Protein AF-A0A0M0JX37-F1 (afdb_monomer)

Structure (mmCIF, N/CA/C/O backbone):
data_AF-A0A0M0JX37-F1
#
_entry.id   AF-A0A0M0JX37-F1
#
loop_
_atom_site.group_PDB
_atom_site.id
_atom_site.type_symbol
_atom_site.label_atom_id
_atom_site.label_alt_id
_atom_site.label_comp_id
_atom_site.label_asym_id
_atom_site.label_entity_id
_atom_site.label_seq_id
_atom_site.pdbx_PDB_ins_code
_atom_site.Cartn_x
_atom_site.Cartn_y
_atom_site.Cartn_z
_atom_site.occupancy
_atom_site.B_iso_or_equiv
_atom_site.auth_seq_id
_atom_site.auth_comp_id
_atom_site.auth_asym_id
_atom_site.auth_atom_id
_atom_site.pdbx_PDB_model_num
ATOM 1 N N . MET A 1 1 ? 23.709 -24.108 39.079 1.00 43.50 1 MET A N 1
ATOM 2 C CA . MET A 1 1 ? 23.744 -23.024 38.073 1.00 43.50 1 MET A CA 1
ATOM 3 C C . MET A 1 1 ? 22.311 -22.611 37.793 1.00 43.50 1 MET A C 1
ATOM 5 O O . MET A 1 1 ? 21.494 -23.518 37.670 1.00 43.50 1 MET A O 1
ATOM 9 N N . PRO A 1 2 ? 21.967 -21.312 37.758 1.00 40.97 2 PRO A N 1
ATOM 10 C CA . PRO A 1 2 ? 20.615 -20.899 37.403 1.00 40.97 2 PRO A CA 1
ATOM 11 C C . PRO A 1 2 ? 20.337 -21.386 35.981 1.00 40.97 2 PRO A C 1
ATOM 13 O O . PRO A 1 2 ? 21.146 -21.147 35.084 1.00 40.97 2 PRO A O 1
ATOM 16 N N . ALA A 1 3 ? 19.241 -22.118 35.790 1.00 45.28 3 ALA A N 1
ATOM 17 C CA . ALA A 1 3 ? 18.798 -22.518 34.466 1.00 45.28 3 ALA A CA 1
ATOM 18 C C . ALA A 1 3 ? 18.571 -21.245 33.643 1.00 45.28 3 ALA A C 1
ATOM 20 O O . ALA A 1 3 ? 17.800 -20.374 34.050 1.00 45.28 3 ALA A O 1
ATOM 21 N N . HIS A 1 4 ? 19.271 -21.114 32.518 1.00 48.41 4 HIS A N 1
ATOM 22 C CA . HIS A 1 4 ? 19.013 -20.048 31.562 1.00 48.41 4 HIS A CA 1
ATOM 23 C C . HIS A 1 4 ? 17.577 -20.262 31.073 1.00 48.41 4 HIS A C 1
ATOM 25 O O . HIS A 1 4 ? 17.318 -21.204 30.323 1.00 48.41 4 HIS A O 1
ATOM 31 N N . ALA A 1 5 ? 16.625 -19.468 31.572 1.00 55.91 5 ALA A N 1
ATOM 32 C CA . ALA A 1 5 ? 15.259 -19.512 31.072 1.00 55.91 5 ALA A CA 1
ATOM 33 C C . ALA A 1 5 ? 15.344 -19.335 29.554 1.00 55.91 5 ALA A C 1
ATOM 35 O O . ALA A 1 5 ? 16.020 -18.416 29.087 1.00 55.91 5 ALA A O 1
ATOM 36 N N . ALA A 1 6 ? 14.744 -20.252 28.795 1.00 59.88 6 ALA A N 1
ATOM 37 C CA . ALA A 1 6 ? 14.702 -20.167 27.345 1.00 59.88 6 ALA A CA 1
ATOM 38 C C . ALA A 1 6 ? 13.860 -18.942 26.966 1.00 59.88 6 ALA A C 1
ATOM 40 O O . ALA A 1 6 ? 12.642 -19.019 26.819 1.00 59.88 6 ALA A O 1
ATOM 41 N N . THR A 1 7 ? 14.492 -17.774 26.901 1.00 65.38 7 THR A N 1
ATOM 42 C CA . THR A 1 7 ? 13.841 -16.532 26.511 1.00 65.38 7 THR A CA 1
ATOM 43 C C . THR A 1 7 ? 13.560 -16.599 25.016 1.00 65.38 7 THR A C 1
ATOM 45 O O . THR A 1 7 ? 14.462 -16.859 24.218 1.00 65.38 7 THR A O 1
ATOM 48 N N . ALA A 1 8 ? 12.300 -16.387 24.630 1.00 73.44 8 ALA A N 1
ATOM 49 C CA . ALA A 1 8 ? 11.906 -16.328 23.226 1.00 73.44 8 ALA A CA 1
ATOM 50 C C . ALA A 1 8 ? 12.762 -15.300 22.469 1.00 73.44 8 ALA A C 1
ATOM 52 O O . ALA A 1 8 ? 13.095 -14.243 23.012 1.00 73.44 8 ALA A O 1
ATOM 53 N N . CYS A 1 9 ? 13.114 -15.604 21.215 1.00 73.00 9 CYS A N 1
ATOM 54 C CA . CYS A 1 9 ? 13.956 -14.734 20.400 1.00 73.00 9 CYS A CA 1
ATOM 55 C C . CYS A 1 9 ? 13.321 -13.333 20.288 1.00 73.00 9 CYS A C 1
ATOM 57 O O . CYS A 1 9 ? 12.240 -13.207 19.705 1.00 73.00 9 CYS A O 1
ATOM 59 N N . PRO A 1 10 ? 13.969 -12.266 20.791 1.00 68.12 10 PRO A N 1
ATOM 60 C CA . PRO A 1 10 ? 13.379 -10.928 20.805 1.00 68.12 10 PRO A CA 1
ATOM 61 C C . PRO A 1 10 ? 13.088 -10.388 19.396 1.00 68.12 10 PRO A C 1
ATOM 63 O O . PRO A 1 10 ? 12.138 -9.630 19.224 1.00 68.12 10 PRO A O 1
ATOM 66 N N . LEU A 1 11 ? 13.833 -10.849 18.381 1.00 71.38 11 LEU A N 1
ATOM 67 C CA . LEU A 1 11 ? 13.597 -10.512 16.972 1.00 71.38 11 LEU A CA 1
ATOM 68 C C . LEU A 1 11 ? 12.279 -11.090 16.433 1.00 71.38 11 LEU A C 1
ATOM 70 O O . LEU A 1 11 ? 11.669 -10.506 15.545 1.00 71.38 11 LEU A O 1
ATOM 74 N N . VAL A 1 12 ? 11.833 -12.230 16.967 1.00 78.62 12 VAL A N 1
ATOM 75 C CA . VAL A 1 12 ? 10.585 -12.894 16.559 1.00 78.62 12 VAL A CA 1
ATOM 76 C C . VAL A 1 12 ? 9.405 -12.382 17.379 1.00 78.62 12 VAL A C 1
ATOM 78 O O . VAL A 1 12 ? 8.304 -12.236 16.850 1.00 78.62 12 VAL A O 1
ATOM 81 N N . THR A 1 13 ? 9.629 -12.076 18.657 1.00 84.25 13 THR A N 1
ATOM 82 C CA . THR A 1 13 ? 8.584 -11.620 19.579 1.00 84.25 13 THR A CA 1
ATOM 83 C C . THR A 1 13 ? 7.881 -10.359 19.076 1.00 84.25 13 THR A C 1
ATOM 85 O O . THR A 1 13 ? 6.653 -10.324 19.048 1.00 84.25 13 THR A O 1
ATOM 88 N N . GLU A 1 14 ? 8.625 -9.342 18.632 1.00 83.12 14 GLU A N 1
ATOM 89 C CA . GLU A 1 14 ? 8.019 -8.099 18.126 1.00 83.12 14 GLU A CA 1
ATOM 90 C C . GLU A 1 14 ? 7.300 -8.300 16.786 1.00 83.12 14 GLU A C 1
ATOM 92 O O . GLU A 1 14 ? 6.177 -7.830 16.615 1.00 83.12 14 GLU A O 1
ATOM 97 N N . LEU A 1 15 ? 7.876 -9.080 15.865 1.00 86.38 15 LEU A N 1
ATOM 98 C CA . LEU A 1 15 ? 7.219 -9.413 14.595 1.00 86.38 15 LEU A CA 1
ATOM 99 C C . LEU A 1 15 ? 5.904 -10.171 14.811 1.00 86.38 15 LEU A C 1
ATOM 101 O O . LEU A 1 15 ? 4.911 -9.894 14.141 1.00 86.38 15 LEU A O 1
ATOM 105 N N . THR A 1 16 ? 5.885 -11.091 15.777 1.00 89.31 16 THR A N 1
ATOM 106 C CA . THR A 1 16 ? 4.686 -11.859 16.136 1.00 89.31 16 THR A CA 1
ATOM 107 C C . THR A 1 16 ? 3.609 -10.940 16.705 1.00 89.31 16 THR A C 1
ATOM 109 O O . THR A 1 16 ? 2.463 -11.008 16.275 1.00 89.31 16 THR A O 1
ATOM 112 N N . LYS A 1 17 ? 3.974 -10.019 17.608 1.00 90.50 17 LYS A N 1
ATOM 113 C CA . LYS A 1 17 ? 3.039 -9.013 18.138 1.00 90.50 17 LYS A CA 1
ATOM 114 C C . LYS A 1 17 ? 2.466 -8.122 17.036 1.00 90.50 17 LYS A C 1
ATOM 116 O O . LYS A 1 17 ? 1.277 -7.821 17.065 1.00 90.50 17 LYS A O 1
ATOM 121 N N . ASN A 1 18 ? 3.290 -7.717 16.070 1.00 92.94 18 ASN A N 1
ATOM 122 C CA . ASN A 1 18 ? 2.837 -6.908 14.943 1.00 92.94 18 ASN A CA 1
ATOM 123 C C . ASN A 1 18 ? 1.846 -7.687 14.061 1.00 92.94 18 ASN A C 1
ATOM 125 O O . ASN A 1 18 ? 0.766 -7.179 13.773 1.00 92.94 18 ASN A O 1
ATOM 129 N N . ALA A 1 19 ? 2.158 -8.936 13.699 1.00 92.88 19 ALA A N 1
ATOM 130 C CA . ALA A 1 19 ? 1.266 -9.800 12.918 1.00 92.88 19 ALA A CA 1
ATOM 131 C C . ALA A 1 19 ? -0.067 -10.096 13.637 1.00 92.88 19 ALA A C 1
ATOM 133 O O . ALA A 1 19 ? -1.130 -10.156 13.007 1.00 92.88 19 ALA A O 1
ATOM 134 N N . ASP A 1 20 ? -0.032 -10.224 14.964 1.00 93.38 20 ASP A N 1
ATOM 135 C CA . ASP A 1 20 ? -1.213 -10.424 15.804 1.00 93.38 20 ASP A CA 1
ATOM 136 C C . ASP A 1 20 ? -2.228 -9.279 15.679 1.00 93.38 20 ASP A C 1
ATOM 138 O O . ASP A 1 20 ? -3.432 -9.532 15.731 1.00 93.38 20 ASP A O 1
ATOM 142 N N . ILE A 1 21 ? -1.770 -8.036 15.473 1.00 92.75 21 ILE A N 1
ATOM 143 C CA . ILE A 1 21 ? -2.649 -6.869 15.287 1.00 92.75 21 ILE A CA 1
ATOM 144 C C . ILE A 1 21 ? -3.532 -7.056 14.051 1.00 92.75 21 ILE A C 1
ATOM 146 O O . ILE A 1 21 ? -4.739 -6.834 14.125 1.00 92.75 21 ILE A O 1
ATOM 150 N N . PHE A 1 22 ? -2.949 -7.499 12.935 1.00 91.62 22 PHE A N 1
ATOM 151 C CA . PHE A 1 22 ? -3.676 -7.708 11.680 1.00 91.62 22 PHE A CA 1
ATOM 152 C C . PHE A 1 22 ? -4.553 -8.958 11.732 1.00 91.62 22 PHE A C 1
ATOM 154 O O . PHE A 1 22 ? -5.691 -8.932 11.273 1.00 91.62 22 PHE A O 1
ATOM 161 N N . THR A 1 23 ? -4.058 -10.029 12.357 1.00 90.06 23 THR A N 1
ATOM 162 C CA . THR A 1 23 ? -4.804 -11.288 12.503 1.00 90.06 23 THR A CA 1
ATOM 163 C C . THR A 1 23 ? -6.061 -11.100 13.354 1.00 90.06 23 THR A C 1
ATOM 165 O O . THR A 1 23 ? -7.126 -11.607 13.012 1.00 90.06 23 THR A O 1
ATOM 168 N N . LYS A 1 24 ? -5.954 -10.336 14.448 1.00 89.25 24 LYS A N 1
ATOM 169 C CA . LYS A 1 24 ? -7.068 -10.041 15.365 1.00 89.25 24 LYS A CA 1
ATOM 170 C C . LYS A 1 24 ? -7.867 -8.794 14.970 1.00 89.25 24 LYS A C 1
ATOM 172 O O . LYS A 1 24 ? -8.839 -8.474 15.644 1.00 89.25 24 LYS A O 1
ATOM 177 N N . LYS A 1 25 ? -7.463 -8.093 13.902 1.00 88.06 25 LYS A N 1
ATOM 178 C CA . LYS A 1 25 ? -8.054 -6.825 13.435 1.00 88.06 25 LYS A CA 1
ATOM 179 C C . LYS A 1 25 ? -8.181 -5.776 14.549 1.00 88.06 25 LYS A C 1
ATOM 181 O O . LYS A 1 25 ? -9.197 -5.095 14.679 1.00 88.06 25 LYS A O 1
ATOM 186 N N . THR A 1 26 ? -7.146 -5.647 15.376 1.00 87.38 26 THR A N 1
ATOM 187 C CA . THR A 1 26 ? -7.180 -4.822 16.591 1.00 87.38 26 THR A CA 1
ATOM 188 C C . THR A 1 26 ? -7.049 -3.331 16.261 1.00 87.38 26 THR A C 1
ATOM 190 O O . THR A 1 26 ? -5.960 -2.753 16.325 1.00 87.38 26 THR A O 1
ATOM 193 N N . LEU A 1 27 ? -8.162 -2.680 15.918 1.00 85.00 27 LEU A N 1
ATOM 194 C CA . LEU A 1 27 ? -8.190 -1.245 15.634 1.00 85.00 27 LEU A CA 1
ATOM 195 C C . LEU A 1 27 ? -7.794 -0.418 16.866 1.00 85.00 27 LEU A C 1
ATOM 197 O O . LEU A 1 27 ? -8.333 -0.585 17.958 1.00 85.00 27 LEU A O 1
ATOM 201 N N . GLY A 1 28 ? -6.839 0.497 16.678 1.00 77.56 28 GLY A N 1
ATOM 202 C CA . GLY A 1 28 ? -6.257 1.313 17.752 1.00 77.56 28 GLY A CA 1
ATOM 203 C C . GLY A 1 28 ? -4.965 0.746 18.351 1.00 77.56 28 GLY A C 1
ATOM 204 O O . GLY A 1 28 ? -4.298 1.455 19.105 1.00 77.56 28 GLY A O 1
ATOM 205 N N . ALA A 1 29 ? -4.579 -0.480 17.987 1.00 87.00 29 ALA A N 1
ATOM 206 C CA . ALA A 1 29 ? -3.215 -0.964 18.171 1.00 87.00 29 ALA A CA 1
ATOM 207 C C . ALA A 1 29 ? -2.327 -0.531 16.995 1.00 87.00 29 ALA A C 1
ATOM 209 O O . ALA A 1 29 ? -2.815 -0.251 15.898 1.00 87.00 29 ALA A O 1
ATOM 210 N N . SER A 1 30 ? -1.015 -0.501 17.223 1.00 88.25 30 SER A N 1
ATOM 211 C CA . SER A 1 30 ? -0.051 -0.052 16.219 1.00 88.25 30 SER A CA 1
ATOM 212 C C . SER A 1 30 ? 1.200 -0.918 16.246 1.00 88.25 30 SER A C 1
ATOM 214 O O . SER A 1 30 ? 1.770 -1.092 17.328 1.00 88.25 30 SER A O 1
ATOM 216 N N . PRO A 1 31 ? 1.657 -1.411 15.086 1.00 90.44 31 PRO A N 1
ATOM 217 C CA . PRO A 1 31 ? 2.929 -2.101 14.971 1.00 90.44 31 PRO A CA 1
ATOM 218 C C . PRO A 1 31 ? 4.108 -1.287 15.512 1.00 90.44 31 PRO A C 1
ATOM 220 O O . PRO A 1 31 ? 4.218 -0.079 15.275 1.00 90.44 31 PRO A O 1
ATOM 223 N N . THR A 1 32 ? 5.029 -1.969 16.187 1.00 88.00 32 THR A N 1
ATOM 224 C CA . THR A 1 32 ? 6.313 -1.399 16.606 1.00 88.00 32 THR A CA 1
ATOM 225 C C . THR A 1 32 ? 7.360 -1.706 15.544 1.00 88.00 32 THR A C 1
ATOM 227 O O . THR A 1 32 ? 7.677 -2.865 15.297 1.00 88.00 32 THR A O 1
ATOM 230 N N . VAL A 1 33 ? 7.917 -0.666 14.919 1.00 83.56 33 VAL A N 1
ATOM 231 C CA . VAL A 1 33 ? 8.891 -0.799 13.814 1.00 83.56 33 VAL A CA 1
ATOM 232 C C . VAL A 1 33 ? 10.235 -0.112 14.092 1.00 83.56 33 VAL A C 1
ATOM 234 O O . VAL A 1 33 ? 11.102 -0.064 13.222 1.00 83.56 33 VAL A O 1
ATOM 237 N N . ALA A 1 34 ? 10.429 0.392 15.316 1.00 69.69 34 ALA A N 1
ATOM 238 C CA . ALA A 1 34 ? 11.557 1.245 15.705 1.00 69.69 34 ALA A CA 1
ATOM 239 C C . ALA A 1 34 ? 12.943 0.618 15.466 1.00 69.69 34 ALA A C 1
ATOM 241 O O . ALA A 1 34 ? 13.889 1.335 15.161 1.00 69.69 34 ALA A O 1
ATOM 242 N N . TYR A 1 35 ? 13.056 -0.707 15.575 1.00 74.38 35 TYR A N 1
ATOM 243 C CA . TYR A 1 35 ? 14.320 -1.435 15.398 1.00 74.38 35 TYR A CA 1
ATOM 244 C C . TYR A 1 35 ? 14.400 -2.205 14.074 1.00 74.38 35 TYR A C 1
ATOM 246 O O . TYR A 1 35 ? 15.377 -2.907 13.829 1.00 74.38 35 TYR A O 1
ATOM 254 N N . SER A 1 36 ? 13.370 -2.107 13.232 1.00 79.31 36 SER A N 1
ATOM 255 C CA . SER A 1 36 ? 13.226 -2.915 12.013 1.00 79.31 36 SER A CA 1
ATOM 256 C C . SER A 1 36 ? 13.274 -2.084 10.731 1.00 79.31 36 SER A C 1
ATOM 258 O O . SER A 1 36 ? 13.366 -2.648 9.644 1.00 79.31 36 SER A O 1
ATOM 260 N N . MET A 1 37 ? 13.214 -0.754 10.842 1.00 84.69 37 MET A N 1
ATOM 261 C CA . MET A 1 37 ? 13.268 0.177 9.716 1.00 84.69 37 MET A CA 1
ATOM 262 C C . MET A 1 37 ? 14.546 1.014 9.749 1.00 84.69 37 MET A C 1
ATOM 264 O O . MET A 1 37 ? 15.038 1.384 10.814 1.00 84.69 37 MET A O 1
ATOM 268 N N . THR A 1 38 ? 15.069 1.347 8.569 1.00 83.75 38 THR A N 1
ATOM 269 C CA . THR A 1 38 ? 16.132 2.351 8.442 1.00 83.75 38 THR A CA 1
ATOM 270 C C . THR A 1 38 ? 15.597 3.734 8.820 1.00 83.75 38 THR A C 1
ATOM 272 O O . THR A 1 38 ? 14.388 3.968 8.798 1.00 83.75 38 THR A O 1
ATOM 275 N N . HIS A 1 39 ? 16.490 4.677 9.133 1.00 81.12 39 HIS A N 1
ATOM 276 C CA . HIS A 1 39 ? 16.096 6.047 9.479 1.00 81.12 39 HIS A CA 1
ATOM 277 C C . HIS A 1 39 ? 15.224 6.698 8.389 1.00 81.12 39 HIS A C 1
ATOM 279 O O . HIS A 1 39 ? 14.171 7.258 8.681 1.00 81.12 39 HIS A O 1
ATOM 285 N N . GLU A 1 40 ? 15.619 6.568 7.122 1.00 82.88 40 GLU A N 1
ATOM 286 C CA . GLU A 1 40 ? 14.880 7.134 5.986 1.00 82.88 40 GLU A CA 1
ATOM 287 C C . GLU A 1 40 ? 13.478 6.526 5.837 1.00 82.88 40 GLU A C 1
ATOM 289 O O . GLU A 1 40 ? 12.509 7.230 5.543 1.00 82.88 40 GLU A O 1
ATOM 294 N N . LEU A 1 41 ? 13.351 5.220 6.085 1.00 84.31 41 LEU A N 1
ATOM 295 C CA . LEU A 1 41 ? 12.073 4.523 6.037 1.00 84.31 41 LEU A CA 1
ATOM 296 C C . LEU A 1 41 ? 11.187 4.931 7.224 1.00 84.31 41 LEU A C 1
ATOM 298 O O . LEU A 1 41 ? 10.011 5.237 7.036 1.00 84.31 41 LEU A O 1
ATOM 302 N N . ALA A 1 42 ? 11.755 5.048 8.426 1.00 83.81 42 ALA A N 1
ATOM 303 C CA . ALA A 1 42 ? 11.043 5.520 9.612 1.00 83.81 42 ALA A CA 1
ATOM 304 C C . ALA A 1 42 ? 10.475 6.945 9.438 1.00 83.81 42 ALA A C 1
ATOM 306 O O . ALA A 1 42 ? 9.391 7.237 9.943 1.00 83.81 42 ALA A O 1
ATOM 307 N N . MET A 1 43 ? 11.142 7.813 8.664 1.00 82.56 43 MET A N 1
ATOM 308 C CA . MET A 1 43 ? 10.614 9.142 8.316 1.00 82.56 43 MET A CA 1
ATOM 309 C C . MET A 1 43 ? 9.352 9.082 7.439 1.00 82.56 43 MET A C 1
ATOM 311 O O . MET A 1 43 ? 8.501 9.967 7.536 1.00 82.56 43 MET A O 1
ATOM 315 N N . GLN A 1 44 ? 9.202 8.058 6.592 1.00 84.50 44 GLN A N 1
ATOM 316 C CA . GLN A 1 44 ? 7.991 7.865 5.779 1.00 84.50 44 GLN A CA 1
ATOM 317 C C . GLN A 1 44 ? 6.884 7.118 6.538 1.00 84.50 44 GLN A C 1
ATOM 319 O O . GLN A 1 44 ? 5.698 7.357 6.289 1.00 84.50 44 GLN A O 1
ATOM 324 N N . PHE A 1 45 ? 7.261 6.241 7.472 1.00 86.69 45 PHE A N 1
ATOM 325 C CA . PHE A 1 45 ? 6.369 5.388 8.263 1.00 86.69 45 PHE A CA 1
ATOM 326 C C . PHE A 1 45 ? 6.270 5.871 9.715 1.00 86.69 45 PHE A C 1
ATOM 328 O O . PHE A 1 45 ? 6.532 5.140 10.669 1.00 86.69 45 PHE A O 1
ATOM 335 N N . THR A 1 46 ? 5.856 7.127 9.882 1.00 86.06 46 THR A N 1
ATOM 336 C CA . THR A 1 46 ? 5.562 7.698 11.201 1.00 86.06 46 THR A CA 1
ATOM 337 C C . THR A 1 46 ? 4.381 6.987 11.865 1.00 86.06 46 THR A C 1
ATOM 339 O O . THR A 1 46 ? 3.574 6.330 11.203 1.00 86.06 46 THR A O 1
ATOM 342 N N . ARG A 1 47 ? 4.225 7.151 13.185 1.00 84.06 47 ARG A N 1
ATOM 343 C CA . ARG A 1 47 ? 3.144 6.508 13.950 1.00 84.06 47 ARG A CA 1
ATOM 344 C C . ARG A 1 47 ? 1.745 6.698 13.327 1.00 84.06 47 ARG A C 1
ATOM 346 O O . ARG A 1 47 ? 1.075 5.690 13.134 1.00 84.06 47 ARG A O 1
ATOM 353 N N . PRO A 1 48 ? 1.316 7.908 12.911 1.00 83.50 48 PRO A N 1
ATOM 354 C CA . PRO A 1 48 ? 0.021 8.071 12.245 1.00 83.50 48 PRO A CA 1
ATOM 355 C C . PRO A 1 48 ? -0.106 7.300 10.922 1.00 83.50 48 PRO A C 1
ATOM 357 O O . PRO A 1 48 ? -1.195 6.846 10.581 1.00 83.50 48 PRO A O 1
ATOM 360 N N . VAL A 1 49 ? 0.989 7.146 10.167 1.00 86.12 49 VAL A N 1
ATOM 361 C CA . VAL A 1 49 ? 1.004 6.369 8.916 1.00 86.12 49 VAL A CA 1
ATOM 362 C C . VAL A 1 49 ? 0.863 4.880 9.214 1.00 86.12 49 VAL A C 1
ATOM 364 O O . VAL A 1 49 ? 0.077 4.206 8.555 1.00 86.12 49 VAL A O 1
ATOM 367 N N . VAL A 1 50 ? 1.575 4.378 10.222 1.00 89.62 50 VAL A N 1
ATOM 368 C CA . VAL A 1 50 ? 1.466 2.984 10.672 1.00 89.62 50 VAL A CA 1
ATOM 369 C C . VAL A 1 50 ? 0.052 2.678 11.176 1.00 89.62 50 VAL A C 1
ATOM 371 O O . VAL A 1 50 ? -0.524 1.668 10.780 1.00 89.62 50 VAL A O 1
ATOM 374 N N . ASP A 1 51 ? -0.556 3.575 11.955 1.00 87.56 51 ASP A N 1
ATOM 375 C CA . ASP A 1 51 ? -1.946 3.429 12.410 1.00 87.56 51 ASP A CA 1
ATOM 376 C C . ASP A 1 51 ? -2.933 3.406 11.232 1.00 87.56 51 ASP A C 1
ATOM 378 O O . ASP A 1 51 ? -3.883 2.623 11.224 1.00 87.56 51 ASP A O 1
ATOM 382 N N . ALA A 1 52 ? -2.696 4.234 10.210 1.00 86.69 52 ALA A N 1
ATOM 383 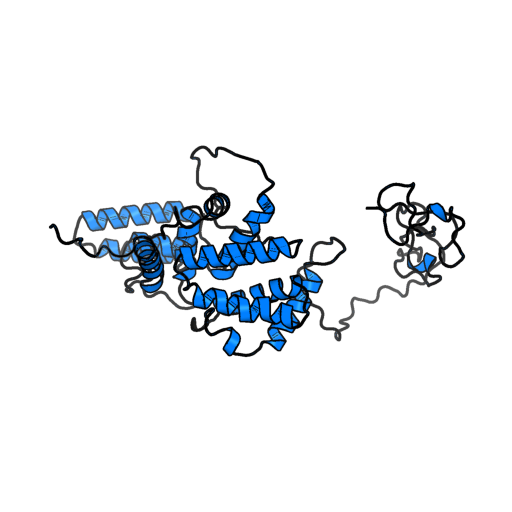C CA . ALA A 1 52 ? -3.517 4.237 9.004 1.00 86.69 52 ALA A CA 1
ATOM 384 C C . ALA A 1 52 ? -3.386 2.934 8.210 1.00 86.69 52 ALA A C 1
ATOM 386 O O . ALA A 1 52 ? -4.381 2.452 7.683 1.00 86.69 52 ALA A O 1
ATOM 387 N N . ILE A 1 53 ? -2.195 2.328 8.160 1.00 90.44 53 ILE A N 1
ATOM 388 C CA . ILE A 1 53 ? -1.999 1.012 7.534 1.00 90.44 53 ILE A CA 1
ATOM 389 C C . ILE A 1 53 ? -2.818 -0.058 8.258 1.00 90.44 53 ILE A C 1
ATOM 391 O O . ILE A 1 53 ? -3.444 -0.879 7.591 1.00 90.44 53 ILE A O 1
ATOM 395 N N . VAL A 1 54 ? -2.861 -0.032 9.596 1.00 90.88 54 VAL A N 1
ATOM 396 C CA . VAL A 1 54 ? -3.726 -0.937 10.374 1.00 90.88 54 VAL A CA 1
ATOM 397 C C . VAL A 1 54 ? -5.189 -0.728 9.999 1.00 90.88 54 VAL A C 1
ATOM 399 O O . VAL A 1 54 ? -5.871 -1.707 9.710 1.00 90.88 54 VAL A O 1
ATOM 402 N N . GLY A 1 55 ? -5.650 0.526 9.938 1.00 88.06 55 GLY A N 1
ATOM 403 C CA . GLY A 1 55 ? -6.998 0.863 9.476 1.00 88.06 55 GLY A CA 1
ATOM 404 C C . GLY A 1 55 ? -7.298 0.279 8.095 1.00 88.06 55 GLY A C 1
ATOM 405 O O . GLY A 1 55 ? -8.182 -0.556 7.955 1.00 88.06 55 GLY A O 1
ATOM 406 N N . LEU A 1 56 ? -6.494 0.625 7.088 1.00 87.94 56 LEU A N 1
ATOM 407 C CA . LEU A 1 56 ? -6.686 0.156 5.711 1.00 87.94 56 LEU A CA 1
ATOM 408 C C . LEU A 1 56 ? -6.693 -1.379 5.606 1.00 87.94 56 LEU A C 1
ATOM 410 O O . LEU A 1 56 ? -7.571 -1.945 4.958 1.00 87.94 56 LEU A O 1
ATOM 414 N N . ALA A 1 57 ? -5.756 -2.059 6.272 1.00 89.12 57 ALA A N 1
ATOM 415 C CA . ALA A 1 57 ? -5.660 -3.519 6.233 1.00 89.12 57 ALA A CA 1
ATOM 416 C C . ALA A 1 57 ? -6.854 -4.203 6.925 1.00 89.12 57 ALA A C 1
ATOM 418 O O . ALA A 1 57 ? -7.338 -5.243 6.470 1.00 89.12 57 ALA A O 1
ATOM 419 N N . CYS A 1 58 ? -7.347 -3.609 8.016 1.00 87.69 58 CYS A N 1
ATOM 420 C CA . CYS A 1 58 ? -8.457 -4.135 8.812 1.00 87.69 58 CYS A CA 1
ATOM 421 C C . CYS A 1 58 ? -9.835 -3.662 8.330 1.00 87.69 58 CYS A C 1
ATOM 423 O O . CYS A 1 58 ? -10.837 -4.064 8.923 1.00 87.69 58 CYS A O 1
ATOM 425 N N . ALA A 1 59 ? -9.904 -2.834 7.282 1.00 85.00 59 ALA A N 1
ATOM 426 C CA . ALA A 1 59 ? -11.159 -2.347 6.719 1.00 85.00 59 ALA A CA 1
ATOM 427 C C . ALA A 1 59 ? -12.111 -3.507 6.384 1.00 85.00 59 ALA A C 1
ATOM 429 O O . ALA A 1 59 ? -11.652 -4.627 6.165 1.00 85.00 59 ALA A O 1
ATOM 430 N N . PRO A 1 60 ? -13.429 -3.306 6.334 1.00 81.75 60 PRO A N 1
ATOM 431 C CA . PRO A 1 60 ? -14.337 -4.274 5.724 1.00 81.75 60 PRO A CA 1
ATOM 432 C C . PRO A 1 60 ? -14.171 -4.307 4.194 1.00 81.75 60 PRO A C 1
ATOM 434 O O . PRO A 1 60 ? -13.518 -3.450 3.590 1.00 81.75 60 PRO A O 1
ATOM 437 N N . VAL A 1 61 ? -14.747 -5.320 3.540 1.00 78.75 61 VAL A N 1
ATOM 438 C CA . VAL A 1 61 ? -14.911 -5.304 2.075 1.00 78.75 61 VAL A CA 1
ATOM 439 C C . VAL A 1 61 ? -15.748 -4.082 1.698 1.00 78.75 61 VAL A C 1
ATOM 441 O O . VAL A 1 61 ? -16.735 -3.775 2.368 1.00 78.75 61 VAL A O 1
ATOM 444 N N . GLN A 1 62 ? -15.366 -3.386 0.627 1.00 73.56 62 GLN A N 1
ATOM 445 C CA . GLN A 1 62 ? -16.130 -2.237 0.148 1.00 73.56 62 GLN A CA 1
ATOM 446 C C . GLN A 1 62 ? -17.576 -2.640 -0.165 1.00 73.56 62 GLN A C 1
ATOM 448 O O . GLN A 1 62 ? -17.822 -3.625 -0.858 1.00 73.56 62 GLN A O 1
ATOM 453 N N . GLY A 1 63 ? -18.530 -1.868 0.353 1.00 72.75 63 GLY A N 1
ATOM 454 C CA . GLY A 1 63 ? -19.961 -2.115 0.161 1.00 72.75 63 GLY A CA 1
ATOM 455 C C . GLY A 1 63 ? -20.589 -3.122 1.131 1.00 72.75 63 GLY A C 1
ATOM 456 O O . GLY A 1 63 ? -21.798 -3.323 1.063 1.00 72.75 63 GLY A O 1
ATOM 457 N N . VAL A 1 64 ? -19.821 -3.725 2.046 1.00 79.38 64 VAL A N 1
ATOM 458 C CA . VAL A 1 64 ? -20.362 -4.592 3.106 1.00 79.38 64 VAL A CA 1
ATOM 459 C C . VAL A 1 64 ? -20.648 -3.766 4.361 1.00 79.38 64 VAL A C 1
ATOM 461 O O . VAL A 1 64 ? -19.816 -2.964 4.782 1.00 79.38 64 VAL A O 1
ATOM 464 N N . GLN A 1 65 ? -21.827 -3.967 4.958 1.00 79.38 65 GLN A N 1
ATOM 465 C CA . GLN A 1 65 ? -22.192 -3.343 6.232 1.00 79.38 65 GLN A CA 1
ATOM 466 C C . GLN A 1 65 ? -21.299 -3.851 7.367 1.00 79.38 65 GLN A C 1
ATOM 468 O O . GLN A 1 65 ? -20.942 -5.029 7.415 1.00 79.38 65 GLN A O 1
ATOM 473 N N . ILE A 1 66 ? -20.943 -2.960 8.289 1.00 86.44 66 ILE A N 1
ATOM 474 C CA . ILE A 1 66 ? -20.114 -3.312 9.441 1.00 86.44 66 ILE A CA 1
ATOM 475 C C . ILE A 1 66 ? -20.975 -3.920 10.534 1.00 86.44 66 ILE A C 1
ATOM 477 O O . ILE A 1 66 ? -21.975 -3.338 10.944 1.00 86.44 66 ILE A O 1
ATOM 481 N N . ASP A 1 67 ? -20.521 -5.052 11.061 1.00 88.06 67 ASP A N 1
ATOM 482 C CA . ASP A 1 67 ? -21.003 -5.557 12.337 1.00 88.06 67 ASP A CA 1
ATOM 483 C C . ASP A 1 67 ? -20.193 -4.931 13.479 1.00 88.06 67 ASP A C 1
ATOM 485 O O . ASP A 1 67 ? -19.036 -5.283 13.720 1.00 88.06 67 ASP A O 1
ATOM 489 N N . PHE A 1 68 ? -20.801 -3.983 14.193 1.00 89.00 68 PHE A N 1
ATOM 490 C CA . PHE A 1 68 ? -20.179 -3.331 15.348 1.00 89.00 68 PHE A CA 1
ATOM 491 C C . PHE A 1 68 ? -20.093 -4.233 16.589 1.00 89.00 68 PHE A C 1
ATOM 493 O O . PHE A 1 68 ? -19.504 -3.812 17.587 1.00 89.00 68 PHE A O 1
ATOM 500 N N . ASN A 1 69 ? -20.638 -5.452 16.543 1.00 87.12 69 ASN A N 1
ATOM 501 C CA . ASN A 1 69 ? -20.469 -6.455 17.596 1.00 87.12 69 ASN A CA 1
ATOM 502 C C . ASN A 1 69 ? -19.198 -7.297 17.419 1.00 87.12 69 ASN A C 1
ATOM 504 O O . ASN A 1 69 ? -18.817 -8.022 18.340 1.00 87.12 69 ASN A O 1
ATOM 508 N N . ASP A 1 70 ? -18.518 -7.194 16.272 1.00 87.88 70 ASP A N 1
ATOM 509 C CA . ASP A 1 70 ? -17.231 -7.853 16.057 1.00 87.88 70 ASP A CA 1
ATOM 510 C C . ASP A 1 70 ? -16.193 -7.365 17.088 1.00 87.88 70 ASP A C 1
ATOM 512 O O . ASP A 1 70 ? -16.143 -6.186 17.467 1.00 87.88 70 ASP A O 1
ATOM 516 N N . ALA A 1 71 ? -15.326 -8.278 17.533 1.00 85.31 71 ALA A N 1
ATOM 517 C CA . ALA A 1 71 ? -14.267 -7.994 18.497 1.00 85.31 71 ALA A CA 1
ATOM 518 C C . ALA A 1 71 ? -13.365 -6.818 18.067 1.00 85.31 71 ALA A C 1
ATOM 520 O O . ALA A 1 71 ? -12.891 -6.070 18.931 1.00 85.31 71 ALA A O 1
ATOM 521 N N . ALA A 1 72 ? -13.194 -6.604 16.757 1.00 84.56 72 ALA A N 1
ATOM 522 C CA . ALA A 1 72 ? -12.454 -5.489 16.169 1.00 84.56 72 ALA A CA 1
ATOM 523 C C . ALA A 1 72 ? -13.008 -4.105 16.560 1.00 84.56 72 ALA A C 1
ATOM 525 O O . ALA A 1 72 ? -12.247 -3.138 16.631 1.00 84.56 72 ALA A O 1
ATOM 526 N N . TYR A 1 73 ? -14.309 -4.004 16.857 1.00 89.94 73 TYR A N 1
ATOM 527 C CA . TYR A 1 73 ? -15.008 -2.754 17.196 1.00 89.94 73 TYR A CA 1
ATOM 528 C C . TYR A 1 73 ? -15.499 -2.716 18.651 1.00 89.94 73 TYR A C 1
ATOM 530 O O . TYR A 1 73 ? -16.298 -1.858 19.035 1.00 89.94 73 TYR A O 1
ATOM 538 N N . SER A 1 74 ? -15.010 -3.626 19.494 1.00 87.50 74 SER A N 1
ATOM 539 C CA . SER A 1 74 ? -15.424 -3.753 20.899 1.00 87.50 74 SER A CA 1
ATOM 540 C C . SER A 1 74 ? -15.147 -2.499 21.742 1.00 87.50 74 SER A C 1
ATOM 542 O O . SER A 1 74 ? -15.927 -2.163 22.630 1.00 87.50 74 SER A O 1
ATOM 544 N N . SER A 1 75 ? -14.082 -1.746 21.446 1.00 89.62 75 SER A N 1
ATOM 545 C CA . SER A 1 75 ? -13.746 -0.518 22.181 1.00 89.62 75 SER A CA 1
ATOM 546 C C . SER A 1 75 ? -14.342 0.745 21.543 1.00 89.62 75 SER A C 1
ATOM 548 O O . SER A 1 75 ? -14.405 0.872 20.322 1.00 89.62 75 SER A O 1
ATOM 550 N N . ALA A 1 76 ? -14.716 1.734 22.364 1.00 90.88 76 ALA A N 1
ATOM 551 C CA . ALA A 1 76 ? -15.234 3.019 21.874 1.00 90.88 76 ALA A CA 1
ATOM 552 C C . ALA A 1 76 ? -14.234 3.741 20.949 1.00 90.88 76 ALA A C 1
ATOM 554 O O . ALA A 1 76 ? -14.612 4.302 19.925 1.00 90.88 76 ALA A O 1
ATOM 555 N N . ASN A 1 77 ? -12.935 3.666 21.260 1.00 90.00 77 ASN A N 1
ATOM 556 C CA . ASN A 1 77 ? -11.890 4.250 20.420 1.00 90.00 77 ASN A CA 1
ATOM 557 C C . ASN A 1 77 ? -11.740 3.512 19.075 1.00 90.00 77 ASN A C 1
ATOM 559 O O . ASN A 1 77 ? -11.458 4.146 18.062 1.00 90.00 77 ASN A O 1
ATOM 563 N N . ALA A 1 78 ? -11.968 2.194 19.032 1.00 90.94 78 ALA A N 1
ATOM 564 C CA . ALA A 1 78 ? -11.960 1.445 17.776 1.00 90.94 78 ALA A CA 1
ATOM 565 C C . ALA A 1 78 ? -13.059 1.928 16.817 1.00 90.94 78 ALA A C 1
ATOM 567 O O . ALA A 1 78 ? -12.797 2.036 15.623 1.00 90.94 78 ALA A O 1
ATOM 568 N N . ILE A 1 79 ? -14.238 2.311 17.326 1.00 91.44 79 ILE A N 1
ATOM 569 C CA . ILE A 1 79 ? -15.305 2.918 16.509 1.00 91.44 79 ILE A CA 1
ATOM 570 C C . ILE A 1 79 ? -14.859 4.268 15.933 1.00 91.44 79 ILE A C 1
ATOM 572 O O . ILE A 1 79 ? -15.059 4.537 14.750 1.00 91.44 79 ILE A O 1
ATOM 576 N N . VAL A 1 80 ? -14.187 5.102 16.733 1.00 90.31 80 VAL A N 1
ATOM 577 C CA . VAL A 1 80 ? -13.632 6.374 16.240 1.00 90.31 80 VAL A CA 1
ATOM 578 C C . VAL A 1 80 ? -12.619 6.125 15.126 1.00 90.31 80 VAL A C 1
ATOM 580 O O . VAL A 1 80 ? -12.680 6.760 14.076 1.00 90.31 80 VAL A O 1
ATOM 583 N N . LYS A 1 81 ? -11.707 5.166 15.319 1.00 88.31 81 LYS A N 1
ATOM 584 C CA . LYS A 1 81 ? -10.730 4.778 14.295 1.00 88.31 81 LYS A CA 1
ATOM 585 C C . LYS A 1 81 ? -11.398 4.207 13.044 1.00 88.31 81 LYS A C 1
ATOM 587 O O . LYS A 1 81 ? -10.954 4.523 11.946 1.00 88.31 81 LYS A O 1
ATOM 592 N N . ALA A 1 82 ? -12.477 3.444 13.192 1.00 88.94 82 ALA A N 1
ATOM 593 C CA . ALA A 1 82 ? -13.266 2.937 12.076 1.00 88.94 82 ALA A CA 1
ATOM 594 C C . ALA A 1 82 ? -13.821 4.084 11.214 1.00 88.94 82 ALA A C 1
ATOM 596 O O . ALA A 1 82 ? -13.707 4.033 9.992 1.00 88.94 82 ALA A O 1
ATOM 597 N N . ALA A 1 83 ? -14.346 5.147 11.830 1.00 88.19 83 ALA A N 1
ATOM 598 C CA . ALA A 1 83 ? -14.796 6.334 11.098 1.00 88.19 83 ALA A CA 1
ATOM 599 C C . ALA A 1 83 ? -13.630 7.086 10.436 1.00 88.19 83 ALA A C 1
ATOM 601 O O . ALA A 1 83 ? -13.691 7.428 9.257 1.00 88.19 83 ALA A O 1
ATOM 602 N N . VAL A 1 84 ? -12.532 7.296 11.172 1.00 85.88 84 VAL A N 1
ATOM 603 C CA . VAL A 1 84 ? -11.343 8.003 10.665 1.00 85.88 84 VAL A CA 1
ATOM 604 C C . VAL A 1 84 ? -10.718 7.286 9.469 1.00 85.88 84 VAL A C 1
ATOM 606 O O . VAL A 1 84 ? -10.244 7.949 8.551 1.00 85.88 84 VAL A O 1
ATOM 609 N N . TYR A 1 85 ? -10.720 5.955 9.447 1.00 83.75 85 TYR A N 1
ATOM 610 C CA . TYR A 1 85 ? -10.151 5.165 8.352 1.00 83.75 85 TYR A CA 1
ATOM 611 C C . TYR A 1 85 ? -11.178 4.737 7.295 1.00 83.75 85 TYR A C 1
ATOM 613 O O . TYR A 1 85 ? -10.865 3.918 6.432 1.00 83.75 85 TYR A O 1
ATOM 621 N N . GLY A 1 86 ? -12.392 5.294 7.340 1.00 82.19 86 GLY A N 1
ATOM 622 C CA . GLY A 1 86 ? -13.397 5.110 6.295 1.00 82.19 86 GLY A CA 1
ATOM 623 C C . GLY A 1 86 ? -14.026 3.717 6.259 1.00 82.19 86 GLY A C 1
ATOM 624 O O . GLY A 1 86 ? -14.450 3.270 5.195 1.00 82.19 86 GLY A O 1
ATOM 625 N N . HIS A 1 87 ? -14.066 3.016 7.394 1.00 86.88 87 HIS A N 1
ATOM 626 C CA . HIS A 1 87 ? -14.833 1.780 7.536 1.00 86.88 87 HIS A CA 1
ATOM 627 C C . HIS A 1 87 ? -16.331 2.126 7.558 1.00 86.88 87 HIS A C 1
ATOM 629 O O . HIS A 1 87 ? -17.106 1.558 6.798 1.00 86.88 87 HIS A O 1
ATOM 635 N N . CYS A 1 88 ? -16.719 3.088 8.400 1.00 87.31 88 CYS A N 1
ATOM 636 C CA . CYS A 1 88 ? -18.087 3.591 8.547 1.00 87.31 88 CYS A CA 1
ATOM 637 C C . CYS A 1 88 ? -18.126 5.114 8.390 1.00 87.31 88 CYS A C 1
ATOM 639 O O . CYS A 1 88 ? -17.093 5.787 8.394 1.00 87.31 88 CYS A O 1
ATOM 641 N N . SER A 1 89 ? -19.331 5.669 8.273 1.00 87.69 89 SER A N 1
ATOM 642 C CA . SER A 1 89 ? -19.510 7.125 8.290 1.00 87.69 89 SER A CA 1
ATOM 643 C C . SER A 1 89 ? -19.369 7.699 9.707 1.00 87.69 89 SER A C 1
ATOM 645 O O . SER A 1 89 ? -19.665 7.030 10.696 1.00 87.69 89 SER A O 1
ATOM 647 N N . PHE A 1 90 ? -18.987 8.976 9.828 1.00 89.06 90 PHE A N 1
ATOM 648 C CA . PHE A 1 90 ? -18.967 9.663 11.130 1.00 89.06 90 PHE A CA 1
ATOM 649 C C . PHE A 1 90 ? -20.341 9.676 11.813 1.00 89.06 90 PHE A C 1
ATOM 651 O O . PHE A 1 90 ? -20.416 9.554 13.032 1.00 89.06 90 PHE A O 1
ATOM 658 N N . SER A 1 91 ? -21.425 9.798 11.040 1.00 89.69 91 SER A N 1
ATOM 659 C CA . SER A 1 91 ? -22.798 9.739 11.554 1.00 89.69 91 SER A CA 1
ATOM 660 C C . SER A 1 91 ? -23.146 8.369 12.128 1.00 89.69 91 SER A C 1
ATOM 662 O O . SER A 1 91 ? -23.751 8.286 13.191 1.00 89.69 91 SER A O 1
ATOM 664 N N . GLU A 1 92 ? -22.736 7.300 11.450 1.00 90.00 92 GLU A N 1
ATOM 665 C CA . GLU A 1 92 ? -22.955 5.925 11.900 1.00 90.00 92 GLU A CA 1
ATOM 666 C C . GLU A 1 92 ? -22.144 5.626 13.163 1.00 90.00 92 GLU A C 1
ATOM 668 O O . GLU A 1 92 ? -22.698 5.164 14.155 1.00 90.00 92 GLU A O 1
ATOM 673 N N . ALA A 1 93 ? -20.864 6.008 13.190 1.00 91.81 93 ALA A N 1
ATOM 674 C CA . ALA A 1 93 ? -20.035 5.906 14.388 1.00 91.81 93 ALA A CA 1
ATOM 675 C C . ALA A 1 93 ? -20.618 6.686 15.578 1.00 91.81 93 ALA A C 1
ATOM 677 O O . ALA A 1 93 ? -20.604 6.192 16.705 1.00 91.81 93 ALA A O 1
ATOM 678 N N . ALA A 1 94 ? -21.151 7.890 15.343 1.00 92.62 94 ALA A N 1
ATOM 679 C CA . ALA A 1 94 ? -21.790 8.690 16.384 1.00 92.62 94 ALA A CA 1
ATOM 680 C C . ALA A 1 94 ? -23.064 8.023 16.925 1.00 92.62 94 ALA A C 1
ATOM 682 O O . ALA A 1 94 ? -23.268 8.022 18.137 1.00 92.62 94 ALA A O 1
ATOM 683 N N . ALA A 1 95 ? -23.884 7.433 16.049 1.00 93.12 95 ALA A N 1
ATOM 684 C CA . ALA A 1 95 ? -25.093 6.712 16.443 1.00 93.12 95 ALA A CA 1
ATOM 685 C C . ALA A 1 95 ? -24.765 5.485 17.309 1.00 93.12 95 ALA A C 1
ATOM 687 O O . ALA A 1 95 ? -25.334 5.331 18.386 1.00 93.12 95 ALA A O 1
ATOM 688 N N . ILE A 1 96 ? -23.782 4.677 16.900 1.00 94.31 96 ILE A N 1
ATOM 689 C CA . ILE A 1 96 ? -23.351 3.494 17.662 1.00 94.31 96 ILE A CA 1
ATOM 690 C C . ILE A 1 96 ? -22.750 3.883 19.018 1.00 94.31 96 ILE A C 1
ATOM 692 O O . ILE A 1 96 ? -22.997 3.223 20.027 1.00 94.31 96 ILE A O 1
ATOM 696 N N . LEU A 1 97 ? -21.953 4.955 19.078 1.00 94.56 97 LEU A N 1
ATOM 697 C CA . LEU A 1 97 ? -21.415 5.437 20.353 1.00 94.56 97 LEU A CA 1
ATOM 698 C C . LEU A 1 97 ? -22.519 5.951 21.285 1.00 94.56 97 LEU A C 1
ATOM 700 O O . LEU A 1 97 ? -22.417 5.728 22.488 1.00 94.56 97 LEU A O 1
ATOM 704 N N . ALA A 1 98 ? -23.558 6.599 20.753 1.00 93.62 98 ALA A N 1
ATOM 705 C CA . ALA A 1 98 ? -24.711 7.031 21.539 1.00 93.62 98 ALA A CA 1
ATOM 706 C C . ALA A 1 98 ? -25.503 5.832 22.092 1.00 93.62 98 ALA A C 1
ATOM 708 O O . ALA A 1 98 ? -25.780 5.794 23.284 1.00 93.62 98 ALA A O 1
ATOM 709 N N . GLU A 1 99 ? -25.756 4.805 21.275 1.00 93.88 99 GLU A N 1
ATOM 710 C CA . GLU A 1 99 ? -26.409 3.567 21.726 1.00 93.88 99 GLU A CA 1
ATOM 711 C C . GLU A 1 99 ? -25.618 2.879 22.853 1.00 93.88 99 GLU A C 1
ATOM 713 O O . GLU A 1 99 ? -26.175 2.476 23.875 1.00 93.88 99 GLU A O 1
ATOM 718 N N . ARG A 1 100 ? -24.286 2.804 22.720 1.00 93.56 100 ARG A N 1
ATOM 719 C CA . ARG A 1 100 ? -23.420 2.256 23.778 1.00 93.56 100 ARG A CA 1
ATOM 720 C C . ARG A 1 100 ? -23.390 3.121 25.035 1.00 93.56 100 ARG A C 1
ATOM 722 O O . ARG A 1 100 ? -23.156 2.585 26.115 1.00 93.56 100 ARG A O 1
ATOM 729 N N . LEU A 1 101 ? -23.571 4.436 24.900 1.00 93.62 101 LEU A N 1
ATOM 730 C CA . LEU A 1 101 ? -23.646 5.352 26.034 1.00 93.62 101 LEU A CA 1
ATOM 731 C C . LEU A 1 101 ? -24.921 5.105 26.844 1.00 93.62 101 LEU A C 1
ATOM 733 O O . LEU A 1 101 ? -24.844 5.048 28.068 1.00 93.62 101 LEU A O 1
ATOM 737 N N . ASP A 1 102 ? -26.052 4.904 26.166 1.00 92.56 102 ASP A N 1
ATOM 738 C CA . ASP A 1 102 ? -27.340 4.608 26.802 1.00 92.56 102 ASP A CA 1
ATOM 739 C C . ASP A 1 102 ? -27.321 3.254 27.533 1.00 92.56 102 ASP A C 1
ATOM 741 O O . ASP A 1 102 ? -27.927 3.105 28.593 1.00 92.56 102 ASP A O 1
ATOM 745 N N . GLY A 1 103 ? -26.586 2.272 26.998 1.00 90.31 103 GLY A N 1
ATOM 746 C CA . GLY A 1 103 ? -26.401 0.951 27.609 1.00 90.31 103 GLY A CA 1
ATOM 747 C C . GLY A 1 103 ? -25.278 0.849 28.653 1.00 90.31 103 GLY A C 1
ATOM 748 O O . GLY A 1 103 ? -25.028 -0.246 29.161 1.00 90.31 103 GLY A O 1
ATOM 749 N N . ALA A 1 104 ? -24.561 1.934 28.961 1.00 91.88 104 ALA A N 1
ATOM 750 C CA . ALA A 1 104 ? -23.410 1.890 29.863 1.00 91.88 104 ALA A CA 1
ATOM 751 C C . ALA A 1 104 ? -23.838 1.743 31.335 1.00 91.88 104 ALA A C 1
ATOM 753 O O . ALA A 1 104 ? -24.615 2.539 31.857 1.00 91.88 104 ALA A O 1
ATOM 754 N N . ALA A 1 105 ? -23.287 0.741 32.026 1.00 91.00 105 ALA A N 1
ATOM 755 C CA . ALA A 1 105 ? -23.640 0.435 33.415 1.00 91.00 105 ALA A CA 1
ATOM 756 C C . ALA A 1 105 ? -22.796 1.198 34.456 1.00 91.00 105 ALA A C 1
ATOM 758 O O . ALA A 1 105 ? -23.218 1.335 35.603 1.00 91.00 105 ALA A O 1
ATOM 759 N N . ASP A 1 106 ? -21.604 1.672 34.080 1.00 93.31 106 ASP A N 1
ATOM 760 C CA . ASP A 1 106 ? -20.636 2.297 34.982 1.00 93.31 106 ASP A CA 1
ATOM 761 C C . ASP A 1 106 ? -20.126 3.657 34.476 1.00 93.31 106 ASP A C 1
ATOM 763 O O . ASP A 1 106 ? -19.989 3.910 33.277 1.00 93.31 106 ASP A O 1
ATOM 767 N N . GLU A 1 107 ? -19.791 4.541 35.419 1.00 91.38 107 GLU A N 1
ATOM 768 C CA . GLU A 1 107 ? -19.348 5.913 35.138 1.00 91.38 107 GLU A CA 1
ATOM 769 C C . GLU A 1 107 ? -18.025 5.962 34.349 1.00 91.38 107 GLU A C 1
ATOM 771 O O . GLU A 1 107 ? -17.790 6.872 33.550 1.00 91.38 107 GLU A O 1
ATOM 776 N N . LEU A 1 108 ? -17.172 4.944 34.503 1.00 90.88 108 LEU A N 1
ATOM 777 C CA . LEU A 1 108 ? -15.913 4.838 33.772 1.00 90.88 108 LEU A CA 1
ATOM 778 C C . LEU A 1 108 ? -16.142 4.477 32.294 1.00 90.88 108 LEU A C 1
ATOM 780 O O . LEU A 1 108 ? -15.474 5.040 31.420 1.00 90.88 108 LEU A O 1
ATOM 784 N N . ALA A 1 109 ? -17.095 3.594 31.985 1.00 90.06 109 ALA A N 1
ATOM 785 C CA . ALA A 1 109 ? -17.539 3.338 30.615 1.00 90.06 109 ALA A CA 1
ATOM 786 C C . ALA A 1 109 ? -18.173 4.584 29.982 1.00 90.06 109 ALA A C 1
ATOM 788 O O . ALA A 1 109 ? -17.790 4.954 28.868 1.00 90.06 109 ALA A O 1
ATOM 789 N N . VAL A 1 110 ? -19.047 5.284 30.714 1.00 92.75 110 VAL A N 1
ATOM 790 C CA . VAL A 1 110 ? -19.640 6.564 30.282 1.00 92.75 110 VAL A CA 1
ATOM 791 C C . VAL A 1 110 ? -18.549 7.580 29.927 1.00 92.75 110 VAL A C 1
ATOM 793 O O . VAL A 1 110 ? -18.587 8.183 28.851 1.00 92.75 110 VAL A O 1
ATOM 796 N N . GLY A 1 111 ? -17.533 7.734 30.783 1.00 93.19 111 GLY A N 1
ATOM 797 C CA . GLY A 1 111 ? -16.405 8.636 30.543 1.00 93.19 111 GLY A CA 1
ATOM 798 C C . GLY A 1 111 ? -15.600 8.279 29.288 1.00 93.19 111 GLY A C 1
ATOM 799 O O . GLY A 1 111 ? -15.300 9.154 28.473 1.00 93.19 111 GLY A O 1
ATOM 800 N N . LYS A 1 112 ? -15.298 6.989 29.078 1.00 92.44 112 LYS A N 1
ATOM 801 C CA . LYS A 1 112 ? -14.587 6.508 27.877 1.00 92.44 112 LYS A CA 1
ATOM 802 C C . LYS A 1 112 ? -15.373 6.770 26.593 1.00 92.44 112 LYS A C 1
ATOM 804 O O . LYS A 1 112 ? -14.784 7.195 25.599 1.00 92.44 112 LYS A O 1
ATOM 809 N N . ILE A 1 113 ? -16.681 6.516 26.603 1.00 94.38 113 ILE A N 1
ATOM 810 C CA . ILE A 1 113 ? -17.546 6.706 25.432 1.00 94.38 113 ILE A CA 1
ATOM 811 C C . ILE A 1 113 ? -17.699 8.197 25.123 1.00 94.38 113 ILE A C 1
ATOM 813 O O . ILE A 1 113 ? -17.529 8.598 23.973 1.00 94.38 113 ILE A O 1
ATOM 817 N N . ARG A 1 114 ? -17.907 9.042 26.140 1.00 93.50 114 ARG A N 1
ATOM 818 C CA . ARG A 1 114 ? -17.980 10.500 25.961 1.00 93.50 114 ARG A CA 1
ATOM 819 C C . ARG A 1 114 ? -16.687 11.069 25.372 1.00 93.50 114 ARG A C 1
ATOM 821 O O . ARG A 1 114 ? -16.743 11.816 24.398 1.00 93.50 114 ARG A O 1
ATOM 828 N N . GLY A 1 115 ? -15.527 10.656 25.890 1.00 92.94 115 GLY A N 1
ATOM 829 C CA . GLY A 1 115 ? -14.231 11.054 25.330 1.00 92.94 115 GLY A CA 1
ATOM 830 C C . GLY A 1 115 ? -14.036 10.593 23.879 1.00 92.94 115 GLY A C 1
ATOM 831 O O . GLY A 1 115 ? -13.489 11.327 23.052 1.00 92.94 115 GLY A O 1
ATOM 832 N N . ALA A 1 116 ? -14.539 9.406 23.527 1.00 92.12 116 ALA A N 1
ATOM 833 C CA . ALA A 1 116 ? -14.534 8.923 22.147 1.00 92.12 116 ALA A CA 1
ATOM 834 C C . ALA A 1 116 ? -15.436 9.775 21.233 1.00 92.12 116 ALA A C 1
ATOM 836 O O . ALA A 1 116 ? -15.015 10.130 20.134 1.00 92.12 116 ALA A O 1
ATOM 837 N N . MET A 1 117 ? -16.630 10.169 21.688 1.00 92.12 117 MET A N 1
ATOM 838 C CA . MET A 1 117 ? -17.528 11.057 20.934 1.00 92.12 117 MET A CA 1
ATOM 839 C C . MET A 1 117 ? -16.921 12.449 20.705 1.00 92.12 117 MET A C 1
ATOM 841 O O . MET A 1 117 ? -17.026 12.994 19.605 1.00 92.12 117 MET A O 1
ATOM 845 N N . GLU A 1 118 ? -16.242 13.020 21.704 1.00 91.38 118 GLU A N 1
ATOM 846 C CA . GLU A 1 118 ? -15.512 14.287 21.546 1.00 91.38 118 GLU A CA 1
ATOM 847 C C . GLU A 1 118 ? -14.377 14.161 20.523 1.00 91.38 118 GLU A C 1
ATOM 849 O O . GLU A 1 118 ? -14.230 15.009 19.637 1.00 91.38 118 GLU A O 1
ATOM 854 N N . THR A 1 119 ? -13.624 13.059 20.590 1.00 88.31 119 THR A N 1
ATOM 855 C CA . THR A 1 119 ? -12.557 12.760 19.626 1.00 88.31 119 THR A CA 1
ATOM 856 C C . THR A 1 119 ? -13.123 12.627 18.212 1.00 88.31 119 THR A C 1
ATOM 858 O O . THR A 1 119 ? -12.599 13.242 17.283 1.00 88.31 119 THR A O 1
ATOM 861 N N . LEU A 1 120 ? -14.227 11.892 18.043 1.00 88.69 120 LEU A N 1
ATOM 862 C CA . LEU A 1 120 ? -14.922 11.722 16.766 1.00 88.69 120 LEU A CA 1
ATOM 863 C C . LEU A 1 120 ? -15.330 13.070 16.163 1.00 88.69 120 LEU A C 1
ATOM 865 O O . LEU A 1 120 ? -15.073 13.324 14.988 1.00 88.69 120 LEU A O 1
ATOM 869 N N . LYS A 1 121 ? -15.897 13.962 16.984 1.00 86.62 121 LYS A N 1
ATOM 870 C CA . LYS A 1 121 ? -16.290 15.313 16.566 1.00 86.62 121 LYS A CA 1
ATOM 871 C C . LYS A 1 121 ? -15.093 16.136 16.088 1.00 86.62 121 LYS A C 1
ATOM 873 O O . LYS A 1 121 ? -15.208 16.852 15.100 1.00 86.62 121 LYS A O 1
ATOM 878 N N . SER A 1 122 ? -13.948 16.021 16.761 1.00 83.06 122 SER A N 1
ATOM 879 C CA . SER A 1 122 ? -12.718 16.708 16.346 1.00 83.06 122 SER A CA 1
ATOM 880 C C . SER A 1 122 ? -12.073 16.115 15.086 1.00 83.06 122 SER A C 1
ATOM 882 O O . SER A 1 122 ? -11.326 16.806 14.399 1.00 83.06 122 SER A O 1
ATOM 884 N N . ALA A 1 123 ? -12.359 14.848 14.775 1.00 76.50 123 ALA A N 1
ATOM 885 C CA . ALA A 1 123 ? -11.744 14.117 13.672 1.00 76.50 123 ALA A CA 1
ATOM 886 C C . ALA A 1 123 ?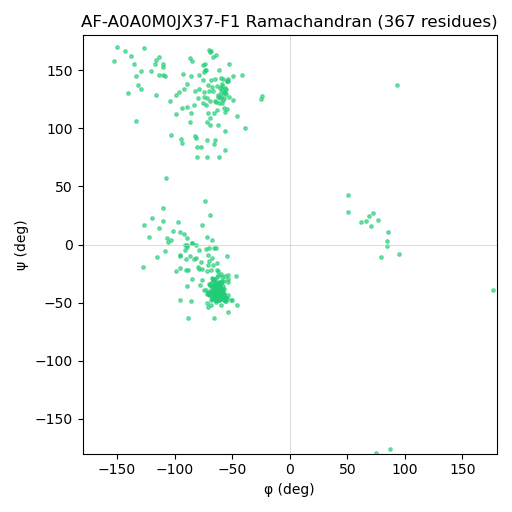 -12.505 14.232 12.338 1.00 76.50 123 ALA A C 1
ATOM 888 O O . ALA A 1 123 ? -11.936 13.867 11.305 1.00 76.50 123 ALA A O 1
ATOM 889 N N . GLY A 1 124 ? -13.742 14.752 12.350 1.00 61.78 124 GLY A N 1
ATOM 890 C CA . GLY A 1 124 ? -14.666 14.843 11.204 1.00 61.78 124 GLY A CA 1
ATOM 891 C C . GLY A 1 124 ? -14.067 15.375 9.894 1.00 61.78 124 GLY A C 1
ATOM 892 O O . GLY A 1 124 ? -14.501 14.976 8.818 1.00 61.78 124 GLY A O 1
ATOM 893 N N . ASP A 1 125 ? -13.017 16.196 9.976 1.00 55.22 125 ASP A N 1
ATOM 894 C CA . ASP A 1 125 ? -12.359 16.827 8.823 1.00 55.22 125 ASP A CA 1
ATOM 895 C C . ASP A 1 125 ? -11.190 16.016 8.219 1.00 55.22 125 ASP A C 1
ATOM 897 O O . ASP A 1 125 ? -10.546 16.468 7.272 1.00 55.22 125 ASP A O 1
ATOM 901 N N . THR A 1 126 ? -10.860 14.839 8.764 1.00 60.16 126 THR A N 1
ATOM 902 C CA . THR A 1 126 ? -9.610 14.109 8.441 1.00 60.16 126 THR A CA 1
ATOM 903 C C . THR A 1 126 ? -9.800 12.657 7.991 1.00 60.16 126 THR A C 1
ATOM 905 O O . THR A 1 126 ? -8.834 11.893 7.985 1.00 60.16 126 THR A O 1
ATOM 908 N N . ALA A 1 127 ? -11.015 12.260 7.593 1.00 62.31 127 ALA A N 1
ATOM 909 C CA . ALA A 1 127 ? -11.270 10.892 7.135 1.00 62.31 127 ALA A CA 1
ATOM 910 C C . ALA A 1 127 ? -10.349 10.468 5.980 1.00 62.31 127 ALA A C 1
ATOM 912 O O . ALA A 1 127 ? -10.237 11.133 4.947 1.00 62.31 127 ALA A O 1
ATOM 913 N N . VAL A 1 128 ? -9.722 9.308 6.156 1.00 64.25 128 VAL A N 1
ATOM 914 C CA . VAL A 1 128 ? -8.964 8.607 5.127 1.00 64.25 128 VAL A CA 1
ATOM 915 C C . VAL A 1 128 ? -9.956 7.868 4.242 1.00 64.25 128 VAL A C 1
ATOM 917 O O . VAL A 1 128 ? -10.780 7.092 4.720 1.00 64.25 128 VAL A O 1
ATOM 920 N N . ASN A 1 129 ? -9.875 8.098 2.934 1.00 59.94 129 ASN A N 1
ATOM 921 C CA . ASN A 1 129 ? -10.709 7.382 1.983 1.00 59.94 129 ASN A CA 1
ATOM 922 C C . ASN A 1 129 ? -10.237 5.917 1.885 1.00 59.94 129 ASN A C 1
ATOM 924 O O . ASN A 1 129 ? -9.138 5.645 1.387 1.00 59.94 129 ASN A O 1
ATOM 928 N N . SER A 1 130 ? -11.081 4.984 2.338 1.00 54.69 130 SER A N 1
ATOM 929 C CA . SER A 1 130 ? -10.866 3.528 2.292 1.00 54.69 130 SER A CA 1
ATOM 930 C C . SER A 1 130 ? -10.793 2.961 0.865 1.00 54.69 130 SER A C 1
ATOM 932 O O . SER A 1 130 ? -10.490 1.785 0.671 1.00 54.69 130 SER A O 1
ATOM 934 N N . ALA A 1 131 ? -10.981 3.803 -0.158 1.00 52.69 131 ALA A N 1
ATOM 935 C CA . ALA A 1 131 ? -10.668 3.500 -1.553 1.00 52.69 131 ALA A CA 1
ATOM 936 C C . ALA A 1 131 ? -9.163 3.314 -1.844 1.00 52.69 131 ALA A C 1
ATOM 938 O O . ALA A 1 131 ? -8.797 3.019 -2.979 1.00 52.69 131 ALA A O 1
ATOM 939 N N . THR A 1 132 ? -8.282 3.491 -0.856 1.00 65.81 132 THR A N 1
ATOM 940 C CA . THR A 1 132 ? -6.831 3.343 -1.029 1.00 65.81 132 THR A CA 1
ATOM 941 C C . THR A 1 132 ? -6.369 1.970 -0.544 1.00 65.81 132 THR A C 1
ATOM 943 O O . THR A 1 132 ? -6.389 1.693 0.650 1.00 65.81 132 THR A O 1
ATOM 946 N N . GLY A 1 133 ? -5.927 1.116 -1.467 1.00 83.75 133 GLY A N 1
ATOM 947 C CA . GLY A 1 133 ? -5.381 -0.205 -1.157 1.00 83.75 133 GLY A CA 1
ATOM 948 C C . GLY A 1 133 ? -4.167 -0.174 -0.220 1.00 83.75 133 GLY A C 1
ATOM 949 O O . GLY A 1 133 ? -3.328 0.727 -0.317 1.00 83.75 133 GLY A O 1
ATOM 950 N N . THR A 1 134 ? -4.056 -1.148 0.690 1.00 90.88 134 THR A N 1
ATOM 951 C CA . THR A 1 134 ? -2.973 -1.215 1.686 1.00 90.88 134 THR A CA 1
ATOM 952 C C . THR A 1 134 ? -1.601 -1.366 1.033 1.00 90.88 134 THR A C 1
ATOM 954 O O . THR A 1 134 ? -0.672 -0.632 1.381 1.00 90.88 134 THR A O 1
ATOM 957 N N . LEU A 1 135 ? -1.450 -2.292 0.084 1.00 94.31 135 LEU A N 1
ATOM 958 C CA . LEU A 1 135 ? -0.166 -2.559 -0.564 1.00 94.31 135 LEU A CA 1
ATOM 959 C C . LEU A 1 135 ? 0.263 -1.388 -1.445 1.00 94.31 135 LEU A C 1
ATOM 961 O O . LEU A 1 135 ? 1.417 -0.962 -1.375 1.00 94.31 135 LEU A O 1
ATOM 965 N N . LEU A 1 136 ? -0.671 -0.814 -2.205 1.00 92.12 136 LEU A N 1
ATOM 966 C CA . LEU A 1 136 ? -0.422 0.377 -3.018 1.00 92.12 136 LEU A CA 1
ATOM 967 C C . LEU A 1 136 ? -0.059 1.598 -2.163 1.00 92.12 136 LEU A C 1
ATOM 969 O O . LEU A 1 136 ? 0.824 2.372 -2.545 1.00 92.12 136 LEU A O 1
ATOM 973 N N . PHE A 1 137 ? -0.687 1.770 -0.997 1.00 91.25 137 PHE A N 1
ATOM 974 C CA . PHE A 1 137 ? -0.342 2.836 -0.055 1.00 91.25 137 PHE A CA 1
ATOM 975 C C . PHE A 1 137 ? 1.088 2.677 0.478 1.00 91.25 137 PHE A C 1
ATOM 977 O O . PHE A 1 137 ? 1.874 3.630 0.446 1.00 91.25 137 PHE A O 1
ATOM 984 N N . ILE A 1 138 ? 1.454 1.464 0.909 1.00 93.94 138 ILE A N 1
ATOM 985 C CA . ILE A 1 138 ? 2.805 1.149 1.393 1.00 93.94 138 ILE A CA 1
ATOM 986 C C . ILE A 1 138 ? 3.834 1.361 0.282 1.00 93.94 138 ILE A C 1
ATOM 988 O O . ILE A 1 138 ? 4.834 2.044 0.506 1.00 93.94 138 ILE A O 1
ATOM 992 N N . TRP A 1 139 ? 3.579 0.842 -0.922 1.00 94.94 139 TRP A N 1
ATOM 993 C CA . TRP A 1 139 ? 4.465 1.019 -2.073 1.00 94.94 139 TRP A CA 1
ATOM 994 C C . TRP A 1 139 ? 4.667 2.499 -2.409 1.00 94.94 139 TRP A C 1
ATOM 996 O O . TRP A 1 139 ? 5.792 2.951 -2.619 1.00 94.94 139 TRP A O 1
ATOM 1006 N N . SER A 1 140 ? 3.596 3.292 -2.366 1.00 91.25 140 SER A N 1
ATOM 1007 C CA . SER A 1 140 ? 3.668 4.737 -2.592 1.00 91.25 140 SER A CA 1
ATOM 1008 C C . SER A 1 140 ? 4.525 5.438 -1.533 1.00 91.25 140 SER A C 1
ATOM 1010 O O . SER A 1 140 ? 5.354 6.279 -1.880 1.00 91.25 140 SER A O 1
ATOM 1012 N N . LYS A 1 141 ? 4.413 5.075 -0.249 1.00 90.38 141 LYS A N 1
ATOM 1013 C CA . LYS A 1 141 ? 5.289 5.615 0.810 1.00 90.38 141 LYS A CA 1
ATOM 1014 C C . LYS A 1 141 ? 6.749 5.202 0.612 1.00 90.38 141 LYS A C 1
ATOM 1016 O O . LYS A 1 141 ? 7.627 6.056 0.701 1.00 90.38 141 LYS A O 1
ATOM 1021 N N . VAL A 1 142 ? 7.004 3.940 0.269 1.00 93.50 142 VAL A N 1
ATOM 1022 C CA . VAL A 1 142 ? 8.352 3.437 -0.043 1.00 93.50 142 VAL A CA 1
ATOM 1023 C C . VAL A 1 142 ? 8.964 4.180 -1.231 1.00 93.50 142 VAL A C 1
ATOM 1025 O O . VAL A 1 142 ? 10.121 4.579 -1.160 1.00 93.50 142 VAL A O 1
ATOM 1028 N N . SER A 1 143 ? 8.187 4.455 -2.282 1.00 91.06 143 SER A N 1
ATOM 1029 C CA . SER A 1 143 ? 8.672 5.174 -3.468 1.00 91.06 143 SER A CA 1
ATOM 1030 C C . SER A 1 143 ? 9.196 6.584 -3.180 1.00 91.06 143 SER A C 1
ATOM 1032 O O . SER A 1 143 ? 10.046 7.099 -3.900 1.00 91.06 143 SER A O 1
ATOM 1034 N N . ASN A 1 144 ? 8.725 7.205 -2.096 1.00 88.25 144 ASN A N 1
ATOM 1035 C CA . ASN A 1 144 ? 9.177 8.528 -1.686 1.00 88.25 144 ASN A CA 1
ATOM 1036 C C . ASN A 1 144 ? 10.555 8.499 -1.003 1.00 88.25 144 ASN A C 1
ATOM 1038 O O . ASN A 1 144 ? 11.154 9.560 -0.866 1.00 88.25 144 ASN A O 1
ATOM 1042 N N . VAL A 1 145 ? 11.058 7.333 -0.574 1.00 88.31 145 VAL A N 1
ATOM 1043 C CA . VAL A 1 145 ? 12.369 7.213 0.087 1.00 88.31 145 VAL A CA 1
ATOM 1044 C C . VAL A 1 145 ? 13.511 7.571 -0.872 1.00 88.31 145 VAL A C 1
ATOM 1046 O O . VAL A 1 145 ? 14.166 8.583 -0.620 1.00 88.31 145 VAL A O 1
ATOM 1049 N N . PRO A 1 146 ? 13.739 6.844 -1.987 1.00 86.56 146 PRO A N 1
ATOM 1050 C CA . PRO A 1 146 ? 14.814 7.197 -2.912 1.00 86.56 146 PRO A CA 1
ATOM 1051 C C . PRO A 1 146 ? 14.577 8.567 -3.560 1.00 86.56 146 PRO A C 1
ATOM 1053 O O . PRO A 1 146 ? 15.513 9.350 -3.689 1.00 86.56 146 PRO A O 1
ATOM 1056 N N . ALA A 1 147 ? 13.320 8.905 -3.874 1.00 78.75 147 ALA A N 1
ATOM 1057 C CA . ALA A 1 147 ? 12.963 10.173 -4.509 1.00 78.75 147 ALA A CA 1
ATOM 1058 C C . ALA A 1 147 ? 13.298 11.409 -3.657 1.00 78.75 147 ALA A C 1
ATOM 1060 O O . ALA A 1 147 ? 13.652 12.450 -4.200 1.00 78.75 147 ALA A O 1
ATOM 1061 N N . LYS A 1 148 ? 13.190 11.305 -2.326 1.00 75.12 148 LYS A N 1
ATOM 1062 C CA . LYS A 1 148 ? 13.453 12.413 -1.391 1.00 75.12 148 LYS A CA 1
ATOM 1063 C C . LYS A 1 148 ? 14.796 12.294 -0.683 1.00 75.12 148 LYS A C 1
ATOM 1065 O O . LYS A 1 148 ? 15.101 13.122 0.168 1.00 75.12 148 LYS A O 1
ATOM 1070 N N . ARG A 1 149 ? 15.617 11.292 -1.011 1.00 74.50 149 ARG A N 1
ATOM 1071 C CA . ARG A 1 149 ? 16.914 11.081 -0.349 1.00 74.50 149 ARG A CA 1
ATOM 1072 C C . ARG A 1 149 ? 17.848 12.286 -0.492 1.00 74.50 149 ARG A C 1
ATOM 1074 O O . ARG A 1 149 ? 18.642 12.556 0.402 1.00 74.50 149 ARG A O 1
ATOM 1081 N N . LEU A 1 150 ? 17.738 13.018 -1.600 1.00 66.44 150 LEU A N 1
ATOM 1082 C CA . LEU A 1 150 ? 18.520 14.230 -1.860 1.00 66.44 150 LEU A CA 1
ATOM 1083 C C . LEU A 1 150 ? 17.827 15.520 -1.382 1.00 66.44 150 LEU A C 1
ATOM 1085 O O . LEU A 1 150 ? 18.440 16.588 -1.417 1.00 66.44 150 LEU A O 1
ATOM 1089 N N . ASP A 1 151 ? 16.586 15.440 -0.891 1.00 64.06 151 ASP A N 1
ATOM 1090 C CA . ASP A 1 151 ? 15.874 16.578 -0.310 1.00 64.06 151 ASP A CA 1
ATOM 1091 C C . ASP A 1 151 ? 16.347 16.801 1.136 1.00 64.06 151 ASP A C 1
ATOM 1093 O O . ASP A 1 151 ? 15.712 16.391 2.106 1.00 64.06 151 ASP A O 1
ATOM 1097 N N . PHE A 1 152 ? 17.461 17.515 1.307 1.00 50.00 152 PHE A N 1
ATOM 1098 C CA . PHE A 1 152 ? 18.022 17.886 2.618 1.00 50.00 152 PHE A CA 1
ATOM 1099 C C . PHE A 1 152 ? 17.229 18.990 3.350 1.00 50.00 152 PHE A C 1
ATOM 1101 O O . PHE A 1 152 ? 17.800 19.863 4.005 1.00 50.00 152 PHE A O 1
ATOM 1108 N N . THR A 1 153 ? 15.898 18.989 3.256 1.00 50.41 153 THR A N 1
ATOM 1109 C CA . THR A 1 153 ? 15.056 19.974 3.950 1.00 50.41 153 THR A CA 1
ATOM 1110 C C . THR A 1 153 ? 14.603 19.430 5.303 1.00 50.41 153 THR A C 1
ATOM 1112 O O . THR A 1 153 ? 13.520 18.863 5.435 1.00 50.41 153 THR A O 1
ATOM 1115 N N . TYR A 1 154 ? 15.414 19.640 6.339 1.00 43.59 154 TYR A N 1
ATOM 1116 C CA . TYR A 1 154 ? 15.037 19.331 7.720 1.00 43.59 154 TYR A CA 1
ATOM 1117 C C . TYR A 1 154 ? 14.176 20.461 8.290 1.00 43.59 154 TYR A C 1
ATOM 1119 O O . TYR A 1 154 ? 14.682 21.440 8.836 1.00 43.59 154 TYR A O 1
ATOM 1127 N N . LYS A 1 155 ? 12.852 20.353 8.154 1.00 43.44 155 LYS A N 1
ATOM 1128 C CA . LYS A 1 155 ? 11.934 21.221 8.899 1.00 43.44 155 LYS A CA 1
ATOM 1129 C C . LYS A 1 155 ? 11.678 20.590 10.262 1.00 43.44 155 LYS A C 1
ATOM 1131 O O . LYS A 1 155 ? 11.041 19.546 10.350 1.00 43.44 155 LYS A O 1
ATOM 1136 N N . LEU A 1 156 ? 12.153 21.244 11.319 1.00 35.22 156 LEU A N 1
ATOM 1137 C CA . LEU A 1 156 ? 11.632 21.044 12.669 1.00 35.22 156 LEU A CA 1
ATOM 1138 C C . LEU A 1 156 ? 10.176 21.524 12.662 1.00 35.22 156 LEU A C 1
ATOM 1140 O O . LEU A 1 156 ? 9.903 22.708 12.852 1.00 35.22 156 LEU A O 1
ATOM 1144 N N . GLU A 1 157 ? 9.234 20.633 12.355 1.00 42.47 157 GLU A N 1
ATOM 1145 C CA . GLU A 1 157 ? 7.820 20.940 12.548 1.00 42.47 157 GLU A CA 1
ATOM 1146 C C . GLU A 1 157 ? 7.568 21.002 14.062 1.00 42.47 157 GLU A C 1
ATOM 1148 O O . GLU A 1 157 ? 7.517 19.985 14.752 1.00 42.47 157 GLU A O 1
ATOM 1153 N N . ALA A 1 158 ? 7.465 22.225 14.593 1.00 35.22 158 ALA A N 1
ATOM 1154 C CA . ALA A 1 158 ? 6.916 22.459 15.921 1.00 35.22 158 ALA A CA 1
ATOM 1155 C C . ALA A 1 158 ? 5.522 21.819 15.992 1.00 35.22 158 ALA A C 1
ATOM 1157 O O . ALA A 1 158 ? 4.778 21.884 15.013 1.00 35.22 158 ALA A O 1
ATOM 1158 N N . ALA A 1 159 ? 5.190 21.210 17.134 1.00 37.22 159 ALA A N 1
ATOM 1159 C CA . ALA A 1 159 ? 3.924 20.532 17.410 1.00 37.22 159 ALA A CA 1
ATOM 1160 C C . ALA A 1 159 ? 2.712 21.465 17.197 1.00 37.22 159 ALA A C 1
ATOM 1162 O O . ALA A 1 159 ? 2.178 22.064 18.124 1.00 37.22 159 ALA A O 1
ATOM 1163 N N . GLY A 1 160 ? 2.299 21.617 15.945 1.00 35.97 160 GLY A N 1
ATOM 1164 C CA . GLY A 1 160 ? 1.125 22.345 15.495 1.00 35.97 160 GLY A CA 1
ATOM 1165 C C . GLY A 1 160 ? 0.206 21.385 14.754 1.00 35.97 160 GLY A C 1
ATOM 1166 O O . GLY A 1 160 ? 0.679 20.407 14.179 1.00 35.97 160 GLY A O 1
ATOM 1167 N N . LYS A 1 161 ? -1.104 21.661 14.833 1.00 35.16 161 LYS A N 1
ATOM 1168 C CA . LYS A 1 161 ? -2.231 20.834 14.361 1.00 35.16 161 LYS A CA 1
ATOM 1169 C C . LYS A 1 161 ? -1.856 19.857 13.230 1.00 35.16 161 LYS A C 1
ATOM 1171 O O . LYS A 1 161 ? -1.339 20.317 12.209 1.00 35.16 161 LYS A O 1
ATOM 1176 N N . PRO A 1 162 ? -2.160 18.549 13.369 1.00 40.97 162 PRO A N 1
ATOM 1177 C CA . PRO A 1 162 ? -1.855 17.568 12.336 1.00 40.97 162 PRO A CA 1
ATOM 1178 C C . PRO A 1 162 ? -2.478 18.030 11.018 1.00 40.97 162 PRO A C 1
ATOM 1180 O O . PRO A 1 162 ? -3.694 18.183 10.913 1.00 40.97 162 PRO A O 1
ATOM 1183 N N . LYS A 1 163 ? -1.640 18.315 10.016 1.00 41.91 163 LYS A N 1
ATOM 1184 C CA . LYS A 1 163 ? -2.129 18.613 8.669 1.00 41.91 163 LYS A CA 1
ATOM 1185 C C . LYS A 1 163 ? -2.929 17.401 8.195 1.00 41.91 163 LYS A C 1
ATOM 1187 O O . LYS A 1 163 ? -2.436 16.277 8.262 1.00 41.91 163 LYS A O 1
ATOM 1192 N N . ALA A 1 164 ? -4.109 17.634 7.625 1.00 42.12 164 ALA A N 1
ATOM 1193 C CA . ALA A 1 164 ? -4.938 16.607 6.985 1.00 42.12 164 ALA A CA 1
ATOM 1194 C C . ALA A 1 164 ? -4.198 15.803 5.879 1.00 42.12 164 ALA A C 1
ATOM 1196 O O . ALA A 1 164 ? -4.680 14.775 5.419 1.00 42.12 164 ALA A O 1
ATOM 1197 N N . SER A 1 165 ? -2.997 16.234 5.469 1.00 48.84 165 SER A N 1
ATOM 1198 C CA . SER A 1 165 ? -2.175 15.651 4.403 1.00 48.84 165 SER A CA 1
ATOM 1199 C C . SER A 1 165 ? -1.274 14.472 4.809 1.00 48.84 165 SER A C 1
ATOM 1201 O O . SER A 1 165 ? -0.514 13.993 3.970 1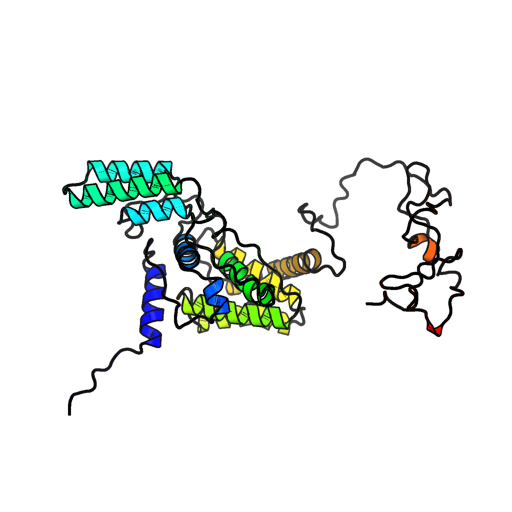.00 48.84 165 SER A O 1
ATOM 1203 N N . VAL A 1 166 ? -1.277 13.996 6.064 1.00 55.25 166 VAL A N 1
ATOM 1204 C CA . VAL A 1 166 ? -0.380 12.884 6.482 1.00 55.25 166 VAL A CA 1
ATOM 1205 C C . VAL A 1 166 ? -0.716 11.568 5.754 1.00 55.25 166 VAL A C 1
ATOM 1207 O O . VAL A 1 166 ? 0.175 10.752 5.470 1.00 55.25 166 VAL A O 1
ATOM 1210 N N . HIS A 1 167 ? -1.991 11.399 5.390 1.00 63.16 167 HIS A N 1
ATOM 1211 C CA . HIS A 1 167 ? -2.530 10.209 4.728 1.00 63.16 167 HIS A CA 1
ATOM 1212 C C . HIS A 1 167 ? -2.601 10.321 3.196 1.00 63.16 167 HIS A C 1
ATOM 1214 O O . HIS A 1 167 ? -2.813 9.314 2.530 1.00 63.16 167 HIS A O 1
ATOM 1220 N N . SER A 1 168 ? -2.364 11.500 2.610 1.00 65.81 168 SER A N 1
ATOM 1221 C CA . SER A 1 168 ? -2.223 11.638 1.155 1.00 65.81 168 SER A CA 1
ATOM 1222 C C . SER A 1 168 ? -0.791 11.300 0.737 1.00 65.81 168 SER A C 1
ATOM 1224 O O . SER A 1 168 ? 0.155 11.954 1.181 1.00 65.81 168 SER A O 1
ATOM 1226 N N . VAL A 1 169 ? -0.614 10.292 -0.117 1.00 73.50 169 VAL A N 1
ATOM 1227 C CA . VAL A 1 169 ? 0.689 9.930 -0.690 1.00 73.50 169 VAL A CA 1
ATOM 1228 C C . VAL A 1 169 ? 0.579 9.811 -2.204 1.00 73.50 169 VAL A C 1
ATOM 1230 O O . VAL A 1 169 ? -0.345 9.191 -2.723 1.00 73.50 169 VAL A O 1
ATOM 1233 N N . THR A 1 170 ? 1.538 10.404 -2.909 1.00 81.88 170 THR A N 1
ATOM 1234 C CA . THR A 1 170 ? 1.672 10.256 -4.358 1.00 81.88 170 THR A CA 1
ATOM 1235 C C . THR A 1 170 ? 2.730 9.203 -4.640 1.00 81.88 170 THR A C 1
ATOM 1237 O O . THR A 1 170 ? 3.843 9.286 -4.113 1.00 81.88 170 THR A O 1
ATOM 1240 N N . LEU A 1 171 ? 2.379 8.223 -5.471 1.00 85.75 171 LEU A N 1
ATOM 1241 C CA . LEU A 1 171 ? 3.328 7.255 -6.000 1.00 85.75 171 LEU A CA 1
ATOM 1242 C C . LEU A 1 171 ? 4.359 7.966 -6.882 1.00 85.75 171 LEU A C 1
ATOM 1244 O O . LEU A 1 171 ? 3.995 8.586 -7.884 1.00 85.75 171 LEU A O 1
ATOM 1248 N N . VA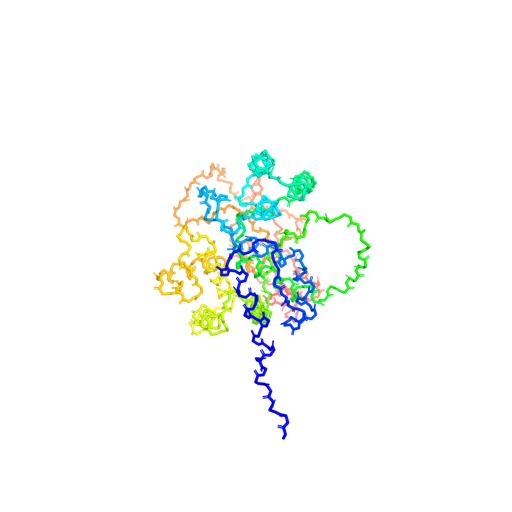L A 1 172 ? 5.635 7.815 -6.543 1.00 88.19 172 VAL A N 1
ATOM 1249 C CA . VAL A 1 172 ? 6.753 8.205 -7.402 1.00 88.19 172 VAL A CA 1
ATOM 1250 C C . VAL A 1 172 ? 7.211 6.970 -8.171 1.00 88.19 172 VAL A C 1
ATOM 1252 O O . VAL A 1 172 ? 7.360 5.890 -7.607 1.00 88.19 172 VAL A O 1
ATOM 1255 N N . ARG A 1 173 ? 7.375 7.093 -9.487 1.00 88.38 173 ARG A N 1
ATOM 1256 C CA . ARG A 1 173 ? 7.876 5.990 -10.314 1.00 88.38 173 ARG A CA 1
ATOM 1257 C C . ARG A 1 173 ? 9.405 6.046 -10.366 1.00 88.38 173 ARG A C 1
ATOM 1259 O O . ARG A 1 173 ? 9.919 7.147 -10.534 1.00 88.38 173 ARG A O 1
ATOM 1266 N N . PRO A 1 174 ? 10.109 4.904 -10.266 1.00 91.44 174 PRO A N 1
ATOM 1267 C CA . PRO A 1 174 ? 11.570 4.878 -10.287 1.00 91.44 174 PRO A CA 1
ATOM 1268 C C . PRO A 1 174 ? 12.105 5.312 -11.653 1.00 91.44 174 PRO A C 1
ATOM 1270 O O . PRO A 1 174 ? 11.664 4.809 -12.689 1.00 91.44 174 PRO A O 1
ATOM 1273 N N . GLU A 1 175 ? 13.071 6.221 -11.677 1.00 88.19 175 GLU A N 1
ATOM 1274 C CA . GLU A 1 175 ? 13.683 6.691 -12.922 1.00 88.19 175 GLU A CA 1
ATOM 1275 C C . GLU A 1 175 ? 14.694 5.677 -13.458 1.00 88.19 175 GLU A C 1
ATOM 1277 O O . GLU A 1 175 ? 14.796 5.460 -14.676 1.00 88.19 175 GLU A O 1
ATOM 1282 N N . THR A 1 176 ? 15.385 5.013 -12.530 1.00 90.69 176 THR A N 1
ATOM 1283 C CA . THR A 1 176 ? 16.440 4.038 -12.791 1.00 90.69 176 THR A CA 1
ATOM 1284 C C . THR A 1 176 ? 16.070 2.634 -12.309 1.00 90.69 176 THR A C 1
ATOM 1286 O O . THR A 1 176 ? 15.223 2.431 -11.440 1.00 90.69 176 THR A O 1
ATOM 1289 N N . GLU A 1 177 ? 16.732 1.628 -12.880 1.00 91.75 177 GLU A N 1
ATOM 1290 C CA . GLU A 1 177 ? 16.562 0.235 -12.458 1.00 91.75 177 GLU A CA 1
ATOM 1291 C C . GLU A 1 177 ? 17.056 0.008 -11.016 1.00 91.75 177 GLU A C 1
ATOM 1293 O O . GLU A 1 177 ? 16.445 -0.746 -10.260 1.00 91.75 177 GLU A O 1
ATOM 1298 N N . ALA A 1 178 ? 18.117 0.712 -10.608 1.00 93.06 178 ALA A N 1
ATOM 1299 C CA . ALA A 1 178 ? 18.647 0.647 -9.249 1.00 93.06 178 ALA A CA 1
ATOM 1300 C C . ALA A 1 178 ? 17.630 1.152 -8.212 1.00 93.06 178 ALA A C 1
ATOM 1302 O O . ALA A 1 178 ? 17.390 0.467 -7.219 1.00 93.06 178 ALA A O 1
ATOM 1303 N N . GLU A 1 179 ? 16.973 2.288 -8.476 1.00 92.94 179 GLU A N 1
ATOM 1304 C CA . GLU A 1 179 ? 15.885 2.795 -7.626 1.00 92.94 179 GLU A CA 1
ATOM 1305 C C . GLU A 1 179 ? 14.738 1.792 -7.517 1.00 92.94 179 GLU A C 1
ATOM 1307 O O . GLU A 1 179 ? 14.192 1.590 -6.436 1.00 92.94 179 GLU A O 1
ATOM 1312 N N . PHE A 1 180 ? 14.378 1.124 -8.615 1.00 95.31 180 PHE A N 1
ATOM 1313 C CA . PHE A 1 180 ? 13.316 0.122 -8.589 1.00 95.31 180 PHE A CA 1
ATOM 1314 C C . PHE A 1 180 ? 13.658 -1.078 -7.691 1.00 95.31 180 PHE A C 1
ATOM 1316 O O . PHE A 1 180 ? 12.811 -1.536 -6.915 1.00 95.31 180 PHE A O 1
ATOM 1323 N N . TYR A 1 181 ? 14.889 -1.588 -7.764 1.00 95.81 181 TYR A N 1
ATOM 1324 C CA . TYR A 1 181 ? 15.324 -2.684 -6.897 1.00 95.81 181 TYR A CA 1
ATOM 1325 C C . TYR A 1 181 ? 15.468 -2.253 -5.438 1.00 95.81 181 TYR A C 1
ATOM 1327 O O . TYR A 1 181 ? 15.111 -3.015 -4.538 1.00 95.81 181 TYR A O 1
ATOM 1335 N N . GLU A 1 182 ? 15.900 -1.021 -5.191 1.00 94.06 182 GLU A N 1
ATOM 1336 C CA . GLU A 1 182 ? 15.900 -0.447 -3.851 1.00 94.06 182 GLU A CA 1
ATOM 1337 C C . GLU A 1 182 ? 14.477 -0.327 -3.282 1.00 94.06 182 GLU A C 1
ATOM 1339 O O . GLU A 1 182 ? 14.218 -0.794 -2.172 1.00 94.06 182 GLU A O 1
ATOM 1344 N N . MET A 1 183 ? 13.526 0.212 -4.052 1.00 95.06 183 MET A N 1
ATOM 1345 C CA . MET A 1 183 ? 12.110 0.266 -3.663 1.00 95.06 183 MET A CA 1
ATOM 1346 C C . MET A 1 183 ? 11.562 -1.131 -3.359 1.00 95.06 183 MET A C 1
ATOM 1348 O O . MET A 1 183 ? 10.870 -1.326 -2.362 1.00 95.06 183 MET A O 1
ATOM 1352 N N . SER A 1 184 ? 11.914 -2.120 -4.180 1.00 96.88 184 SER A N 1
ATOM 1353 C CA . SER A 1 184 ? 11.537 -3.523 -3.982 1.00 96.88 184 SER A CA 1
ATOM 1354 C C . SER A 1 184 ? 12.059 -4.079 -2.654 1.00 96.88 184 SER A C 1
ATOM 1356 O O . SER A 1 184 ? 11.315 -4.718 -1.909 1.00 96.88 184 SER A O 1
ATOM 1358 N N . HIS A 1 185 ? 13.322 -3.801 -2.328 1.00 95.69 185 HIS A N 1
ATOM 1359 C CA . HIS A 1 185 ? 13.940 -4.204 -1.068 1.00 95.69 185 HIS A CA 1
ATOM 1360 C C . HIS A 1 185 ? 13.275 -3.537 0.144 1.00 95.69 185 HIS A C 1
ATOM 1362 O O . HIS A 1 185 ? 12.882 -4.224 1.089 1.00 95.69 185 HIS A O 1
ATOM 1368 N N . LEU A 1 186 ? 13.088 -2.215 0.097 1.00 95.19 186 LEU A N 1
ATOM 1369 C CA . LEU A 1 186 ? 12.443 -1.451 1.166 1.00 95.19 186 LEU A CA 1
ATOM 1370 C C . LEU A 1 186 ? 10.995 -1.901 1.388 1.00 95.19 186 LEU A C 1
ATOM 1372 O O . LEU A 1 186 ? 10.562 -2.030 2.529 1.00 95.19 186 LEU A O 1
ATOM 1376 N N . PHE A 1 187 ? 10.263 -2.216 0.318 1.00 96.62 187 PHE A N 1
ATOM 1377 C CA . PHE A 1 187 ? 8.919 -2.775 0.417 1.00 96.62 187 PHE A CA 1
ATOM 1378 C C . PHE A 1 187 ? 8.904 -4.121 1.146 1.00 96.62 187 PHE A C 1
ATOM 1380 O O . PHE A 1 187 ? 8.109 -4.299 2.069 1.00 96.62 187 PHE A O 1
ATOM 1387 N N . ILE A 1 188 ? 9.802 -5.048 0.787 1.00 96.06 188 ILE A N 1
ATOM 1388 C CA . ILE A 1 188 ? 9.942 -6.337 1.483 1.00 96.06 188 ILE A CA 1
ATOM 1389 C C . ILE A 1 188 ? 10.209 -6.107 2.975 1.00 96.06 188 ILE A C 1
ATOM 1391 O O . ILE A 1 188 ? 9.520 -6.691 3.813 1.00 96.06 188 ILE A O 1
ATOM 1395 N N . MET A 1 189 ? 11.163 -5.231 3.313 1.00 94.31 189 MET A N 1
ATOM 1396 C CA . MET A 1 189 ? 11.472 -4.892 4.704 1.00 94.31 189 MET A CA 1
ATOM 1397 C C . MET A 1 189 ? 10.247 -4.352 5.441 1.00 94.31 189 MET A C 1
ATOM 1399 O O . MET A 1 189 ? 9.946 -4.820 6.536 1.00 94.31 189 MET A O 1
ATOM 1403 N N . THR A 1 190 ? 9.516 -3.406 4.846 1.00 94.69 190 THR A N 1
ATOM 1404 C CA . THR A 1 190 ? 8.325 -2.808 5.457 1.00 94.69 190 THR A CA 1
ATOM 1405 C C . THR A 1 190 ? 7.227 -3.836 5.700 1.00 94.69 190 THR A C 1
ATOM 1407 O O . THR A 1 190 ? 6.676 -3.880 6.797 1.00 94.69 190 THR A O 1
ATOM 1410 N N . ILE A 1 191 ? 6.913 -4.675 4.711 1.00 95.75 191 ILE A N 1
ATOM 1411 C CA . ILE A 1 191 ? 5.865 -5.700 4.827 1.00 95.75 191 ILE A CA 1
ATOM 1412 C C . ILE A 1 191 ? 6.185 -6.687 5.951 1.00 95.75 191 ILE A C 1
ATOM 1414 O O . ILE A 1 191 ? 5.306 -7.010 6.754 1.00 95.75 191 ILE A O 1
ATOM 1418 N N . VAL A 1 192 ? 7.445 -7.126 6.035 1.00 93.75 192 VAL A N 1
ATOM 1419 C CA . VAL A 1 192 ? 7.898 -8.047 7.082 1.00 93.75 192 VAL A CA 1
ATOM 1420 C C . VAL A 1 192 ? 7.899 -7.359 8.445 1.00 93.75 192 VAL A C 1
ATOM 1422 O O . VAL A 1 192 ? 7.344 -7.908 9.388 1.00 93.75 192 VAL A O 1
ATOM 1425 N N . ALA A 1 193 ? 8.455 -6.149 8.553 1.00 92.44 193 ALA A N 1
ATOM 1426 C CA . ALA A 1 193 ? 8.526 -5.397 9.807 1.00 92.44 193 ALA A CA 1
ATOM 1427 C C . ALA A 1 193 ? 7.138 -5.090 10.387 1.00 92.44 193 ALA A C 1
ATOM 1429 O O . ALA A 1 193 ? 6.932 -5.191 11.595 1.00 92.44 193 ALA A O 1
ATOM 1430 N N . LEU A 1 194 ? 6.174 -4.747 9.527 1.00 93.00 194 LEU A N 1
ATOM 1431 C CA . LEU A 1 194 ? 4.786 -4.542 9.930 1.00 93.00 194 LEU A CA 1
ATOM 1432 C C . LEU A 1 194 ? 4.079 -5.853 10.292 1.00 93.00 194 LEU A C 1
ATOM 1434 O O . LEU A 1 194 ? 3.054 -5.796 10.947 1.00 93.00 194 LEU A O 1
ATOM 1438 N N . GLY A 1 195 ? 4.586 -7.022 9.899 1.00 92.44 195 GLY A N 1
ATOM 1439 C CA . GLY A 1 195 ? 3.912 -8.302 10.139 1.00 92.44 195 GLY A CA 1
ATOM 1440 C C . GLY A 1 195 ? 2.738 -8.575 9.190 1.00 92.44 195 GLY A C 1
ATOM 1441 O O . GLY A 1 195 ? 1.879 -9.390 9.509 1.00 92.44 195 GLY A O 1
ATOM 1442 N N . LEU A 1 196 ? 2.695 -7.917 8.025 1.00 93.12 196 LEU A N 1
ATOM 1443 C CA . LEU A 1 196 ? 1.643 -8.105 7.013 1.00 93.12 196 LEU A CA 1
ATOM 1444 C C . LEU A 1 196 ? 1.819 -9.399 6.206 1.00 93.12 196 LEU A C 1
ATOM 1446 O O . LEU A 1 196 ? 0.844 -9.992 5.751 1.00 93.12 196 LEU A O 1
ATOM 1450 N N . ALA A 1 197 ? 3.063 -9.834 6.010 1.00 94.12 197 ALA A N 1
ATOM 1451 C CA . ALA A 1 197 ? 3.385 -11.122 5.413 1.00 94.12 197 ALA A CA 1
ATOM 1452 C C . ALA A 1 197 ? 4.748 -11.613 5.908 1.00 94.12 197 ALA A C 1
ATOM 1454 O O . ALA A 1 197 ? 5.605 -10.831 6.322 1.00 94.12 197 ALA A O 1
ATOM 1455 N N . THR A 1 198 ? 4.974 -12.923 5.821 1.00 92.62 198 THR A N 1
ATOM 1456 C CA . THR A 1 198 ? 6.293 -13.498 6.097 1.00 92.62 198 THR A CA 1
ATOM 1457 C C . THR A 1 198 ? 7.268 -13.195 4.959 1.00 92.62 198 THR A C 1
ATOM 1459 O O . THR A 1 198 ? 6.865 -13.030 3.803 1.00 92.62 198 THR A O 1
ATOM 1462 N N . ALA A 1 199 ? 8.569 -13.194 5.269 1.00 92.81 199 ALA A N 1
ATOM 1463 C CA . ALA A 1 199 ? 9.626 -12.975 4.280 1.00 92.81 199 ALA A CA 1
ATOM 1464 C C . ALA A 1 199 ? 9.510 -13.943 3.091 1.00 92.81 199 ALA A C 1
ATOM 1466 O O . ALA A 1 199 ? 9.587 -13.524 1.941 1.00 92.81 199 ALA A O 1
ATOM 1467 N N . THR A 1 200 ? 9.243 -15.225 3.352 1.00 95.38 200 THR A N 1
ATOM 1468 C CA . THR A 1 200 ? 9.090 -16.240 2.301 1.00 95.38 200 THR A CA 1
ATOM 1469 C C . THR A 1 200 ? 7.950 -15.913 1.339 1.00 95.38 200 THR A C 1
ATOM 1471 O O . THR A 1 200 ? 8.114 -16.082 0.135 1.00 95.38 200 THR A O 1
ATOM 1474 N N . ILE A 1 201 ? 6.812 -15.420 1.841 1.00 96.25 201 ILE A N 1
ATOM 1475 C CA . ILE A 1 201 ? 5.657 -15.078 1.001 1.00 96.25 201 ILE A CA 1
ATOM 1476 C C . ILE A 1 201 ? 5.979 -13.873 0.114 1.00 96.25 201 ILE A C 1
ATOM 1478 O O . ILE A 1 201 ? 5.806 -13.954 -1.101 1.00 96.25 201 ILE A O 1
ATOM 1482 N N . VAL A 1 202 ? 6.464 -12.773 0.700 1.00 97.12 202 VAL A N 1
ATOM 1483 C CA . VAL A 1 202 ? 6.717 -11.543 -0.065 1.00 97.12 202 VAL A CA 1
ATOM 1484 C C . VAL A 1 202 ? 7.883 -11.711 -1.043 1.00 97.12 202 VAL A C 1
ATOM 1486 O O . VAL A 1 202 ? 7.782 -11.273 -2.182 1.00 97.12 202 VAL A O 1
ATOM 1489 N N . ILE A 1 203 ? 8.958 -12.412 -0.666 1.00 97.62 203 ILE A N 1
ATOM 1490 C CA . ILE A 1 203 ? 10.098 -12.661 -1.563 1.00 97.62 203 ILE A CA 1
ATOM 1491 C C . ILE A 1 203 ? 9.674 -13.553 -2.729 1.00 97.62 203 ILE A C 1
ATOM 1493 O O . ILE A 1 203 ? 10.027 -13.265 -3.869 1.00 97.62 203 ILE A O 1
ATOM 1497 N N . LYS A 1 204 ? 8.877 -14.600 -2.473 1.00 96.69 204 LYS A N 1
ATOM 1498 C CA . LYS A 1 204 ? 8.352 -15.450 -3.545 1.00 96.69 204 LYS A CA 1
ATOM 1499 C C . LYS A 1 204 ? 7.458 -14.654 -4.501 1.00 96.69 204 LYS A C 1
ATOM 1501 O O . LYS A 1 204 ? 7.587 -14.799 -5.710 1.00 96.69 204 LYS A O 1
ATOM 1506 N N . PHE A 1 205 ? 6.586 -13.798 -3.972 1.00 97.50 205 PHE A N 1
ATOM 1507 C CA . PHE A 1 205 ? 5.760 -12.905 -4.784 1.00 97.50 205 PHE A CA 1
ATOM 1508 C C . PHE A 1 205 ? 6.610 -11.980 -5.666 1.00 97.50 205 PHE A C 1
ATOM 1510 O O . PHE A 1 205 ? 6.331 -11.833 -6.854 1.00 97.50 205 PHE A O 1
ATOM 1517 N N . MET A 1 206 ? 7.690 -11.416 -5.120 1.00 97.75 206 MET A N 1
ATOM 1518 C CA . MET A 1 206 ? 8.633 -10.602 -5.891 1.00 97.75 206 MET A CA 1
ATOM 1519 C C . MET A 1 206 ? 9.386 -11.428 -6.943 1.00 97.75 206 MET A C 1
ATOM 1521 O O . MET A 1 206 ? 9.613 -10.932 -8.045 1.00 97.75 206 MET A O 1
ATOM 1525 N N . ASP A 1 207 ? 9.729 -12.689 -6.663 1.00 96.81 207 ASP A N 1
ATOM 1526 C CA . ASP A 1 207 ? 10.311 -13.577 -7.677 1.00 96.81 207 ASP A CA 1
ATOM 1527 C C . ASP A 1 207 ? 9.342 -13.871 -8.824 1.00 96.81 207 ASP A C 1
ATOM 1529 O O . ASP A 1 207 ? 9.717 -13.728 -9.987 1.00 96.81 207 ASP A O 1
ATOM 1533 N N . ASP A 1 208 ? 8.090 -14.200 -8.508 1.00 95.81 208 ASP A N 1
ATOM 1534 C CA . ASP A 1 208 ? 7.062 -14.511 -9.502 1.00 95.81 208 ASP A CA 1
ATOM 1535 C C . ASP A 1 208 ? 6.685 -13.287 -10.357 1.00 95.81 208 ASP A C 1
ATOM 1537 O O . ASP A 1 208 ? 6.459 -13.411 -11.558 1.00 95.81 208 ASP A O 1
ATOM 1541 N N . VAL A 1 209 ? 6.588 -12.097 -9.755 1.00 96.25 209 VAL A N 1
ATOM 1542 C CA . VAL A 1 209 ? 6.069 -10.900 -10.437 1.00 96.25 209 VAL A CA 1
ATOM 1543 C C . VAL A 1 209 ? 7.179 -10.042 -11.027 1.00 96.25 209 VAL A C 1
ATOM 1545 O O . VAL A 1 209 ? 7.095 -9.635 -12.186 1.00 96.25 209 VAL A O 1
ATOM 1548 N N . VAL A 1 210 ? 8.224 -9.752 -10.252 1.00 97.00 210 VAL A N 1
ATOM 1549 C CA . VAL A 1 210 ? 9.302 -8.854 -10.677 1.00 97.00 210 VAL A CA 1
ATOM 1550 C C . VAL A 1 210 ? 10.373 -9.641 -11.414 1.00 97.00 210 VAL A C 1
ATOM 1552 O O . VAL A 1 210 ? 10.585 -9.423 -12.607 1.00 97.00 210 VAL A O 1
ATOM 1555 N N . PHE A 1 211 ? 11.031 -10.585 -10.741 1.00 96.50 211 PHE A N 1
ATOM 1556 C CA . PHE A 1 211 ? 12.202 -11.243 -11.319 1.00 96.50 211 PHE A CA 1
ATOM 1557 C C . PHE A 1 211 ? 11.846 -12.180 -12.477 1.00 96.50 211 PHE A C 1
ATOM 1559 O O . PHE A 1 211 ? 12.598 -12.233 -13.448 1.00 96.50 211 PHE A O 1
ATOM 1566 N N . ALA A 1 212 ? 10.692 -12.853 -12.459 1.00 95.81 212 ALA A N 1
ATOM 1567 C CA . ALA A 1 212 ? 10.230 -13.628 -13.610 1.00 95.81 212 ALA A CA 1
ATOM 1568 C C . ALA A 1 212 ? 10.006 -12.739 -14.841 1.00 95.81 212 ALA A C 1
ATOM 1570 O O . ALA A 1 212 ? 10.401 -13.111 -15.943 1.00 95.81 212 ALA A O 1
ATOM 1571 N N . THR A 1 213 ? 9.461 -11.536 -14.653 1.00 95.88 213 THR A N 1
ATOM 1572 C CA . THR A 1 213 ? 9.269 -10.556 -15.732 1.00 95.88 213 THR A CA 1
ATOM 1573 C C . THR A 1 213 ? 10.601 -10.106 -16.323 1.00 95.88 213 THR A C 1
ATOM 1575 O O . THR A 1 213 ? 10.774 -10.122 -17.541 1.00 95.88 213 THR A O 1
ATOM 1578 N N . ILE A 1 214 ? 11.597 -9.832 -15.478 1.00 95.88 214 ILE A N 1
ATOM 1579 C CA . ILE A 1 214 ? 12.965 -9.547 -15.937 1.00 95.88 214 ILE A CA 1
ATOM 1580 C C . ILE A 1 214 ? 13.580 -10.755 -16.669 1.00 95.88 214 ILE A C 1
ATOM 1582 O O . ILE A 1 214 ? 14.223 -10.596 -17.709 1.00 95.88 214 ILE A O 1
ATOM 1586 N N . ARG A 1 215 ? 13.352 -11.988 -16.190 1.00 96.25 215 ARG A N 1
ATOM 1587 C CA . ARG A 1 215 ? 13.807 -13.220 -16.869 1.00 96.25 215 ARG A CA 1
ATOM 1588 C C . ARG A 1 215 ? 13.171 -13.387 -18.253 1.00 96.25 215 ARG A C 1
ATOM 1590 O O . ARG A 1 215 ? 13.854 -13.854 -19.164 1.00 96.25 215 ARG A O 1
ATOM 1597 N N . MET A 1 216 ? 11.936 -12.919 -18.438 1.00 94.19 216 MET A N 1
ATOM 1598 C CA . MET A 1 216 ? 11.264 -12.815 -19.744 1.00 94.19 216 MET A CA 1
ATOM 1599 C C . MET A 1 216 ? 11.818 -11.695 -20.645 1.00 94.19 216 MET A C 1
ATOM 1601 O O . MET A 1 216 ? 11.282 -11.465 -21.724 1.00 94.19 216 MET A O 1
ATOM 1605 N N . LYS A 1 217 ? 12.906 -11.023 -20.242 1.00 94.19 217 LYS A N 1
ATOM 1606 C CA . LYS A 1 217 ? 13.565 -9.924 -20.971 1.00 94.19 217 LYS A CA 1
ATOM 1607 C C . LYS A 1 217 ? 12.719 -8.656 -21.097 1.00 94.19 217 LYS A C 1
ATOM 1609 O O . LYS A 1 217 ? 13.007 -7.806 -21.937 1.00 94.19 217 LYS A O 1
ATOM 1614 N N . GLU A 1 218 ? 11.717 -8.502 -20.239 1.00 94.56 218 GLU A N 1
ATOM 1615 C CA . GLU A 1 218 ? 11.006 -7.237 -20.098 1.00 94.56 218 GLU A CA 1
ATOM 1616 C C . GLU A 1 218 ? 11.866 -6.201 -19.374 1.00 94.56 218 GLU A C 1
ATOM 1618 O O . GLU A 1 218 ? 12.696 -6.518 -18.521 1.00 94.56 218 GLU A O 1
ATOM 1623 N N . HIS A 1 219 ? 11.638 -4.932 -19.698 1.00 94.81 219 HIS A N 1
ATOM 1624 C CA . HIS A 1 219 ? 12.323 -3.821 -19.046 1.00 94.81 219 HIS A CA 1
ATOM 1625 C C . HIS A 1 219 ? 11.789 -3.603 -17.617 1.00 94.81 219 HIS A C 1
ATOM 1627 O O . HIS A 1 219 ? 10.594 -3.784 -17.373 1.00 94.81 219 HIS A O 1
ATOM 1633 N N . PHE A 1 220 ? 12.621 -3.109 -16.687 1.00 95.00 220 PHE A N 1
ATOM 1634 C CA . PHE A 1 220 ? 12.236 -2.903 -15.276 1.00 95.00 220 PHE A CA 1
ATOM 1635 C C . PHE A 1 220 ? 10.964 -2.062 -15.095 1.00 95.00 220 PHE A C 1
ATOM 1637 O O . PHE A 1 220 ? 10.173 -2.295 -14.191 1.00 95.00 220 PHE A O 1
ATOM 1644 N N . ARG A 1 221 ? 10.729 -1.112 -16.004 1.00 94.69 221 ARG A N 1
ATOM 1645 C CA . ARG A 1 221 ? 9.518 -0.275 -16.044 1.00 94.69 221 ARG A CA 1
ATOM 1646 C C . ARG A 1 221 ? 8.240 -1.099 -16.215 1.00 94.69 221 ARG A C 1
ATOM 1648 O O . ARG A 1 221 ? 7.228 -0.783 -15.604 1.00 94.69 221 ARG A O 1
ATOM 1655 N N . VAL A 1 222 ? 8.284 -2.156 -17.027 1.00 96.12 222 VAL A N 1
ATOM 1656 C CA . VAL A 1 222 ? 7.156 -3.084 -17.196 1.00 96.12 222 VAL A CA 1
ATOM 1657 C C . VAL A 1 222 ? 6.992 -3.933 -15.939 1.00 96.12 222 VAL A C 1
ATOM 1659 O O . VAL A 1 222 ? 5.872 -4.074 -15.462 1.00 96.12 222 VAL A O 1
ATOM 1662 N N . ALA A 1 223 ? 8.089 -4.428 -15.358 1.00 97.50 223 ALA A N 1
ATOM 1663 C CA . ALA A 1 223 ? 8.048 -5.171 -14.096 1.00 97.50 223 ALA A CA 1
ATOM 1664 C C . ALA A 1 223 ? 7.463 -4.330 -12.942 1.00 97.50 223 ALA A C 1
ATOM 1666 O O . ALA A 1 223 ? 6.635 -4.825 -12.180 1.00 97.50 223 ALA A O 1
ATOM 1667 N N . HIS A 1 224 ? 7.821 -3.044 -12.859 1.00 97.31 224 HIS A N 1
ATOM 1668 C CA . HIS A 1 224 ? 7.252 -2.087 -11.910 1.00 97.31 224 HIS A CA 1
ATOM 1669 C C . HIS A 1 224 ? 5.738 -1.927 -12.094 1.00 97.31 224 HIS A C 1
ATOM 1671 O O . HIS A 1 224 ? 4.979 -2.081 -11.141 1.00 97.31 224 HIS A O 1
ATOM 1677 N N . GLU A 1 225 ? 5.268 -1.647 -13.314 1.00 96.44 225 GLU A N 1
ATOM 1678 C CA . GLU A 1 225 ? 3.826 -1.495 -13.542 1.00 96.44 225 GLU A CA 1
ATOM 1679 C C . GLU A 1 225 ? 3.065 -2.812 -13.344 1.00 96.44 225 GLU A C 1
ATOM 1681 O O . GLU A 1 225 ? 1.920 -2.786 -12.896 1.00 96.44 225 GLU A O 1
ATOM 1686 N N . LEU A 1 226 ? 3.686 -3.962 -13.623 1.00 97.31 226 LEU A N 1
ATOM 1687 C CA . LEU A 1 226 ? 3.086 -5.267 -13.358 1.00 97.31 226 LEU A CA 1
ATOM 1688 C C . LEU A 1 226 ? 2.916 -5.505 -11.857 1.00 97.31 226 LEU A C 1
ATOM 1690 O O . LEU A 1 226 ? 1.859 -5.969 -11.431 1.00 97.31 226 LEU A O 1
ATOM 1694 N N . LEU A 1 227 ? 3.916 -5.133 -11.057 1.00 97.38 227 LEU A N 1
ATOM 1695 C CA . LEU A 1 227 ? 3.836 -5.181 -9.601 1.00 97.38 227 LEU A CA 1
ATOM 1696 C C . LEU A 1 227 ? 2.646 -4.363 -9.077 1.00 97.38 227 LEU A C 1
ATOM 1698 O O . LEU A 1 227 ? 1.865 -4.878 -8.278 1.00 97.38 227 LEU A O 1
ATOM 1702 N N . LEU A 1 228 ? 2.449 -3.140 -9.583 1.00 95.38 228 LEU A N 1
ATOM 1703 C CA . LEU A 1 228 ? 1.286 -2.314 -9.232 1.00 95.38 228 LEU A CA 1
ATOM 1704 C C . LEU A 1 228 ? -0.041 -2.972 -9.628 1.00 95.38 228 LEU A C 1
ATOM 1706 O O . LEU A 1 228 ? -1.001 -2.912 -8.863 1.00 95.38 228 LEU A O 1
ATOM 1710 N N . CYS A 1 229 ? -0.104 -3.609 -10.802 1.00 95.25 229 CYS A N 1
ATOM 1711 C CA . CYS A 1 229 ? -1.306 -4.316 -11.246 1.00 95.25 229 CYS A CA 1
ATOM 1712 C C . CYS A 1 229 ? -1.655 -5.465 -10.288 1.00 95.25 229 CYS A C 1
ATOM 1714 O O . CYS A 1 229 ? -2.807 -5.582 -9.881 1.00 95.25 229 CYS A O 1
ATOM 1716 N N . TYR A 1 230 ? -0.672 -6.264 -9.865 1.00 97.00 230 TYR A N 1
ATOM 1717 C CA . TYR A 1 230 ? -0.903 -7.338 -8.893 1.00 97.00 230 TYR A CA 1
ATOM 1718 C C . TYR A 1 230 ? -1.277 -6.822 -7.502 1.00 97.00 230 TYR A C 1
ATOM 1720 O O . TYR A 1 230 ? -2.165 -7.388 -6.870 1.00 97.00 230 TYR A O 1
ATOM 1728 N N . MET A 1 231 ? -0.641 -5.748 -7.022 1.00 95.62 231 MET A N 1
ATOM 1729 C CA . MET A 1 231 ? -1.032 -5.123 -5.753 1.00 95.62 231 MET A CA 1
ATOM 1730 C C . MET A 1 231 ? -2.474 -4.616 -5.806 1.00 95.62 231 MET A C 1
ATOM 1732 O O . MET A 1 231 ? -3.216 -4.827 -4.855 1.00 95.62 231 MET A O 1
ATOM 1736 N N . ARG A 1 232 ? -2.895 -4.033 -6.935 1.00 92.81 232 ARG A N 1
ATOM 1737 C CA . ARG A 1 232 ? -4.279 -3.598 -7.164 1.00 92.81 232 ARG A CA 1
ATOM 1738 C C . ARG A 1 232 ? -5.266 -4.769 -7.124 1.00 92.81 232 ARG A C 1
ATOM 1740 O O . ARG A 1 232 ?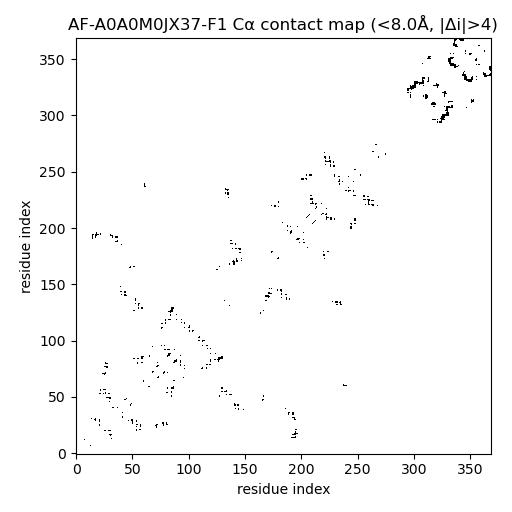 -6.316 -4.637 -6.512 1.00 92.81 232 ARG A O 1
ATOM 1747 N N . GLU A 1 233 ? -4.934 -5.903 -7.743 1.00 92.94 233 GLU A N 1
ATOM 1748 C CA . GLU A 1 233 ? -5.780 -7.108 -7.686 1.00 92.94 233 GLU A CA 1
ATOM 1749 C C . GLU A 1 233 ? -5.924 -7.658 -6.262 1.00 92.94 233 GLU A C 1
ATOM 1751 O O . GLU A 1 233 ? -6.988 -8.162 -5.922 1.00 92.94 233 GLU A O 1
ATOM 1756 N N . ILE A 1 234 ? -4.876 -7.569 -5.434 1.00 93.75 234 ILE A N 1
ATOM 1757 C CA . ILE A 1 234 ? -4.941 -7.968 -4.019 1.00 93.75 234 ILE A CA 1
ATOM 1758 C C . ILE A 1 234 ? -5.783 -6.967 -3.220 1.00 93.75 234 ILE A C 1
ATOM 1760 O O . ILE A 1 234 ? -6.718 -7.355 -2.527 1.00 93.75 234 ILE A O 1
ATOM 1764 N N . ASP A 1 235 ? -5.447 -5.681 -3.312 1.00 90.50 235 ASP A N 1
ATOM 1765 C CA . ASP A 1 235 ? -6.033 -4.628 -2.481 1.00 90.50 235 ASP A CA 1
ATOM 1766 C C . ASP A 1 235 ? -7.538 -4.442 -2.724 1.00 90.50 235 ASP A C 1
ATOM 1768 O O . ASP A 1 235 ? -8.275 -4.101 -1.799 1.00 90.50 235 ASP A O 1
ATOM 1772 N N . PHE A 1 236 ? -7.993 -4.660 -3.960 1.00 88.44 236 PHE A N 1
ATOM 1773 C CA . PHE A 1 236 ? -9.388 -4.474 -4.362 1.00 88.44 236 PHE A CA 1
ATOM 1774 C C . PHE A 1 236 ? -10.110 -5.788 -4.668 1.00 88.44 236 PHE A C 1
ATOM 1776 O O . PHE A 1 236 ? -11.132 -5.777 -5.354 1.00 88.44 236 PHE A O 1
ATOM 1783 N N . ASP A 1 237 ? -9.607 -6.917 -4.164 1.00 89.44 237 ASP A N 1
ATOM 1784 C CA . ASP A 1 237 ? -10.321 -8.187 -4.259 1.00 89.44 237 ASP A CA 1
ATOM 1785 C C . ASP A 1 237 ? -11.646 -8.109 -3.479 1.00 89.44 237 ASP A C 1
ATOM 1787 O O . ASP A 1 237 ? -11.626 -8.012 -2.245 1.00 89.44 237 ASP A O 1
ATOM 1791 N N . PRO A 1 238 ? -12.809 -8.214 -4.151 1.00 83.88 238 PRO A N 1
ATOM 1792 C CA . PRO A 1 238 ? -14.101 -8.167 -3.474 1.00 83.88 238 PRO A CA 1
ATOM 1793 C C . PRO A 1 238 ? -14.287 -9.329 -2.492 1.00 83.88 238 PRO A C 1
ATOM 1795 O O . PRO A 1 238 ? -15.096 -9.230 -1.575 1.00 83.88 238 PRO A O 1
ATOM 1798 N N . THR A 1 239 ? -13.549 -10.431 -2.659 1.00 84.88 239 THR A N 1
ATOM 1799 C CA . THR A 1 239 ? -13.674 -11.612 -1.797 1.00 84.88 239 THR A CA 1
ATOM 1800 C C . THR A 1 239 ? -12.665 -11.656 -0.649 1.00 84.88 239 THR A C 1
ATOM 1802 O O . THR A 1 239 ? -12.816 -12.492 0.238 1.00 84.88 239 THR A O 1
ATOM 1805 N N . ARG A 1 240 ? -11.655 -10.767 -0.641 1.00 83.62 240 ARG A N 1
ATOM 1806 C CA . ARG A 1 240 ? -10.520 -10.761 0.310 1.00 83.62 240 ARG A CA 1
ATOM 1807 C C . ARG A 1 240 ? -9.799 -12.103 0.467 1.00 83.62 240 ARG A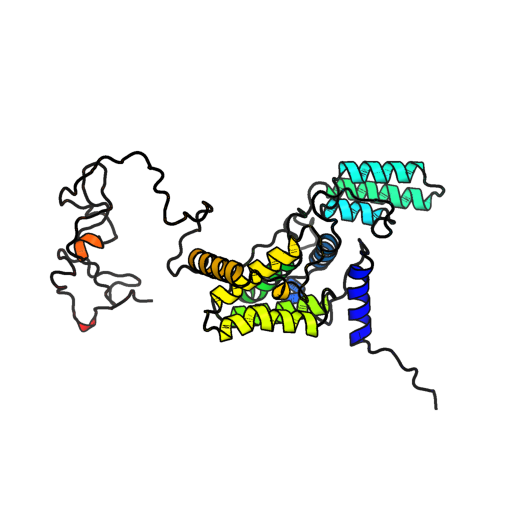 C 1
ATOM 1809 O O . ARG A 1 240 ? -9.196 -12.382 1.502 1.00 83.62 240 ARG A O 1
ATOM 1816 N N . ASN A 1 241 ? -9.834 -12.922 -0.571 1.00 89.31 241 ASN A N 1
ATOM 1817 C CA . ASN A 1 241 ? -9.134 -14.195 -0.621 1.00 89.31 241 ASN A CA 1
ATOM 1818 C C . ASN A 1 241 ? -7.780 -14.069 -1.313 1.00 89.31 241 ASN A C 1
ATOM 1820 O O . ASN A 1 241 ? -6.924 -14.935 -1.137 1.00 89.31 241 ASN A O 1
ATOM 1824 N N . LEU A 1 242 ? -7.567 -13.027 -2.116 1.00 93.06 242 LEU A N 1
ATOM 1825 C CA . LEU A 1 242 ? -6.301 -12.791 -2.789 1.00 93.06 242 LEU A CA 1
ATOM 1826 C C . LEU A 1 242 ? -5.286 -12.174 -1.839 1.00 93.06 242 LEU A C 1
ATOM 1828 O O . LEU A 1 242 ? -5.548 -11.223 -1.113 1.00 93.06 242 LEU A O 1
ATOM 1832 N N . HIS A 1 243 ? -4.088 -12.734 -1.876 1.00 93.56 243 HIS A N 1
ATOM 1833 C CA . HIS A 1 243 ? -2.929 -12.272 -1.138 1.00 93.56 243 HIS A CA 1
ATOM 1834 C C . HIS A 1 243 ? -1.661 -12.611 -1.933 1.00 93.56 243 HIS A C 1
ATOM 1836 O O . HIS A 1 243 ? -1.681 -13.376 -2.901 1.00 93.56 243 HIS A O 1
ATOM 1842 N N . MET A 1 244 ? -0.513 -12.084 -1.504 1.00 95.62 244 MET A N 1
ATOM 1843 C CA . MET A 1 244 ? 0.778 -12.284 -2.188 1.00 95.62 244 MET A CA 1
ATOM 1844 C C . MET A 1 244 ? 1.140 -13.761 -2.432 1.00 95.62 244 MET A C 1
ATOM 1846 O O . MET A 1 244 ? 1.867 -14.079 -3.366 1.00 95.62 244 MET A O 1
ATOM 1850 N N . GLY A 1 245 ? 0.623 -14.676 -1.608 1.00 94.25 245 GLY A N 1
ATOM 1851 C CA . GLY A 1 245 ? 0.901 -16.110 -1.711 1.00 94.25 245 GLY A CA 1
ATOM 1852 C C . GLY A 1 245 ? 0.099 -16.849 -2.787 1.00 94.25 245 GLY A C 1
ATOM 1853 O O . GLY A 1 245 ? 0.506 -17.942 -3.184 1.00 94.25 245 GLY A O 1
ATOM 1854 N N . ASN A 1 246 ? -1.023 -16.293 -3.259 1.00 94.94 246 ASN A N 1
ATOM 1855 C CA . ASN A 1 246 ? -1.913 -16.975 -4.204 1.00 94.94 246 ASN A CA 1
ATOM 1856 C C . ASN A 1 246 ? -2.243 -16.166 -5.467 1.00 94.94 246 ASN A C 1
ATOM 1858 O O . ASN A 1 246 ? -2.593 -16.783 -6.473 1.00 94.94 246 ASN A O 1
ATOM 1862 N N . VAL A 1 247 ? -2.075 -14.836 -5.468 1.00 94.50 247 VAL A N 1
ATOM 1863 C CA . VAL A 1 247 ? -2.533 -13.977 -6.575 1.00 94.50 247 VAL A CA 1
ATOM 1864 C C . VAL A 1 247 ? -1.938 -14.389 -7.922 1.00 94.50 247 VAL A C 1
ATOM 1866 O O . VAL A 1 247 ? -2.640 -14.436 -8.927 1.00 94.50 247 VAL A O 1
ATOM 1869 N N . PHE A 1 248 ? -0.666 -14.794 -7.939 1.00 90.81 248 PHE A N 1
ATOM 1870 C CA . PHE A 1 248 ? 0.017 -15.209 -9.162 1.00 90.81 248 PHE A CA 1
ATOM 1871 C C . PHE A 1 248 ? -0.539 -16.519 -9.745 1.00 90.81 248 PHE A C 1
ATOM 1873 O O . PHE A 1 248 ? -0.514 -16.730 -10.957 1.00 90.81 248 PHE A O 1
ATOM 1880 N N . ARG A 1 249 ? -1.070 -17.399 -8.885 1.00 88.50 249 ARG A N 1
ATOM 1881 C CA . ARG A 1 249 ? -1.653 -18.696 -9.265 1.00 88.50 249 ARG A CA 1
ATOM 1882 C C . ARG A 1 249 ? -3.105 -18.584 -9.731 1.00 88.50 249 ARG A C 1
ATOM 1884 O O . ARG A 1 249 ? -3.610 -19.541 -10.306 1.00 88.50 249 ARG A O 1
ATOM 1891 N N . ARG A 1 250 ? -3.764 -17.436 -9.518 1.00 88.06 250 ARG A N 1
ATOM 1892 C CA . ARG A 1 250 ? -5.142 -17.176 -9.981 1.00 88.06 250 ARG A CA 1
ATOM 1893 C C . ARG A 1 250 ? -5.263 -17.210 -11.511 1.00 88.06 250 ARG A C 1
ATOM 1895 O O . ARG A 1 250 ? -6.352 -17.423 -12.033 1.00 88.06 250 ARG A O 1
ATOM 1902 N N . GLY A 1 251 ? -4.156 -17.000 -12.227 1.00 83.88 251 GLY A N 1
ATOM 1903 C CA . GLY A 1 251 ? -4.140 -16.835 -13.681 1.00 83.88 251 GLY A CA 1
ATOM 1904 C C . GLY A 1 251 ? -4.361 -15.379 -14.109 1.00 83.88 251 GLY A C 1
ATOM 1905 O O . GLY A 1 251 ? -4.418 -14.475 -13.280 1.00 83.88 251 GLY A O 1
ATOM 1906 N N . GLY A 1 252 ? -4.439 -15.136 -15.423 1.00 87.00 252 GLY A N 1
ATOM 1907 C CA . GLY A 1 252 ? -4.548 -13.780 -15.992 1.00 87.00 252 GLY A CA 1
ATOM 1908 C C . GLY A 1 252 ? -3.208 -13.059 -16.199 1.00 87.00 252 GLY A C 1
ATOM 1909 O O . GLY A 1 252 ? -3.196 -11.872 -16.520 1.00 87.00 252 GLY A O 1
ATOM 1910 N N . GLN A 1 253 ? -2.090 -13.778 -16.064 1.00 90.81 253 GLN A N 1
ATOM 1911 C CA . GLN A 1 253 ? -0.723 -13.256 -16.189 1.00 90.81 253 GLN A CA 1
ATOM 1912 C C . GLN A 1 253 ? -0.514 -12.463 -17.486 1.00 90.81 253 GLN A C 1
ATOM 1914 O O . GLN A 1 253 ? -0.049 -11.329 -17.431 1.00 90.81 253 GLN A O 1
ATOM 1919 N N . ASP A 1 254 ? -0.938 -13.003 -18.631 1.00 90.56 254 ASP A N 1
ATOM 1920 C CA . ASP A 1 254 ? -0.792 -12.332 -19.930 1.00 90.56 254 ASP A CA 1
ATOM 1921 C C . ASP A 1 254 ? -1.603 -11.036 -20.020 1.00 90.56 254 ASP A C 1
ATOM 1923 O O . ASP A 1 254 ? -1.151 -10.047 -20.599 1.00 90.56 254 ASP A O 1
ATOM 1927 N N . THR A 1 255 ? -2.793 -11.016 -19.412 1.00 94.50 255 THR A N 1
ATOM 1928 C CA . THR A 1 255 ? -3.655 -9.827 -19.392 1.00 94.50 255 THR A CA 1
ATOM 1929 C C . THR A 1 255 ? -3.020 -8.727 -18.548 1.00 94.50 255 THR A C 1
ATOM 1931 O O . THR A 1 255 ? -2.896 -7.591 -19.011 1.00 94.50 255 THR A O 1
ATOM 1934 N N . LEU A 1 256 ? -2.544 -9.076 -17.349 1.00 94.94 256 LEU A N 1
ATOM 1935 C CA . LEU A 1 256 ? -1.865 -8.144 -16.449 1.00 94.94 256 LEU A CA 1
ATOM 1936 C C . LEU A 1 256 ? -0.541 -7.652 -17.044 1.00 94.94 256 LEU A C 1
ATOM 1938 O O . LEU A 1 256 ? -0.251 -6.460 -16.992 1.00 94.94 256 LEU A O 1
ATOM 1942 N N . LEU A 1 257 ? 0.234 -8.530 -17.685 1.00 95.38 257 LEU A N 1
ATOM 1943 C CA . LEU A 1 257 ? 1.471 -8.159 -18.371 1.00 95.38 257 LEU A CA 1
ATOM 1944 C C . LEU A 1 257 ? 1.197 -7.226 -19.556 1.00 95.38 257 LEU A C 1
ATOM 1946 O O . LEU A 1 257 ? 1.902 -6.234 -19.750 1.00 95.38 257 LEU A O 1
ATOM 1950 N N . SER A 1 258 ? 0.146 -7.491 -20.333 1.00 94.50 258 SER A N 1
ATOM 1951 C CA . SER A 1 258 ? -0.258 -6.605 -21.423 1.00 94.50 258 SER A CA 1
ATOM 1952 C C . SER A 1 258 ? -0.738 -5.243 -20.912 1.00 94.50 258 SER A C 1
ATOM 1954 O O . SER A 1 258 ? -0.478 -4.220 -21.551 1.00 94.50 258 SER A O 1
ATOM 1956 N N . GLU A 1 259 ? -1.421 -5.186 -19.767 1.00 93.38 259 GLU A N 1
ATOM 1957 C CA . GLU A 1 259 ? -1.752 -3.922 -19.108 1.00 93.38 259 GLU A CA 1
ATOM 1958 C C . GLU A 1 259 ? -0.494 -3.188 -18.633 1.00 93.38 259 GLU A C 1
ATOM 1960 O O . GLU A 1 259 ? -0.321 -2.013 -18.956 1.00 93.38 259 GLU A O 1
ATOM 1965 N N . ALA A 1 260 ? 0.421 -3.886 -17.964 1.00 95.06 260 ALA A N 1
ATOM 1966 C CA . ALA A 1 260 ? 1.675 -3.330 -17.475 1.00 95.06 260 ALA A CA 1
ATOM 1967 C C . ALA A 1 260 ? 2.516 -2.709 -18.599 1.00 95.06 260 ALA A C 1
ATOM 1969 O O . ALA A 1 260 ? 3.012 -1.593 -18.451 1.00 95.06 260 ALA A O 1
ATOM 1970 N N . ARG A 1 261 ? 2.614 -3.367 -19.764 1.00 93.62 261 ARG A N 1
ATOM 1971 C CA . ARG A 1 261 ? 3.286 -2.810 -20.953 1.00 93.62 261 ARG A CA 1
ATOM 1972 C C . ARG A 1 261 ? 2.640 -1.501 -21.420 1.00 93.62 261 ARG A C 1
ATOM 1974 O O . ARG A 1 261 ? 3.350 -0.544 -21.736 1.00 93.62 261 ARG A O 1
ATOM 1981 N N . ARG A 1 262 ? 1.300 -1.423 -21.439 1.00 93.31 262 ARG A N 1
ATOM 1982 C CA . ARG A 1 262 ? 0.571 -0.188 -21.794 1.00 93.31 262 ARG A CA 1
ATOM 1983 C C . ARG A 1 262 ? 0.828 0.920 -20.778 1.00 93.31 262 ARG A C 1
ATOM 1985 O O . ARG A 1 262 ? 1.131 2.042 -21.180 1.00 93.31 262 ARG A O 1
ATOM 1992 N N . ASN A 1 263 ? 0.758 0.601 -19.489 1.00 89.56 263 ASN A N 1
ATOM 1993 C CA . ASN A 1 263 ? 1.024 1.549 -18.411 1.00 89.56 263 ASN A CA 1
ATOM 1994 C C . ASN A 1 263 ? 2.463 2.066 -18.502 1.00 89.56 263 ASN A C 1
ATOM 1996 O O . ASN A 1 263 ? 2.685 3.276 -18.489 1.00 89.56 263 ASN A O 1
ATOM 2000 N N . ALA A 1 264 ? 3.433 1.178 -18.732 1.00 89.88 264 ALA A N 1
ATOM 2001 C CA . ALA A 1 264 ? 4.830 1.561 -18.863 1.00 89.88 264 ALA A CA 1
ATOM 2002 C C . ALA A 1 264 ? 5.043 2.528 -20.042 1.00 89.88 264 ALA A C 1
ATOM 2004 O O . ALA A 1 264 ? 5.729 3.544 -19.910 1.00 89.88 264 ALA A O 1
ATOM 2005 N N . ALA A 1 265 ? 4.384 2.267 -21.175 1.00 86.69 265 ALA A N 1
ATOM 2006 C CA . ALA A 1 265 ? 4.413 3.139 -22.347 1.00 86.69 265 ALA A CA 1
ATOM 2007 C C . ALA A 1 265 ? 3.697 4.489 -22.144 1.00 86.69 265 ALA A C 1
ATOM 2009 O O . ALA A 1 265 ? 3.955 5.436 -22.888 1.00 86.69 265 ALA A O 1
ATOM 2010 N N . VAL A 1 266 ? 2.776 4.610 -21.186 1.00 83.88 266 VAL A N 1
ATOM 2011 C CA . VAL A 1 266 ? 2.107 5.877 -20.846 1.00 83.88 266 VAL A CA 1
ATOM 2012 C C . VAL A 1 266 ? 2.938 6.677 -19.850 1.00 83.88 266 VAL A C 1
ATOM 2014 O O . VAL A 1 266 ? 3.184 7.859 -20.084 1.00 83.88 266 VAL A O 1
ATOM 2017 N N . PHE A 1 267 ? 3.392 6.039 -18.773 1.00 78.69 267 PHE A N 1
ATOM 2018 C CA . PHE A 1 267 ? 3.965 6.734 -17.622 1.00 78.69 267 PHE A CA 1
ATOM 2019 C C . PHE A 1 267 ? 5.480 6.946 -17.698 1.00 78.69 267 PHE A C 1
ATOM 2021 O O . PHE A 1 267 ? 5.974 7.875 -17.073 1.00 78.69 267 PHE A O 1
ATOM 2028 N N . PHE A 1 268 ? 6.215 6.165 -18.497 1.00 79.75 268 PHE A N 1
ATOM 2029 C CA . PHE A 1 268 ? 7.669 6.316 -18.660 1.00 79.75 268 PHE A CA 1
ATOM 2030 C C . PHE A 1 268 ? 8.080 6.843 -20.042 1.00 79.75 268 PHE A C 1
ATOM 2032 O O . PHE A 1 268 ? 9.137 6.485 -20.576 1.00 79.75 268 PHE A O 1
ATOM 2039 N N . ARG A 1 269 ? 7.236 7.674 -20.661 1.00 66.56 269 ARG A N 1
ATOM 2040 C CA . ARG A 1 269 ? 7.532 8.266 -21.971 1.00 66.56 269 ARG A CA 1
ATOM 2041 C C . ARG A 1 269 ? 8.807 9.101 -21.907 1.00 66.56 269 ARG A C 1
ATOM 2043 O O . ARG A 1 269 ? 8.936 9.994 -21.083 1.00 66.56 269 ARG A O 1
ATOM 2050 N N . THR A 1 270 ? 9.705 8.873 -22.859 1.00 49.75 270 THR A N 1
ATOM 2051 C CA . THR A 1 270 ? 10.982 9.587 -23.042 1.00 49.75 270 THR A CA 1
ATOM 2052 C C . THR A 1 270 ? 10.839 11.060 -23.453 1.00 49.75 270 THR A C 1
ATOM 2054 O O . THR A 1 270 ? 11.836 11.733 -23.692 1.00 49.75 270 THR A O 1
ATOM 2057 N N . CYS A 1 271 ? 9.622 11.600 -23.532 1.00 38.72 271 CYS A N 1
ATOM 2058 C CA . CYS A 1 271 ? 9.367 13.016 -23.789 1.00 38.72 271 CYS A CA 1
ATOM 2059 C C . CYS A 1 271 ? 8.310 13.507 -22.794 1.00 38.72 271 CYS A C 1
ATOM 2061 O O . CYS A 1 271 ? 7.139 13.151 -22.925 1.00 38.72 271 CYS A O 1
ATOM 2063 N N . GLY A 1 272 ? 8.746 14.286 -21.798 1.00 32.62 272 GLY A N 1
ATOM 2064 C CA . GLY A 1 272 ? 7.942 14.765 -20.672 1.00 32.62 272 GLY A CA 1
ATOM 2065 C C . GLY A 1 272 ? 6.699 15.544 -21.096 1.00 32.62 272 GLY A C 1
ATOM 2066 O O . GLY A 1 272 ? 6.756 16.738 -21.382 1.00 32.62 272 GLY A O 1
ATOM 2067 N N . GLY A 1 273 ? 5.564 14.855 -21.120 1.00 37.12 273 GLY A N 1
ATOM 2068 C CA . GLY A 1 273 ? 4.238 15.444 -21.221 1.00 37.12 273 GLY A CA 1
ATOM 2069 C C . GLY A 1 273 ? 3.337 14.818 -20.167 1.00 37.12 273 GLY A C 1
ATOM 2070 O O . GLY A 1 273 ? 3.380 13.607 -19.956 1.00 37.12 273 GLY A O 1
ATOM 2071 N N . THR A 1 274 ? 2.538 15.646 -19.501 1.00 37.19 274 THR A N 1
ATOM 2072 C CA . THR A 1 274 ? 1.557 15.229 -18.497 1.00 37.19 274 THR A CA 1
ATOM 2073 C C . THR A 1 274 ? 0.588 14.203 -19.105 1.00 37.19 274 THR A C 1
ATOM 2075 O O . THR A 1 274 ? 0.060 14.457 -20.193 1.00 37.19 274 THR A O 1
ATOM 2078 N N . PRO A 1 275 ? 0.327 13.055 -18.451 1.00 43.16 275 PRO A N 1
ATOM 2079 C CA . PRO A 1 275 ? -0.667 12.100 -18.927 1.00 43.16 275 PRO A CA 1
ATOM 2080 C C . PRO A 1 275 ? -2.049 12.762 -18.953 1.00 43.16 275 PRO A C 1
ATOM 2082 O O . PRO A 1 275 ? -2.531 13.232 -17.924 1.00 43.16 275 PRO A O 1
ATOM 2085 N N . GLN A 1 276 ? -2.704 12.802 -20.115 1.00 37.94 276 GLN A N 1
ATOM 2086 C CA . GLN A 1 276 ? -4.148 13.026 -20.147 1.00 37.94 276 GLN A CA 1
ATOM 2087 C C . GLN A 1 276 ? -4.818 11.743 -19.652 1.00 37.94 276 GLN A C 1
ATOM 2089 O O . GLN A 1 276 ? -4.634 10.685 -20.250 1.00 37.94 276 GLN A O 1
ATOM 2094 N N . LEU A 1 277 ? -5.585 11.852 -18.565 1.00 34.84 277 LEU A N 1
ATOM 2095 C CA . LEU A 1 277 ? -6.423 10.803 -17.967 1.00 34.84 277 LEU A CA 1
ATOM 2096 C C . LEU A 1 277 ? -7.640 10.424 -18.838 1.00 34.84 277 LEU A C 1
ATOM 2098 O O . LEU A 1 277 ? -8.637 9.929 -18.325 1.00 34.84 277 LEU A O 1
ATOM 2102 N N . ASP A 1 278 ? -7.566 10.622 -20.154 1.00 35.25 278 ASP A N 1
ATOM 2103 C CA . ASP A 1 278 ? -8.571 10.100 -21.070 1.00 35.25 278 ASP A CA 1
ATOM 2104 C C . ASP A 1 278 ? -8.146 8.694 -21.485 1.00 35.25 278 ASP A C 1
ATOM 2106 O O . ASP A 1 278 ? -7.067 8.493 -22.051 1.00 35.25 278 ASP A O 1
ATOM 2110 N N . GLY A 1 279 ? -8.999 7.725 -21.148 1.00 34.47 279 GLY A N 1
ATOM 2111 C CA . GLY A 1 279 ? -8.779 6.293 -21.307 1.00 34.47 279 GLY A CA 1
ATOM 2112 C C . GLY A 1 279 ? -8.123 5.897 -22.630 1.00 34.47 279 GLY A C 1
ATOM 2113 O O . GLY A 1 279 ? -8.340 6.498 -23.685 1.00 34.47 279 GLY A O 1
ATOM 2114 N N . ALA A 1 280 ? -7.300 4.851 -22.551 1.00 36.56 280 ALA A N 1
ATOM 2115 C CA . ALA A 1 280 ? -6.605 4.263 -23.684 1.00 36.56 280 ALA A CA 1
ATOM 2116 C C . ALA A 1 280 ? -7.555 4.081 -24.879 1.00 36.56 280 ALA A C 1
ATOM 2118 O O . ALA A 1 280 ? -8.448 3.235 -24.857 1.00 36.56 280 ALA A O 1
ATOM 2119 N N . LYS A 1 281 ? -7.348 4.865 -25.943 1.00 33.53 281 LYS A N 1
ATOM 2120 C CA . LYS A 1 281 ? -8.039 4.637 -27.211 1.00 33.53 281 LYS A CA 1
ATOM 2121 C C . LYS A 1 281 ? -7.572 3.305 -27.780 1.00 33.53 281 LYS A C 1
ATOM 2123 O O . LYS A 1 281 ? -6.411 3.157 -28.158 1.00 33.53 281 LYS A O 1
ATOM 2128 N N . ILE A 1 282 ? -8.497 2.353 -27.822 1.00 34.44 282 ILE A N 1
ATOM 2129 C CA . ILE A 1 282 ? -8.375 1.089 -28.543 1.00 34.44 282 ILE A CA 1
ATOM 2130 C C . ILE A 1 282 ? -8.055 1.423 -30.014 1.00 34.44 282 ILE A C 1
ATOM 2132 O O . ILE A 1 282 ? -8.691 2.320 -30.581 1.00 34.44 282 ILE A O 1
ATOM 2136 N N . PRO A 1 283 ? -7.073 0.762 -30.655 1.00 35.12 283 PRO A N 1
ATOM 2137 C CA . PRO A 1 283 ? -6.792 0.975 -32.067 1.00 35.12 283 PRO A CA 1
ATOM 2138 C C . PRO A 1 283 ? -7.923 0.345 -32.891 1.00 35.12 283 PRO A C 1
ATOM 2140 O O . PRO A 1 283 ? -7.880 -0.832 -33.222 1.00 35.12 283 PRO A O 1
ATOM 2143 N N . GLY A 1 284 ? -8.964 1.127 -33.178 1.00 37.16 284 GLY A N 1
ATOM 2144 C CA . GLY A 1 284 ? -10.097 0.681 -33.992 1.00 37.16 284 GLY A CA 1
ATOM 2145 C C . GLY A 1 284 ? -11.218 1.708 -34.123 1.00 37.16 284 GLY A C 1
ATOM 2146 O O . GLY A 1 284 ? -11.715 1.912 -35.224 1.00 37.16 284 GLY A O 1
ATOM 2147 N N . ASP A 1 285 ? -11.540 2.449 -33.060 1.00 29.34 285 ASP A N 1
ATOM 2148 C CA . ASP A 1 285 ? -12.658 3.398 -33.099 1.00 29.34 285 ASP A CA 1
ATOM 2149 C C . ASP A 1 285 ? -12.209 4.817 -33.450 1.00 29.34 285 ASP A C 1
ATOM 2151 O O . ASP A 1 285 ? -11.892 5.667 -32.608 1.00 29.34 285 ASP A O 1
ATOM 2155 N N . ARG A 1 286 ? -12.225 5.106 -34.754 1.00 36.47 286 ARG A N 1
ATOM 2156 C CA . ARG A 1 286 ? -12.372 6.476 -35.246 1.00 36.47 286 ARG A CA 1
ATOM 2157 C C . ARG A 1 286 ? -13.811 6.935 -34.995 1.00 36.47 286 ARG A C 1
ATOM 2159 O O . ARG A 1 286 ? -14.580 7.083 -35.937 1.00 36.47 286 ARG A O 1
ATOM 2166 N N . ILE A 1 287 ? -14.153 7.250 -33.744 1.00 34.84 287 ILE A N 1
ATOM 2167 C CA . ILE A 1 287 ? -15.251 8.192 -33.518 1.00 34.84 287 ILE A CA 1
ATOM 2168 C C . ILE A 1 287 ? -14.747 9.557 -33.979 1.00 34.84 287 ILE A C 1
ATOM 2170 O O . ILE A 1 287 ? -13.832 10.168 -33.415 1.00 34.84 287 ILE A O 1
ATOM 2174 N N . THR A 1 288 ? -15.325 9.953 -35.103 1.00 37.78 288 THR A N 1
ATOM 2175 C CA . THR A 1 288 ? -15.248 11.230 -35.791 1.00 37.78 288 THR A CA 1
ATOM 2176 C C . THR A 1 288 ? -15.252 12.393 -34.805 1.00 37.78 288 THR A C 1
ATOM 2178 O O . THR A 1 288 ? -16.299 12.854 -34.357 1.00 37.78 288 THR A O 1
ATOM 2181 N N . LYS A 1 289 ? -14.062 12.941 -34.524 1.00 35.91 289 LYS A N 1
ATOM 2182 C CA . LYS A 1 289 ? -13.977 14.384 -34.293 1.00 35.91 289 LYS A CA 1
ATOM 2183 C C . LYS A 1 289 ? -14.516 15.018 -35.569 1.00 35.91 289 LYS A C 1
ATOM 2185 O O . LYS A 1 289 ? -14.027 14.676 -36.645 1.00 35.91 289 LYS A O 1
ATOM 2190 N N . THR A 1 290 ? -15.531 15.865 -35.429 1.00 33.81 290 THR A N 1
ATOM 2191 C CA . THR A 1 290 ? -16.025 16.790 -36.460 1.00 33.81 290 THR A CA 1
ATOM 2192 C C . THR A 1 290 ? -14.921 17.118 -37.467 1.00 33.81 290 THR A C 1
ATOM 2194 O O . THR A 1 290 ? -13.838 17.526 -37.017 1.00 33.81 290 THR A O 1
ATOM 2197 N N . PRO A 1 291 ? -15.138 16.919 -38.782 1.00 34.62 291 PRO A N 1
ATOM 2198 C CA . PRO A 1 291 ? -14.099 17.140 -39.773 1.00 34.62 291 PRO A CA 1
ATOM 2199 C C . PRO A 1 291 ? -13.617 18.579 -39.623 1.00 34.62 291 PRO A C 1
ATOM 2201 O O . PRO A 1 291 ? -14.374 19.525 -39.838 1.00 34.62 291 PRO A O 1
ATOM 2204 N N . LYS A 1 292 ? -12.355 18.761 -39.218 1.00 46.56 292 LYS A N 1
ATOM 2205 C CA . LYS A 1 292 ? -11.683 20.006 -39.578 1.00 46.56 292 LYS A CA 1
ATOM 2206 C C . LYS A 1 292 ? -11.714 20.038 -41.106 1.00 46.56 292 LYS A C 1
ATOM 2208 O O . LYS A 1 292 ? -11.478 18.979 -41.693 1.00 46.56 292 LYS A O 1
ATOM 2213 N N . PRO A 1 293 ? -12.028 21.182 -41.735 1.00 45.12 293 PRO A N 1
ATOM 2214 C CA . PRO A 1 293 ? -11.983 21.277 -43.186 1.00 45.12 293 PRO A CA 1
ATOM 2215 C C . PRO A 1 293 ? -10.642 20.718 -43.670 1.00 45.12 293 PRO A C 1
ATOM 2217 O O . PRO A 1 293 ? -9.643 20.846 -42.953 1.00 45.12 293 PRO A O 1
ATOM 2220 N N . ASP A 1 294 ? -10.629 20.065 -44.834 1.00 60.31 294 ASP A N 1
ATOM 2221 C CA . ASP A 1 294 ? -9.413 19.609 -45.513 1.00 60.31 294 ASP A CA 1
ATOM 2222 C C . ASP A 1 294 ? -8.548 20.831 -45.864 1.00 60.31 294 ASP A C 1
ATOM 2224 O O . ASP A 1 294 ? -8.506 21.312 -46.997 1.00 60.31 294 ASP A O 1
ATOM 2228 N N . ILE A 1 295 ? -7.895 21.395 -44.849 1.00 72.12 295 ILE A N 1
ATOM 2229 C CA . ILE A 1 295 ? -7.004 22.535 -44.964 1.00 72.12 295 ILE A CA 1
ATOM 2230 C C . ILE A 1 295 ? -5.764 21.995 -45.662 1.00 72.12 295 ILE A C 1
ATOM 2232 O O . ILE A 1 295 ? -4.971 21.247 -45.085 1.00 72.12 295 ILE A O 1
ATOM 2236 N N . LYS A 1 296 ? -5.622 22.346 -46.937 1.00 80.06 296 LYS A N 1
ATOM 2237 C CA . LYS A 1 296 ? -4.441 22.011 -47.726 1.00 80.06 296 LYS A CA 1
ATOM 2238 C C . LYS A 1 296 ? -3.278 22.924 -47.313 1.00 80.06 296 LYS A C 1
ATOM 2240 O O . LYS A 1 296 ? -3.503 24.112 -47.077 1.00 80.06 296 LYS A O 1
ATOM 2245 N N . PRO A 1 297 ? -2.038 22.408 -47.239 1.00 83.94 297 PRO A N 1
ATOM 2246 C CA . PRO A 1 297 ? -0.870 23.241 -46.983 1.00 83.94 297 PRO A CA 1
ATOM 2247 C C . PRO A 1 297 ? -0.727 24.292 -48.087 1.00 83.94 297 PRO A C 1
ATOM 2249 O O . PRO A 1 297 ? -0.678 23.945 -49.264 1.00 83.94 297 PRO A O 1
ATOM 2252 N N . ASN A 1 298 ? -0.613 25.564 -47.711 1.00 83.94 298 ASN A N 1
ATOM 2253 C CA . ASN A 1 298 ? -0.434 26.674 -48.654 1.00 83.94 298 ASN A CA 1
ATOM 2254 C C . ASN A 1 298 ? 1.052 26.971 -48.965 1.00 83.94 298 ASN A C 1
ATOM 2256 O O . ASN A 1 298 ? 1.366 27.964 -49.616 1.00 83.94 298 ASN A O 1
ATOM 2260 N N . GLY A 1 299 ? 1.973 26.144 -48.452 1.00 80.38 299 GLY A N 1
ATOM 2261 C CA . GLY A 1 299 ? 3.424 26.292 -48.613 1.00 80.38 299 GLY A CA 1
ATOM 2262 C C . GLY A 1 299 ? 4.085 27.324 -47.688 1.00 80.38 299 GLY A C 1
ATOM 2263 O O . GLY A 1 299 ? 5.311 27.333 -47.584 1.00 80.38 299 GLY A O 1
ATOM 2264 N N . LYS A 1 300 ? 3.307 28.149 -46.975 1.00 87.75 300 LYS A N 1
ATOM 2265 C CA . LYS A 1 300 ? 3.809 29.154 -46.025 1.00 87.75 300 LYS A CA 1
ATOM 2266 C C . LYS A 1 300 ? 4.025 28.555 -44.636 1.00 87.75 300 LYS A C 1
ATOM 2268 O O . LYS A 1 300 ? 3.453 27.520 -44.290 1.00 87.75 300 LYS A O 1
ATOM 2273 N N . ALA A 1 301 ? 4.837 29.229 -43.831 1.00 90.00 301 ALA A N 1
ATOM 2274 C CA . ALA A 1 301 ? 5.207 28.813 -42.486 1.00 90.00 301 ALA A CA 1
ATOM 2275 C C . ALA A 1 301 ? 5.203 29.990 -41.517 1.00 90.00 301 ALA A C 1
ATOM 2277 O O . ALA A 1 301 ? 5.273 31.147 -41.923 1.00 90.00 301 ALA A O 1
ATOM 2278 N N . ASP A 1 302 ? 5.157 29.679 -40.229 1.00 89.12 302 ASP A N 1
ATOM 2279 C CA . ASP A 1 302 ? 5.360 30.663 -39.180 1.00 89.12 302 ASP A CA 1
ATOM 2280 C C . ASP A 1 302 ? 6.858 30.893 -38.937 1.00 89.12 302 ASP A C 1
ATOM 2282 O O . ASP A 1 302 ? 7.490 30.173 -38.159 1.00 89.12 302 ASP A O 1
ATOM 2286 N N . ASP A 1 303 ? 7.427 31.901 -39.602 1.00 83.88 303 ASP A N 1
ATOM 2287 C CA . ASP A 1 303 ? 8.834 32.293 -39.440 1.00 83.88 303 ASP A CA 1
ATOM 2288 C C . ASP A 1 303 ? 9.168 32.788 -38.018 1.00 83.88 303 ASP A C 1
ATOM 2290 O O . ASP A 1 303 ? 10.341 32.818 -37.647 1.00 83.88 303 ASP A O 1
ATOM 2294 N N . SER A 1 304 ? 8.165 33.123 -37.194 1.00 85.88 304 SER A N 1
ATOM 2295 C CA . SER A 1 304 ? 8.367 33.495 -35.784 1.00 85.88 304 SER A CA 1
ATOM 2296 C C . SER A 1 304 ? 8.511 32.284 -34.851 1.00 85.88 304 SER A C 1
ATOM 2298 O O . SER A 1 304 ? 8.910 32.413 -33.689 1.00 85.88 304 SER A O 1
ATOM 2300 N N . SER A 1 305 ? 8.201 31.081 -35.344 1.00 87.50 305 SER A N 1
ATOM 2301 C CA . SER A 1 305 ? 8.256 29.860 -34.551 1.00 87.50 305 SER A CA 1
ATOM 2302 C C . SER A 1 305 ? 9.696 29.487 -34.217 1.00 87.50 305 SER A C 1
ATOM 2304 O O . SER A 1 305 ? 10.506 29.217 -35.097 1.00 87.50 305 SER A O 1
ATOM 2306 N N . LYS A 1 306 ? 10.007 29.350 -32.924 1.00 87.94 306 LYS A N 1
ATOM 2307 C CA . LYS A 1 306 ? 11.327 28.887 -32.450 1.00 87.94 306 LYS A CA 1
ATOM 2308 C C . LYS A 1 306 ? 11.594 27.400 -32.734 1.00 87.94 306 LYS A C 1
ATOM 2310 O O . LYS A 1 306 ? 12.660 26.895 -32.394 1.00 87.94 306 LYS A O 1
ATOM 2315 N N . LYS A 1 307 ? 10.625 26.672 -33.305 1.00 90.69 307 LYS A N 1
ATOM 2316 C CA . LYS A 1 307 ? 10.730 25.237 -33.601 1.00 90.69 307 LYS A CA 1
ATOM 2317 C C . LYS A 1 307 ? 10.656 24.987 -35.111 1.00 90.69 307 LYS A C 1
ATOM 2319 O O . LYS A 1 307 ? 9.696 25.433 -35.745 1.00 90.69 307 LYS A O 1
ATOM 2324 N N . PRO A 1 308 ? 11.613 24.236 -35.685 1.00 92.75 308 PRO A N 1
ATOM 2325 C CA . PRO A 1 308 ? 11.567 23.872 -37.093 1.00 92.75 308 PRO A CA 1
ATOM 2326 C C . PRO A 1 308 ? 10.515 22.783 -37.368 1.00 92.75 308 PRO A C 1
ATOM 2328 O O . PRO A 1 308 ? 10.259 21.907 -36.539 1.00 92.75 308 PRO A O 1
ATOM 2331 N N . CYS A 1 309 ? 9.916 22.806 -38.558 1.00 93.81 309 CYS A N 1
ATOM 2332 C CA . CYS A 1 309 ? 8.917 21.829 -38.987 1.00 93.81 309 CYS A CA 1
ATOM 2333 C C . CYS A 1 309 ? 9.559 20.481 -39.362 1.00 93.81 309 CYS A C 1
ATOM 2335 O O . CYS A 1 309 ? 10.378 20.404 -40.279 1.00 93.81 309 CYS A O 1
ATOM 2337 N N . ALA A 1 310 ? 9.150 19.392 -38.706 1.00 92.75 310 ALA A N 1
ATOM 2338 C CA . ALA A 1 310 ? 9.671 18.053 -38.996 1.00 92.75 310 ALA A CA 1
ATOM 2339 C C . ALA A 1 310 ? 9.229 17.502 -40.365 1.00 92.75 310 ALA A C 1
ATOM 2341 O O . ALA A 1 310 ? 10.008 16.808 -41.012 1.00 92.75 310 ALA A O 1
ATOM 2342 N N . ASP A 1 311 ? 8.007 17.811 -40.814 1.00 92.06 311 ASP A N 1
ATOM 2343 C CA . ASP A 1 311 ? 7.497 17.340 -42.110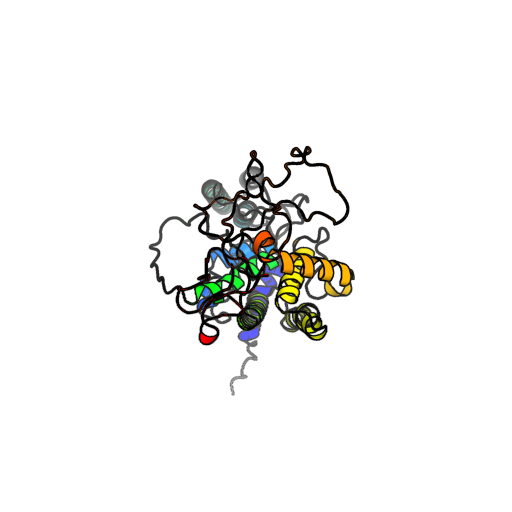 1.00 92.06 311 ASP A CA 1
ATOM 2344 C C . ASP A 1 311 ? 8.195 18.045 -43.282 1.00 92.06 311 ASP A C 1
ATOM 2346 O O . ASP A 1 311 ? 8.640 17.370 -44.208 1.00 92.06 311 ASP A O 1
ATOM 2350 N N . PHE A 1 312 ? 8.418 19.361 -43.179 1.00 92.81 312 PHE A N 1
ATOM 2351 C CA . PHE A 1 312 ? 9.241 20.131 -44.122 1.00 92.81 312 PHE A CA 1
ATOM 2352 C C . PHE A 1 312 ? 10.655 19.546 -44.251 1.00 92.81 312 PHE A C 1
ATOM 2354 O O . PHE A 1 312 ? 11.122 19.270 -45.350 1.00 92.81 312 PHE A O 1
ATOM 2361 N N . ASN A 1 313 ? 11.315 19.271 -43.121 1.00 93.12 313 ASN A N 1
ATOM 2362 C CA . ASN A 1 313 ? 12.667 18.701 -43.100 1.00 93.12 313 ASN A CA 1
ATOM 2363 C C . ASN A 1 313 ? 12.755 17.256 -43.614 1.00 93.12 313 ASN A C 1
ATOM 2365 O O . ASN A 1 313 ? 13.861 16.750 -43.805 1.00 93.12 313 ASN A O 1
ATOM 2369 N N . ALA A 1 314 ? 11.615 16.594 -43.803 1.00 89.25 314 ALA A N 1
ATOM 2370 C CA . ALA A 1 314 ? 11.513 15.262 -44.379 1.00 89.25 314 ALA A CA 1
ATOM 2371 C C . ALA A 1 314 ? 10.958 15.270 -45.815 1.00 89.25 314 ALA A C 1
ATOM 2373 O O . ALA A 1 314 ? 10.689 14.197 -46.350 1.00 89.25 314 ALA A O 1
ATOM 2374 N N . GLY A 1 315 ? 10.747 16.447 -46.418 1.00 87.44 315 GLY A N 1
ATOM 2375 C CA . GLY A 1 315 ? 10.210 16.583 -47.774 1.00 87.44 315 GLY A CA 1
ATOM 2376 C C . GLY A 1 315 ? 8.742 16.166 -47.905 1.00 87.44 315 GLY A C 1
ATOM 2377 O O . GLY A 1 315 ? 8.312 15.770 -48.984 1.00 87.44 315 GLY A O 1
ATOM 2378 N N . ARG A 1 316 ? 7.968 16.205 -46.812 1.00 88.44 316 ARG A N 1
ATOM 2379 C CA . ARG A 1 316 ? 6.558 15.787 -46.788 1.00 88.44 316 ARG A CA 1
ATOM 2380 C C . ARG A 1 316 ? 5.606 16.977 -46.617 1.00 88.44 316 ARG A C 1
ATOM 2382 O O . ARG A 1 316 ? 5.986 17.977 -46.006 1.00 88.44 316 ARG A O 1
ATOM 2389 N N . PRO A 1 317 ? 4.340 16.855 -47.064 1.00 88.00 317 PRO A N 1
ATOM 2390 C CA . PRO A 1 317 ? 3.308 17.852 -46.782 1.00 88.00 317 PRO A CA 1
ATOM 2391 C C . PRO A 1 317 ? 3.126 18.088 -45.275 1.00 88.00 317 PRO A C 1
ATOM 2393 O O . PRO A 1 317 ? 3.052 17.139 -44.490 1.00 88.00 317 PRO A O 1
ATOM 2396 N N . CYS A 1 318 ? 3.037 19.357 -44.871 1.00 89.94 318 CYS A N 1
ATOM 2397 C CA . CYS A 1 318 ? 2.902 19.753 -43.469 1.00 89.94 318 CYS A CA 1
ATOM 2398 C C . CYS A 1 318 ? 1.526 19.381 -42.907 1.00 89.94 318 CYS A C 1
ATOM 2400 O O . CYS A 1 318 ? 0.502 19.690 -43.508 1.00 89.94 318 CYS A O 1
ATOM 2402 N N . LYS A 1 319 ? 1.497 18.757 -41.724 1.00 86.12 319 LYS A N 1
ATOM 2403 C CA . LYS A 1 319 ? 0.244 18.273 -41.109 1.00 86.12 319 LYS A CA 1
ATOM 2404 C C . LYS A 1 319 ? -0.338 19.199 -40.043 1.00 86.12 319 LYS A C 1
ATOM 2406 O O . LYS A 1 319 ? -1.521 19.107 -39.729 1.00 86.12 319 LYS A O 1
ATOM 2411 N N . LYS A 1 320 ? 0.486 20.061 -39.440 1.00 87.25 320 LYS A N 1
ATOM 2412 C CA . LYS A 1 320 ? 0.045 21.016 -38.413 1.00 87.25 320 LYS A CA 1
ATOM 2413 C C . LYS A 1 320 ? -0.073 22.402 -39.028 1.00 87.25 320 LYS A C 1
ATOM 2415 O O . LYS A 1 320 ? 0.916 23.125 -39.121 1.00 87.25 320 LYS A O 1
ATOM 2420 N N . LEU A 1 321 ? -1.285 22.728 -39.460 1.00 89.81 321 LEU A N 1
ATOM 2421 C CA . LEU A 1 321 ? -1.588 23.965 -40.165 1.00 89.81 321 LEU A CA 1
ATOM 2422 C C . LEU A 1 321 ? -2.433 24.902 -39.296 1.00 89.81 321 LEU A C 1
ATOM 2424 O O . LEU A 1 321 ? -3.266 24.452 -38.503 1.00 89.81 321 LEU A O 1
ATOM 2428 N N . LYS A 1 322 ? -2.202 26.203 -39.455 1.00 86.81 322 LYS A N 1
ATOM 2429 C CA . LYS A 1 322 ? -3.109 27.271 -39.040 1.00 86.81 322 LYS A CA 1
ATOM 2430 C C . LYS A 1 322 ? -4.366 27.248 -39.933 1.00 86.81 322 LYS A C 1
ATOM 2432 O O . LYS A 1 322 ? -4.361 26.595 -40.979 1.00 86.81 322 LYS A O 1
ATOM 2437 N N . PRO A 1 323 ? -5.447 27.950 -39.549 1.00 85.94 323 PRO A N 1
ATOM 2438 C CA . PRO A 1 323 ? -6.681 27.991 -40.340 1.00 85.94 323 PRO A CA 1
ATOM 2439 C C . PRO A 1 323 ? -6.503 28.472 -41.790 1.00 85.94 323 PRO A C 1
ATOM 2441 O O . PRO A 1 323 ? -7.264 28.068 -42.658 1.00 85.94 323 PRO A O 1
ATOM 2444 N N . ASP A 1 324 ? -5.483 29.290 -42.062 1.00 83.88 324 ASP A N 1
ATOM 2445 C CA . ASP A 1 324 ? -5.136 29.807 -43.393 1.00 83.88 324 ASP A CA 1
ATOM 2446 C C . ASP A 1 324 ? -4.329 28.817 -44.263 1.00 83.88 324 ASP A C 1
ATOM 2448 O O . ASP A 1 324 ? -3.953 29.141 -45.391 1.00 83.88 324 ASP A O 1
ATOM 2452 N N . GLY A 1 325 ? -4.023 27.623 -43.743 1.00 83.94 325 GLY A N 1
ATOM 2453 C CA . GLY A 1 325 ? -3.212 26.607 -44.415 1.00 83.94 325 GLY A CA 1
ATOM 2454 C C . GLY A 1 325 ? -1.701 26.770 -44.260 1.00 83.94 325 GLY A C 1
ATOM 2455 O O . GLY A 1 325 ? -0.959 25.970 -44.833 1.00 83.94 325 GLY A O 1
ATOM 2456 N N . SER A 1 326 ? -1.224 27.755 -43.490 1.00 90.12 326 SER A N 1
ATOM 2457 C CA . SER A 1 326 ? 0.205 27.917 -43.195 1.00 90.12 326 SER A CA 1
ATOM 2458 C C . SER A 1 326 ? 0.670 26.952 -42.102 1.00 90.12 326 SER A C 1
ATOM 2460 O O . SER A 1 326 ? -0.075 26.617 -41.182 1.00 90.12 326 SER A O 1
ATOM 2462 N N . CYS A 1 327 ? 1.910 26.474 -42.180 1.00 92.31 327 CYS A N 1
ATOM 2463 C CA . CYS A 1 327 ? 2.491 25.615 -41.153 1.00 92.31 327 CYS A CA 1
ATOM 2464 C C . CYS A 1 327 ? 2.687 26.385 -39.837 1.00 92.31 327 CYS A C 1
ATOM 2466 O O . CYS A 1 327 ? 3.221 27.491 -39.828 1.00 92.31 327 CYS A O 1
ATOM 2468 N N . VAL A 1 328 ? 2.322 25.778 -38.702 1.00 94.25 328 VAL A N 1
ATOM 2469 C CA . VAL A 1 328 ? 2.521 26.375 -37.360 1.00 94.25 328 VAL A CA 1
ATOM 2470 C C . VAL A 1 328 ? 3.993 26.421 -36.914 1.00 94.25 328 VAL A C 1
ATOM 2472 O O . VAL A 1 328 ? 4.316 26.984 -35.870 1.00 94.25 328 VAL A O 1
ATOM 2475 N N . PHE A 1 329 ? 4.886 25.773 -37.661 1.00 94.31 329 PHE A N 1
ATOM 24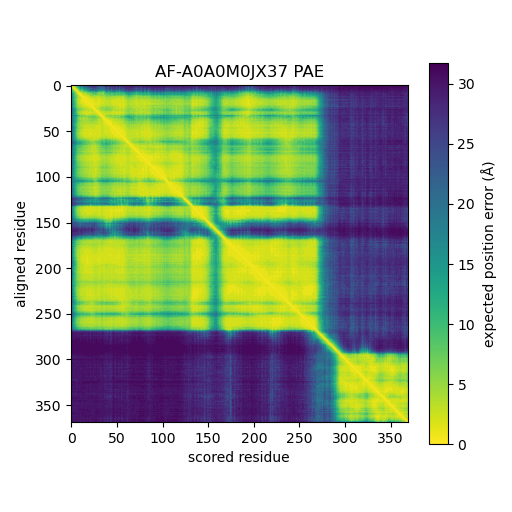76 C CA . PHE A 1 329 ? 6.315 25.677 -37.373 1.00 94.31 329 PHE A CA 1
ATOM 2477 C C . PHE A 1 329 ? 7.132 26.349 -38.470 1.00 94.31 329 PHE A C 1
ATOM 2479 O O . PHE A 1 329 ? 6.699 26.389 -39.621 1.00 94.31 329 PHE A O 1
ATOM 2486 N N . ALA A 1 330 ? 8.344 26.792 -38.137 1.00 93.50 330 ALA A N 1
ATOM 2487 C CA . ALA A 1 330 ? 9.223 27.450 -39.092 1.00 93.50 330 ALA A CA 1
ATOM 2488 C C . ALA A 1 330 ? 9.758 26.446 -40.124 1.00 93.50 330 ALA A C 1
ATOM 2490 O O . ALA A 1 330 ? 10.187 25.337 -39.786 1.00 93.50 330 ALA A O 1
ATOM 2491 N N . HIS A 1 331 ? 9.783 26.833 -41.398 1.00 94.25 331 HIS A N 1
ATOM 2492 C CA . HIS A 1 331 ? 10.461 26.070 -42.450 1.00 94.25 331 HIS A CA 1
ATOM 2493 C C . HIS A 1 331 ? 11.963 26.370 -42.404 1.00 94.25 331 HIS A C 1
ATOM 2495 O O . HIS A 1 331 ? 12.498 27.164 -43.177 1.00 94.25 331 HIS A O 1
ATOM 2501 N N . ARG A 1 332 ? 12.626 25.773 -41.410 1.00 93.75 332 ARG A N 1
ATOM 2502 C CA . ARG A 1 332 ? 14.061 25.903 -41.138 1.00 93.75 332 ARG A CA 1
ATOM 2503 C C . ARG A 1 332 ? 14.674 24.542 -40.846 1.00 93.75 332 ARG A C 1
ATOM 2505 O O . ARG A 1 332 ? 13.969 23.632 -40.404 1.00 93.75 332 ARG A O 1
ATOM 2512 N N . CYS A 1 333 ? 15.975 24.400 -41.074 1.00 93.81 333 CYS A N 1
ATOM 2513 C CA . CYS A 1 333 ? 16.677 23.133 -40.904 1.00 93.81 333 CYS A CA 1
ATOM 2514 C C . CYS A 1 333 ? 16.639 22.640 -39.448 1.00 93.81 333 CYS A C 1
ATOM 2516 O O . CYS A 1 333 ? 17.038 23.361 -38.531 1.00 93.81 333 CYS A O 1
ATOM 2518 N N . ASN A 1 334 ? 16.203 21.394 -39.237 1.00 93.88 334 ASN A N 1
ATOM 2519 C CA . ASN A 1 334 ? 16.124 20.760 -37.914 1.00 93.88 334 ASN A CA 1
ATOM 2520 C C . ASN A 1 334 ? 17.327 19.861 -37.570 1.00 93.88 334 ASN A C 1
ATOM 2522 O O . ASN A 1 334 ? 17.220 18.992 -36.705 1.00 93.88 334 ASN A O 1
ATOM 2526 N N . GLN A 1 335 ? 18.461 20.026 -38.252 1.00 94.25 335 GLN A N 1
ATOM 2527 C CA . GLN A 1 335 ? 19.701 19.336 -37.901 1.00 94.25 335 GLN A CA 1
ATOM 2528 C C . GLN A 1 335 ? 20.190 19.814 -36.528 1.00 94.25 335 GLN A C 1
ATOM 2530 O O . GLN A 1 335 ? 20.389 21.012 -36.350 1.00 94.25 335 GLN A O 1
ATOM 2535 N N . PHE A 1 336 ? 20.390 18.902 -35.572 1.00 93.56 336 PHE A N 1
ATOM 2536 C CA . PHE A 1 336 ? 20.960 19.254 -34.268 1.00 93.56 336 PHE A CA 1
ATOM 2537 C C . PHE A 1 336 ? 22.427 19.657 -34.412 1.00 93.56 336 PHE A C 1
ATOM 2539 O O . PHE A 1 336 ? 23.156 19.054 -35.211 1.00 93.56 336 PHE A O 1
ATOM 2546 N N . VAL A 1 337 ? 22.840 20.665 -33.641 1.00 92.00 337 VAL A N 1
ATOM 2547 C CA . VAL A 1 337 ? 24.204 21.212 -33.648 1.00 92.00 337 VAL A CA 1
ATOM 2548 C C . VAL A 1 337 ? 24.728 21.398 -32.225 1.00 92.00 337 VAL A C 1
ATOM 2550 O O . VAL A 1 337 ? 23.961 21.719 -31.320 1.00 92.00 337 VAL A O 1
ATOM 2553 N N . ALA A 1 338 ? 26.027 21.183 -32.027 1.00 89.62 338 ALA A N 1
ATOM 2554 C CA . ALA A 1 338 ? 26.650 21.196 -30.702 1.00 89.62 338 ALA A CA 1
ATOM 2555 C C . ALA A 1 338 ? 26.927 22.604 -30.145 1.00 89.62 338 ALA A C 1
ATOM 2557 O O . ALA A 1 338 ? 27.062 22.772 -28.938 1.00 89.62 338 ALA A O 1
ATOM 2558 N N . ASP A 1 339 ? 27.002 23.625 -31.002 1.00 89.50 339 ASP A N 1
ATOM 2559 C CA . ASP A 1 339 ? 27.482 24.967 -30.648 1.00 89.50 339 ASP A CA 1
ATOM 2560 C C . ASP A 1 339 ? 26.369 26.005 -30.422 1.00 89.50 339 ASP A C 1
ATOM 2562 O O . ASP A 1 339 ? 26.648 27.196 -30.309 1.00 89.50 339 ASP A O 1
ATOM 2566 N N . LYS A 1 340 ? 25.105 25.569 -30.328 1.00 87.69 340 LYS A N 1
ATOM 2567 C CA . LYS A 1 340 ? 23.938 26.443 -30.078 1.00 87.69 340 LYS A CA 1
ATOM 2568 C C . LYS A 1 340 ? 23.167 26.109 -28.791 1.00 87.69 340 LYS A C 1
ATOM 2570 O O . LYS A 1 340 ? 21.996 26.464 -28.668 1.00 87.69 340 LYS A O 1
ATOM 2575 N N . GLY A 1 341 ? 23.825 25.452 -27.835 1.00 81.06 341 GLY A N 1
ATOM 2576 C CA . GLY A 1 341 ? 23.244 25.060 -26.547 1.00 81.06 341 GLY A CA 1
ATOM 2577 C C . GLY A 1 341 ? 22.282 23.861 -26.623 1.00 81.06 341 GLY A C 1
ATOM 2578 O O . GLY A 1 341 ? 22.068 23.300 -27.705 1.00 81.06 341 GLY A O 1
ATOM 2579 N N . PRO A 1 342 ? 21.696 23.448 -25.481 1.00 81.62 342 PRO A N 1
ATOM 2580 C CA . PRO A 1 342 ? 20.820 22.280 -25.406 1.00 81.62 342 PRO A CA 1
ATOM 2581 C C . PRO A 1 342 ? 19.625 22.390 -26.359 1.00 81.62 342 PRO A C 1
ATOM 2583 O O . PRO A 1 342 ? 18.884 23.375 -26.361 1.00 81.62 342 PRO A O 1
ATOM 2586 N N . GLY A 1 343 ? 19.442 21.372 -27.203 1.00 82.31 343 GLY A N 1
ATOM 2587 C CA . GLY A 1 343 ? 18.383 21.359 -28.220 1.00 82.31 343 GLY A CA 1
ATOM 2588 C C . GLY A 1 343 ? 18.573 22.339 -29.388 1.00 82.31 343 GLY A C 1
ATOM 2589 O O . GLY A 1 343 ? 17.612 22.585 -30.121 1.00 82.31 343 GLY A O 1
ATOM 2590 N N . GLY A 1 344 ? 19.778 22.885 -29.583 1.00 88.69 344 GLY A N 1
ATOM 2591 C CA . GLY A 1 344 ? 20.105 23.789 -30.684 1.00 88.69 344 GLY A CA 1
ATOM 2592 C C . GLY A 1 344 ? 19.977 23.143 -32.070 1.00 88.69 344 GLY A C 1
ATOM 2593 O O . GLY A 1 344 ? 20.438 22.023 -32.307 1.00 88.69 344 GLY A O 1
ATOM 2594 N N . TYR A 1 345 ? 19.376 23.876 -33.012 1.00 92.38 345 TYR A N 1
ATOM 2595 C CA . TYR A 1 345 ? 19.257 23.479 -34.419 1.00 92.38 345 TYR A CA 1
ATOM 2596 C C . TYR A 1 345 ? 20.139 24.350 -35.316 1.00 92.38 345 TYR A C 1
ATOM 2598 O O . TYR A 1 345 ? 20.344 25.533 -35.041 1.00 92.38 345 TYR A O 1
ATOM 2606 N N . CYS A 1 346 ? 20.561 23.800 -36.455 1.00 93.19 346 CYS A N 1
ATOM 2607 C CA . CYS A 1 346 ? 21.133 24.556 -37.569 1.00 93.19 346 CYS A CA 1
ATOM 2608 C C . CYS A 1 346 ? 20.278 25.799 -37.868 1.00 93.19 346 CYS A C 1
ATOM 2610 O O . CYS A 1 346 ? 20.791 26.920 -37.841 1.00 93.19 346 CYS A O 1
ATOM 2612 N N . PHE A 1 347 ? 18.966 25.597 -38.048 1.00 92.88 347 PHE A N 1
ATOM 2613 C CA . PHE A 1 347 ? 17.966 26.643 -38.271 1.00 92.88 347 PHE A CA 1
ATOM 2614 C C . PHE A 1 347 ? 18.184 27.483 -39.547 1.00 92.88 347 PHE A C 1
ATOM 2616 O O . PHE A 1 347 ? 17.634 28.573 -39.675 1.00 92.88 347 PHE A O 1
ATOM 2623 N N . GLY A 1 348 ? 18.961 26.974 -40.511 1.00 91.00 348 GLY A N 1
ATOM 2624 C CA . GLY A 1 348 ? 19.141 27.592 -41.828 1.00 91.00 348 GLY A CA 1
ATOM 2625 C C . GLY A 1 348 ? 17.879 27.540 -42.700 1.00 91.00 348 GLY A C 1
ATOM 2626 O O . GLY A 1 348 ? 16.942 26.793 -42.414 1.00 91.00 348 GLY A O 1
ATOM 2627 N N . VAL A 1 349 ? 17.865 28.318 -43.787 1.00 91.31 349 VAL A N 1
ATOM 2628 C CA . VAL A 1 349 ? 16.736 28.456 -44.738 1.00 91.31 349 VAL A CA 1
ATOM 2629 C C . VAL A 1 349 ? 16.565 27.271 -45.708 1.00 91.31 349 VAL A C 1
ATOM 2631 O O . VAL A 1 349 ? 15.860 27.378 -46.705 1.00 91.31 349 VAL A O 1
ATOM 2634 N N . HIS A 1 350 ? 17.182 26.128 -45.413 1.00 91.06 350 HIS A N 1
ATOM 2635 C CA . HIS A 1 350 ? 17.104 24.891 -46.192 1.00 91.06 350 HIS A CA 1
ATOM 2636 C C . HIS A 1 350 ? 16.388 23.780 -45.403 1.00 91.06 350 HIS A C 1
ATOM 2638 O O . HIS A 1 350 ? 16.275 23.834 -44.174 1.00 91.06 350 HIS A O 1
ATOM 2644 N N . ALA A 1 351 ? 15.911 22.745 -46.098 1.00 90.75 351 ALA A N 1
ATOM 2645 C CA . ALA A 1 351 ? 15.391 21.535 -45.467 1.00 90.75 351 ALA A CA 1
ATOM 2646 C C . ALA A 1 351 ? 16.535 20.550 -45.184 1.00 90.75 351 ALA A C 1
ATOM 2648 O O . ALA A 1 351 ? 17.458 20.406 -45.978 1.00 90.75 351 ALA A O 1
ATOM 2649 N N . ARG A 1 352 ? 16.470 19.794 -44.085 1.00 90.75 352 ARG A N 1
ATOM 2650 C CA . ARG A 1 352 ? 17.502 18.787 -43.787 1.00 90.75 352 ARG A CA 1
ATOM 2651 C C . ARG A 1 352 ? 17.607 17.710 -44.874 1.00 90.75 352 ARG A C 1
ATOM 2653 O O . ARG A 1 352 ? 18.708 17.267 -45.186 1.00 90.75 352 ARG A O 1
ATOM 2660 N N . CYS A 1 353 ? 16.482 17.294 -45.460 1.00 87.12 353 CYS A N 1
ATOM 2661 C CA . CYS A 1 353 ? 16.448 16.293 -46.530 1.00 87.12 353 CYS A CA 1
ATOM 2662 C C . CYS A 1 353 ? 17.102 16.752 -47.842 1.00 87.12 353 CYS A C 1
ATOM 2664 O O . CYS A 1 353 ? 17.436 15.903 -48.659 1.00 87.12 353 CYS A O 1
ATOM 2666 N N . THR A 1 354 ? 17.308 18.058 -48.043 1.00 87.38 354 THR A N 1
ATOM 2667 C CA . THR A 1 354 ? 18.021 18.604 -49.212 1.00 87.38 354 THR A CA 1
ATOM 2668 C C . THR A 1 354 ? 19.520 18.781 -48.954 1.00 87.38 354 THR A C 1
ATOM 2670 O O . THR A 1 354 ? 20.216 19.376 -49.767 1.00 87.38 354 THR A O 1
ATOM 2673 N N . GLY A 1 355 ? 20.017 18.270 -47.825 1.00 84.25 355 GLY A N 1
ATOM 2674 C CA . GLY A 1 355 ? 21.377 18.492 -47.355 1.00 84.25 355 GLY A CA 1
ATOM 2675 C C . GLY A 1 355 ? 21.449 19.675 -46.394 1.00 84.25 355 GLY A C 1
ATOM 2676 O O . GLY A 1 355 ? 20.824 20.712 -46.601 1.00 84.25 355 GLY A O 1
ATOM 2677 N N . CYS A 1 356 ? 22.207 19.496 -45.312 1.00 90.00 356 CYS A N 1
ATOM 2678 C CA . CYS A 1 356 ? 22.504 20.555 -44.357 1.00 90.00 356 CYS A CA 1
ATOM 2679 C C . CYS A 1 356 ? 23.938 21.040 -44.579 1.00 90.00 356 CYS A C 1
ATOM 2681 O O . CYS A 1 356 ? 24.869 20.237 -44.502 1.00 90.00 356 CYS A O 1
ATOM 2683 N N . ASP A 1 357 ? 24.103 22.335 -44.825 1.00 87.12 357 ASP A N 1
ATOM 2684 C CA . ASP A 1 357 ? 25.383 23.017 -45.080 1.00 87.12 357 ASP A CA 1
ATOM 2685 C C . ASP A 1 357 ? 26.192 23.315 -43.805 1.00 87.12 357 ASP A C 1
ATOM 2687 O O . ASP A 1 357 ? 27.330 23.769 -43.879 1.00 87.12 357 ASP A O 1
ATOM 2691 N N . TYR A 1 358 ? 25.626 23.028 -42.629 1.00 90.81 358 TYR A N 1
ATOM 2692 C CA . TYR A 1 358 ? 26.302 23.241 -41.354 1.00 90.81 358 TYR A CA 1
ATOM 2693 C C . TYR A 1 358 ? 27.583 22.401 -41.252 1.00 90.81 358 TYR A C 1
ATOM 2695 O O . TYR A 1 358 ? 27.651 21.288 -41.788 1.00 90.81 358 TYR A O 1
ATOM 2703 N N . ASP A 1 359 ? 28.568 22.904 -40.513 1.00 90.56 359 ASP A N 1
ATOM 2704 C CA . ASP A 1 359 ? 29.848 22.230 -40.282 1.00 90.56 359 ASP A CA 1
ATOM 2705 C C . ASP A 1 359 ? 29.643 20.771 -39.830 1.00 90.56 359 ASP A C 1
ATOM 2707 O O . ASP A 1 359 ? 28.938 20.491 -38.854 1.00 90.56 359 ASP A O 1
ATOM 2711 N N . ALA A 1 360 ? 30.250 19.832 -40.564 1.00 86.44 360 ALA A N 1
ATOM 2712 C CA . ALA A 1 360 ? 30.123 18.400 -40.325 1.00 86.44 360 ALA A CA 1
ATOM 2713 C C . ALA A 1 360 ? 30.627 17.985 -38.935 1.00 86.44 360 ALA A C 1
ATOM 2715 O O . ALA A 1 360 ? 30.011 17.115 -38.320 1.00 86.44 360 ALA A O 1
ATOM 2716 N N . GLY A 1 361 ? 31.671 18.642 -38.415 1.00 87.44 361 GLY A N 1
ATOM 2717 C CA . GLY A 1 361 ? 32.220 18.366 -37.083 1.00 87.44 361 GLY A CA 1
ATOM 2718 C C . GLY A 1 361 ? 31.300 18.792 -35.936 1.00 87.44 361 GLY A C 1
ATOM 2719 O O . GLY A 1 361 ? 31.483 18.358 -34.802 1.00 87.44 361 GLY A O 1
ATOM 2720 N N . LYS A 1 362 ? 30.281 19.611 -36.225 1.00 89.00 362 LYS A N 1
ATOM 2721 C CA . LYS A 1 362 ? 29.353 20.166 -35.229 1.00 89.00 362 LYS A CA 1
ATOM 2722 C C . LYS A 1 362 ? 27.952 19.566 -35.288 1.00 89.00 362 LYS A C 1
ATOM 2724 O O . LYS A 1 362 ? 27.112 19.896 -34.449 1.00 89.00 362 LYS A O 1
ATOM 2729 N N . LYS A 1 363 ? 27.669 18.711 -36.272 1.00 90.88 363 LYS A N 1
ATOM 2730 C CA . LYS A 1 363 ? 26.367 18.053 -36.428 1.00 90.88 363 LYS A CA 1
ATOM 2731 C C . LYS A 1 363 ? 26.201 16.945 -35.397 1.00 90.88 363 LYS A C 1
ATOM 2733 O O . LYS A 1 363 ? 27.035 16.053 -35.284 1.00 90.88 363 LYS A O 1
ATOM 2738 N N . LEU A 1 364 ? 25.064 16.948 -34.713 1.00 84.94 364 LEU A N 1
ATOM 2739 C CA . LEU A 1 364 ? 24.693 15.903 -33.766 1.00 84.94 364 LEU A CA 1
ATOM 2740 C C . LEU A 1 364 ? 23.571 15.023 -34.323 1.00 84.94 364 LEU A C 1
ATOM 2742 O O . LEU A 1 364 ? 22.667 15.489 -35.019 1.00 84.94 364 LEU A O 1
ATOM 2746 N N . ARG A 1 365 ? 23.603 13.726 -34.001 1.00 81.81 365 ARG A N 1
ATOM 2747 C CA . ARG A 1 365 ? 22.510 12.796 -34.349 1.00 81.81 365 ARG A CA 1
ATOM 2748 C C . ARG A 1 365 ? 21.285 12.963 -33.440 1.00 81.81 365 ARG A C 1
ATOM 2750 O O . ARG A 1 365 ? 20.185 12.589 -33.834 1.00 81.81 365 ARG A O 1
ATOM 2757 N N . ALA A 1 366 ? 21.477 13.544 -32.259 1.00 80.06 366 ALA A N 1
ATOM 2758 C CA . ALA A 1 366 ? 20.472 13.782 -31.229 1.00 80.06 366 ALA A CA 1
ATOM 2759 C C . ALA A 1 366 ? 20.748 15.137 -30.537 1.00 80.06 366 ALA A C 1
ATOM 2761 O O . ALA A 1 366 ? 21.827 15.694 -30.747 1.00 80.06 366 ALA A O 1
ATOM 2762 N N . PRO A 1 367 ? 19.806 15.694 -29.752 1.00 76.88 367 PRO A N 1
ATOM 2763 C CA . PRO A 1 367 ? 20.054 16.911 -28.979 1.00 76.88 367 PRO A CA 1
ATOM 2764 C C . PRO A 1 367 ? 21.302 16.773 -28.094 1.00 76.88 367 PRO A C 1
ATOM 2766 O O . PRO A 1 367 ? 21.514 15.711 -27.511 1.00 76.88 367 PRO A O 1
ATOM 2769 N N . ALA A 1 368 ? 22.101 17.840 -27.981 1.00 67.06 368 ALA A N 1
ATOM 2770 C CA . ALA A 1 368 ? 23.111 17.936 -26.928 1.00 67.06 368 ALA A CA 1
ATOM 2771 C C . ALA A 1 368 ? 22.412 17.892 -25.559 1.00 67.06 368 ALA A C 1
ATOM 2773 O O . ALA A 1 368 ? 21.365 18.535 -25.407 1.00 67.06 368 ALA A O 1
ATOM 2774 N N . ALA A 1 369 ? 22.967 17.097 -24.640 1.00 58.44 369 ALA A N 1
ATOM 2775 C CA . ALA A 1 369 ? 22.484 16.954 -23.268 1.00 58.44 369 ALA A CA 1
ATOM 2776 C C . ALA A 1 369 ? 22.609 18.264 -22.484 1.00 58.44 369 ALA A C 1
ATOM 2778 O O . ALA A 1 369 ? 23.601 18.994 -22.723 1.00 58.44 369 ALA A O 1
#

Radius of gyration: 28.86 Å; Cα contacts (8 Å, |Δi|>4): 471; chains: 1; bounding box: 60×56×87 Å

Sequence (369 aa):
MPAHAATACPLVTELTKNADIFTKKTLGASPTVAYSMTHELAMQFTRPVVDAIVGLACAPVQGVQIDFNDAAYSSANAIVKAAVYGHCSFSEAAAILAERLDGAADELAVGKIRGAMETLKSAGDTAVNSATGTLLFIWSKVSNVPAKRLDFTYKLEAAGKPKASVHSVTLVRPETEAEFYEMSHLFIMTIVALGLATATIVIKFMDDVVFATIRMKEHFRVAHELLLCYMREIDFDPTRNLHMGNVFRRGGQDTLLSEARRNAAVFFRTCGGTPQLDGAKIPGDRITKTPKPDIKPNGKADDSSKKPCADFNAGRPCKKLKPDGSCVFAHRCNQFVADKGPGGYCFGVHARCTGCDYDAGKKLRAPAA

pLDDT: mean 81.99, std 17.51, range [29.34, 97.75]

Solvent-accessible surface area (backbone atoms only — not comparable to full-atom values): 21374 Å² total; per-residue (Å²): 128,84,77,79,73,86,69,75,59,69,79,54,54,52,32,50,57,17,25,47,38,66,75,60,33,41,51,86,54,65,61,71,44,86,89,63,48,55,75,68,52,43,71,61,55,36,71,73,46,46,38,47,46,49,34,44,67,54,42,67,56,89,93,57,84,83,69,67,81,39,77,39,36,68,46,56,58,15,38,37,48,33,22,39,33,40,61,45,50,64,70,54,40,51,51,55,48,49,56,53,46,76,68,45,91,45,72,68,55,39,50,49,38,51,54,27,52,54,49,40,66,74,44,71,87,53,58,40,68,56,89,52,35,46,57,55,51,51,48,17,46,40,30,45,41,76,74,43,68,80,60,85,74,85,73,85,76,69,101,61,79,85,62,74,60,77,80,64,73,70,69,52,79,63,91,45,67,67,51,44,54,49,37,52,51,51,42,50,46,48,37,33,38,46,26,78,44,55,64,71,40,50,52,49,34,42,42,65,45,36,50,45,34,45,72,72,70,47,56,63,59,32,24,52,37,30,45,52,50,53,34,50,53,33,49,65,34,84,80,68,76,46,39,69,80,47,49,82,78,73,57,63,61,69,61,47,49,54,47,9,48,52,48,28,63,62,76,66,47,96,66,95,66,82,80,71,91,67,72,86,78,65,97,77,76,81,74,75,69,77,80,70,74,90,70,56,65,67,84,45,50,30,78,85,37,95,44,51,27,68,37,51,26,64,76,41,83,60,84,60,54,44,97,84,12,29,27,65,28,9,74,19,14,64,46,24,25,65,89,61,50,71,65,17,50,66,56,42,90,45,36,40,70,78,55,68,89,65,61,74,94,41,57,39,99,54,64,48,124

Mean predicted aligned error: 15.47 Å

Secondary structure (DSSP, 8-state):
------PPPHHHHHHHHHHHHHHTT-BTB----TTTS-HHHHHHS-HHHHHHHHHHHHPPPTTPPP-TTSGGG-SHHHHHHHHHTTSS-HHHHHHHHHHHHHT--SHHHHHHHHHHHHHHHHHTT----TTS-HHHHHHHHHHHHHHHTT--------S----GGGS--PPPPPSSHHHHHHHHHHHHHHHHHHTSS-HHHHHHHHIIIIIHHHHTT--HHHHHHHHHHHHHHHHT-TTS---TTTGGGGS-HHHHHHHHHHHHHHHT-SS--PPP-S----TT--------------S-B-TT-SSB-TTGGGT---SSB-TTS-BSSB-S---EETTS-TT-B---SS-GGG---S-GGGEESS---

Organism: NCBI:txid1460289

Foldseek 3Di:
DPPPPPDPDPVVVLLVVLLVCLVLLAQPDFRDQPPLADPLLCVLCDRVNRNLLSQLSSADQPPDDDDCPRPNNPFLLSLLSCCQNVSDPLVVSLVVLVVQCVVDPDPVSVVRSVVSNVSSVVSNVQRHHSVDFSLNQLLQSLQVRVVCVVVPDDDPPDPDDPDSCSSDGDRDDDLDPVSLVSSLVN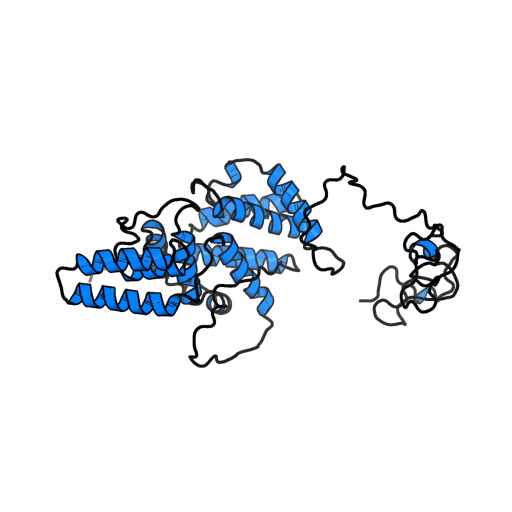SLSVCSSSSVDPSVLSVVLCCLQQVVCVVVVDDNQLSVLLVVLLSCCCRNVSVNPDDSNCSSVVDPSVVSSVVSVVVSCQPVDPDDDDRDPPDDDDPPDPPDPDDPPPQFAPVAEDQVAPAAQPQLLVVHGADQADNNNYHDHDPFELFEFQPQPFSDGPRHNHRVNVPDPPDPVGTDPDTDD